Protein AF-0000000074821366 (afdb_homodimer)

Foldseek 3Di:
DPPQPDDFQDADPLLLVLLVVQLVVQVVCLVQFAAPDPVLVVLSNVLSVVLSVLLNVLLVVLVVQLVVCVPPPQLNVLSVLLNLLLSLLSCCLQQQFFASLQSSVLSVLVVQLSVLLVVCSVPQPSVDPVSSVQSSVLSVLSSQLSVLLSSLRRCLVQLQVVQVVCVVVVPAQLNLLVVLCVVVPHDDFLLPDDLLSLLLSLLQVCLVSRSSVSVDDPDDDDDPPRDGSVSNGDDPPHDNSSCSLSVLSSSLLSSVSSNPVPPDDDPQLLVLLVVQSVVSKDQQLVSLVSSCVVDVDDSLRSSLVSLVCQRRNQPQQHKRWGNCNNVSSCQCSSRSSPDRDDRPDTIIIHHHTDNSNVVSVVSSVD/DPPQPDDFQDADPLLLVLLVVQLVVQVVCLVQFAAPDPVLVVLSNVLSVVLSVLLNVLLVVLVVQLVVCVPPPLLNVLSVLLNLLLSLLSCCLQQQFFASLQSSVLSVLVVQLSVLLVVCSVPQPSVDPVSSVQSSVLSVLSSQLSVLLSSLRRCLVQLQVVQVVCVVVVPAQLNLLVVLCVVVPHDDFLLPDDLLSLLLSLLQVCLVSRSSVSVDDPDDDDDPPRDGSVSNGDDPPGDNSSCSLSVLSSSLLSSVSSNCVPPDDDPQLLVLLVVQSVVSKDQQLVSLVSQCVVDVDDSLRSSLVSLVCLRRNLPNAHKHFGNCNNVSSCQCSSRSSPDRDDRPPTIIIGHHTDNSNVVSVVSSVD

Solvent-accessible surface area (backbone atoms only — not comparable to full-atom values): 39328 Å² total; per-residue (Å²): 128,86,76,74,60,81,85,78,84,57,55,67,70,56,44,53,49,49,35,49,50,48,36,50,51,58,60,58,42,57,82,64,45,40,63,88,44,69,69,60,48,50,49,53,48,45,49,44,44,46,46,39,38,48,53,50,40,54,52,50,47,35,54,49,49,31,60,73,26,65,87,37,86,71,56,24,60,51,35,49,49,53,38,53,39,49,34,51,50,49,39,44,44,51,35,66,41,48,20,65,42,42,32,43,44,42,50,51,38,46,52,54,18,50,53,42,49,52,50,52,60,72,66,51,57,81,85,37,67,65,58,48,50,53,54,51,49,47,51,50,49,53,34,52,40,50,55,47,50,48,55,51,52,60,40,60,74,54,15,43,67,45,12,42,48,34,60,73,73,64,58,48,66,35,56,53,45,49,53,44,31,47,72,74,67,53,74,83,56,59,57,73,48,53,71,69,55,50,48,48,36,52,26,45,50,41,41,73,34,44,38,50,61,75,75,53,79,85,82,84,83,80,75,83,75,75,75,51,38,66,74,70,41,82,62,87,86,51,80,62,53,64,38,61,69,40,50,46,55,57,50,46,50,39,52,50,45,41,57,43,70,59,56,76,79,46,69,42,46,50,48,36,47,50,48,19,32,73,61,20,30,33,43,42,39,58,42,38,50,47,28,32,77,61,38,92,57,55,66,66,58,42,44,51,48,56,49,48,41,31,55,62,36,71,78,85,19,18,32,49,45,52,96,48,37,39,55,53,50,47,45,37,62,48,26,40,53,65,56,84,74,85,36,75,88,41,54,32,32,42,43,71,48,61,60,32,47,64,52,46,59,59,54,70,77,105,128,85,78,74,61,80,86,79,84,57,54,68,71,54,43,52,49,48,37,49,52,47,36,50,51,58,60,57,43,58,81,62,46,40,64,88,45,68,68,60,50,50,48,54,48,46,50,44,44,48,46,38,38,49,54,51,39,56,52,50,48,34,53,49,48,30,60,73,26,66,86,36,86,70,56,24,62,52,34,49,49,52,38,53,37,50,35,49,49,48,38,44,43,51,36,66,40,45,18,66,42,43,30,43,43,42,51,52,38,45,51,55,18,50,51,42,48,51,50,52,60,72,66,50,57,83,86,38,67,64,59,49,48,52,54,51,49,47,51,50,50,53,34,52,41,49,55,48,49,48,55,50,52,60,41,60,74,54,15,41,68,44,11,40,48,36,59,74,74,64,58,47,68,36,55,53,45,49,53,46,30,49,74,73,66,54,74,83,57,59,56,73,48,54,71,69,54,50,47,47,34,52,25,44,51,41,42,73,33,45,37,48,60,74,75,52,80,82,82,80,79,75,73,80,75,76,76,52,37,68,72,70,41,82,61,85,85,50,79,63,52,64,38,62,69,42,48,46,56,58,50,46,50,38,52,49,44,41,57,43,71,59,56,76,79,46,68,46,45,50,50,40,46,50,49,18,30,74,62,20,32,32,46,41,38,57,43,36,49,47,31,30,77,63,38,91,55,55,64,66,59,40,42,50,47,56,50,48,43,35,53,60,38,68,76,82,24,14,28,44,43,52,97,48,34,38,56,53,51,48,45,37,62,48,26,38,51,65,54,85,73,87,36,76,88,43,55,30,34,38,43,72,45,62,59,31,46,63,53,46,60,59,53,71,76,105

Sequence (732 aa):
MASSSVTVFLKDEKLRQLAQLIRNHEVNNLYHITFQNLGDQLEYLRMSNNNMTSVNTLLDNCNAIVIRYKDDGVRRPIAEQILAYTEHCLNNALQLIRNYTLRRSYLDKMTDHQLQLFQALEELDTSSGDAVLDFTESIQEHDRLVMSYMRLNLNSHASAEFSRYLRNVGIGFDELVRSYQSRLGYTGRFEDLEIEQKLEVYAAIIEASGRLSVLLPEQGKGDDTVLKASSITYREKKPNYGSAAMFLIDVGQIIWDVYSSDHPITTATREALVLAAETGGAALGKLVGVAIATQLTGQAATTLFVTAVGLIGGFVGGFILGAVAGFLFDRIFSSGGQAVLPTDGFIVYVATMPNGHDLAKQIAHIMASSSVTVFLKDEKLRQLAQLIRNHEVNNLYHITFQNLGDQLEYLRMSNNNMTSVNTLLDNCNAIVIRYKDDGVRRPIAEQILAYTEHCLNNALQLIRNYTLRRSYLDKMTDHQLQLFQALEELDTSSGDAVLDFTESIQEHDRLVMSYMRLNLNSHASAEFSRYLRNVGIGFDELVRSYQSRLGYTGRFEDLEIEQKLEVYAAIIEASGRLSVLLPEQGKGDDTVLKASSITYREKKPNYGSAAMFLIDVGQIIWDVYSSDHPITTATREALVLAAETGGAALGKLVGVAIATQLTGQAATTLFVTAVGLIGGFVGGFILGAVAGFLFDRIFSSGGQAVLPTDGFIVYVATMPNGHDLAKQIAHI

Nearest PDB structures (foldseek):
  4kly-assembly1_A  TM=1.875E-01  e=1.507E+00  gamma proteobacterium 'Hot 75m4'
  4kly-assembly1_A  TM=1.711E-01  e=1.613E+00  gamma proteobacterium 'Hot 75m4'

pLDDT: mean 84.49, std 14.31, range [27.77, 98.69]

Secondary structure (DSSP, 8-state):
----PPP----HHHHHHHHHHHHHHHHHGGGT---SSHHHHHHHHHHHHHHHHHHHHHHHHHHHHHHHTTT-TTHHHHHHHHHHHHHHHHHHHHHH---HHHHHHHHHHHHHHHHHHHHHHHT--TT-HHHHHHHHHHHHHHHHHHHHHHHHHH-GGGGHHHHHHHHHHT--HHHHHHHHHHHTT--S-GGGS-HHHHHHHHHHHHHHHTGGGGGS-SS---------GGGGS--TTS--TT-HHHHHHHHHHHHHHHHHTTSPPPHHHHHHHHHHHHTT-EEHHHHHHHHHTT-SS-HHHHHHHHHHHHHH-SSSS-EEE-TTHHHHHHHHHHHTT-SPPP-SS-EEEE-PPP-HHHHHHHHHT-/----PPP----HHHHHHHHHHHHHHHHHGGGT---SSHHHHHHHHHHHHHHHHHHHHHHHHHHHHHHHTTT-TTHHHHHHHHHHHHHHHHHHHHHT---HHHHHHHHHHHHHHHHHHHHHHHT--TT-HHHHHHHHHHHHHHHHHHHHHHHHHH-GGGGHHHHHHHHHHT--HHHHHHHHHHHTT--S-GGGS-HHHHHHHHHHHHHHHTGGGGGS-SS---------GGGGS--TTS--TT-HHHHHHHHHHHHHHHHHTTSPPPHHHHHHHHHHHHTT-EEHHHHHHHHHHH--S-HHHHHHHHHHHHHH-SSSS-EEETTTHHHHHHHHHHHTT-SPPP-SS-EEEE-PPP-HHHHHHHHHT-

Structure (mmCIF, N/CA/C/O backbone):
data_AF-0000000074821366-model_v1
#
loop_
_entity.id
_entity.type
_entity.pdbx_description
1 polymer 'Uncharacterized protein'
#
loop_
_atom_site.group_PDB
_atom_site.id
_atom_site.type_symbol
_atom_site.label_atom_id
_atom_site.label_alt_id
_atom_site.label_comp_id
_atom_site.label_asym_id
_atom_site.label_entity_id
_atom_site.label_seq_id
_atom_site.pdbx_PDB_i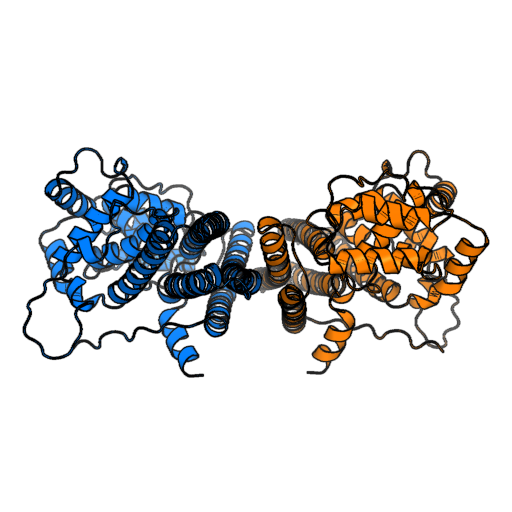ns_code
_atom_site.Cartn_x
_atom_site.Cartn_y
_atom_site.Cartn_z
_atom_site.occupancy
_atom_site.B_iso_or_equiv
_atom_site.auth_seq_id
_atom_site.auth_comp_id
_atom_site.auth_asym_id
_atom_site.auth_atom_id
_atom_site.pdbx_PDB_model_num
ATOM 1 N N . MET A 1 1 ? -4.586 25.359 36.344 1 27.77 1 MET A N 1
ATOM 2 C CA . MET A 1 1 ? -3.496 25.375 35.375 1 27.77 1 MET A CA 1
ATOM 3 C C . MET A 1 1 ? -3.721 24.328 34.281 1 27.77 1 MET A C 1
ATOM 5 O O . MET A 1 1 ? -3.852 23.141 34.562 1 27.77 1 MET A O 1
ATOM 9 N N . ALA A 1 2 ? -4.445 24.609 33.25 1 38.25 2 ALA A N 1
ATOM 10 C CA . ALA A 1 2 ? -4.938 23.672 32.25 1 38.25 2 ALA A CA 1
ATOM 11 C C . ALA A 1 2 ? -3.805 22.797 31.719 1 38.25 2 ALA A C 1
ATOM 13 O O . ALA A 1 2 ? -2.734 23.312 31.375 1 38.25 2 ALA A O 1
ATOM 14 N N . SER A 1 3 ? -3.547 21.594 32.062 1 42.84 3 SER A N 1
ATOM 15 C CA . SER A 1 3 ? -2.463 20.625 31.906 1 42.84 3 SER A CA 1
ATOM 16 C C . SER A 1 3 ? -2.033 20.516 30.438 1 42.84 3 SER A C 1
ATOM 18 O O . SER A 1 3 ? -2.865 20.312 29.562 1 42.84 3 SER A O 1
ATOM 20 N N . SER A 1 4 ? -1.012 21.375 30.047 1 51.53 4 SER A N 1
ATOM 21 C CA . SER A 1 4 ? -0.325 21.297 28.766 1 51.53 4 SER A CA 1
ATOM 22 C C . SER A 1 4 ? -0.205 19.859 28.281 1 51.53 4 SER A C 1
ATOM 24 O O . SER A 1 4 ? 0.16 18.969 29.062 1 51.53 4 SER A O 1
ATOM 26 N N . SER A 1 5 ? -0.949 19.531 27.219 1 62.81 5 SER A N 1
ATOM 27 C CA . SER A 1 5 ? -0.896 18.172 26.688 1 62.81 5 SER A CA 1
ATOM 28 C C . SER A 1 5 ? 0.535 17.766 26.359 1 62.81 5 SER A C 1
ATOM 30 O O . SER A 1 5 ? 1.296 18.547 25.781 1 62.81 5 SER A O 1
ATOM 32 N N . VAL A 1 6 ? 1.027 16.781 26.953 1 77.56 6 VAL A N 1
ATOM 33 C CA . VAL A 1 6 ? 2.359 16.203 26.797 1 77.56 6 VAL A CA 1
ATOM 34 C C . VAL A 1 6 ? 2.566 15.789 25.344 1 77.56 6 VAL A C 1
ATOM 36 O O . VAL A 1 6 ? 1.723 15.109 24.75 1 77.56 6 VAL A O 1
ATOM 39 N N . THR A 1 7 ? 3.572 16.469 24.734 1 86.12 7 THR A N 1
ATOM 40 C CA . THR A 1 7 ? 3.955 16.094 23.375 1 86.12 7 THR A CA 1
ATOM 41 C C . THR A 1 7 ? 4.734 14.781 23.391 1 86.12 7 THR A C 1
ATOM 43 O O . THR A 1 7 ? 5.68 14.617 24.156 1 86.12 7 THR A O 1
ATOM 46 N N . VAL A 1 8 ? 4.301 13.812 22.641 1 92.5 8 VAL A N 1
ATOM 47 C CA . VAL A 1 8 ? 4.98 12.531 22.5 1 92.5 8 VAL A CA 1
ATOM 48 C C . VAL A 1 8 ? 5.484 12.359 21.078 1 92.5 8 VAL A C 1
ATOM 50 O O . VAL A 1 8 ? 4.699 12.398 20.125 1 92.5 8 VAL A O 1
ATOM 53 N N . PHE A 1 9 ? 6.801 12.273 20.969 1 95.38 9 PHE A N 1
ATOM 54 C CA . PHE A 1 9 ? 7.391 12 19.672 1 95.38 9 PHE A CA 1
ATOM 55 C C . PHE A 1 9 ? 7.945 10.578 19.609 1 95.38 9 PHE A C 1
ATOM 57 O O . PHE A 1 9 ? 8.961 10.273 20.25 1 95.38 9 PHE A O 1
ATOM 64 N N . LEU A 1 10 ? 7.289 9.742 18.828 1 96.88 10 LEU A N 1
ATOM 65 C CA . LEU A 1 10 ? 7.742 8.375 18.625 1 96.88 10 LEU A CA 1
ATOM 66 C C . LEU A 1 10 ? 8.742 8.297 17.484 1 96.88 10 LEU A C 1
ATOM 68 O O . LEU A 1 10 ? 8.789 9.188 16.625 1 96.88 10 LEU A O 1
ATOM 72 N N . LYS A 1 11 ? 9.523 7.164 17.531 1 96.62 11 LYS A N 1
ATOM 73 C CA . LYS A 1 11 ? 10.523 6.973 16.484 1 96.62 11 LYS A CA 1
ATOM 74 C C . LYS A 1 11 ? 10.414 5.578 15.867 1 96.62 11 LYS A C 1
ATOM 76 O O . LYS A 1 11 ? 10.078 4.617 16.547 1 96.62 11 LYS A O 1
ATOM 81 N N . ASP A 1 12 ? 10.648 5.512 14.641 1 95.69 12 ASP A N 1
ATOM 82 C CA . ASP A 1 12 ? 10.812 4.32 13.812 1 95.69 12 ASP A CA 1
ATOM 83 C C . ASP A 1 12 ? 9.852 3.215 14.25 1 95.69 12 ASP A C 1
ATOM 85 O O . ASP A 1 12 ? 8.641 3.314 14.031 1 95.69 12 ASP A O 1
ATOM 89 N N . GLU A 1 13 ? 10.352 2.195 15.023 1 95.5 13 GLU A N 1
ATOM 90 C CA . GLU A 1 13 ? 9.555 1.012 15.336 1 95.5 13 GLU A CA 1
ATOM 91 C C . GLU A 1 13 ? 8.273 1.387 16.078 1 95.5 13 GLU A C 1
ATOM 93 O O . GLU A 1 13 ? 7.219 0.787 15.844 1 95.5 13 GLU A O 1
ATOM 98 N N . LYS A 1 14 ? 8.352 2.314 16.938 1 97.19 14 LYS A N 1
ATOM 99 C CA . LYS A 1 14 ? 7.168 2.725 17.703 1 97.19 14 LYS A CA 1
ATOM 100 C C . LYS A 1 14 ? 6.164 3.436 16.797 1 97.19 14 LYS A C 1
ATOM 102 O O . LYS A 1 14 ? 4.953 3.324 17 1 97.19 14 LYS A O 1
ATOM 107 N N . LEU A 1 15 ? 6.633 4.172 15.805 1 98.12 15 LEU A N 1
ATOM 108 C CA . LEU A 1 15 ? 5.738 4.781 14.828 1 98.12 15 LEU A CA 1
ATOM 109 C C . LEU A 1 15 ? 5.035 3.713 14 1 98.12 15 LEU A C 1
ATOM 111 O O . LEU A 1 15 ? 3.848 3.84 13.695 1 98.12 15 LEU A O 1
ATOM 115 N N . ARG A 1 16 ? 5.809 2.674 13.617 1 97.44 16 ARG A N 1
ATOM 116 C CA . ARG A 1 16 ? 5.227 1.562 12.867 1 97.44 16 ARG A CA 1
ATOM 117 C C . ARG A 1 16 ? 4.156 0.854 13.695 1 97.44 16 ARG A C 1
ATOM 119 O O . ARG A 1 16 ? 3.107 0.475 13.164 1 97.44 16 ARG A O 1
ATOM 126 N N . GLN A 1 17 ? 4.469 0.678 14.914 1 96.88 17 GLN A N 1
ATOM 127 C CA . GLN A 1 17 ? 3.496 0.068 15.82 1 96.88 17 GLN A CA 1
ATOM 128 C C . GLN A 1 17 ? 2.238 0.926 15.93 1 96.88 17 GLN A C 1
ATOM 130 O O . GLN A 1 17 ? 1.122 0.403 15.938 1 96.88 17 GLN A O 1
ATOM 135 N N . LEU A 1 18 ? 2.424 2.213 16.109 1 98 18 LEU A N 1
ATOM 136 C CA . LEU A 1 18 ? 1.278 3.113 16.188 1 98 18 LEU A CA 1
ATOM 137 C C . LEU A 1 18 ? 0.424 3.021 14.93 1 98 18 LEU A C 1
ATOM 139 O O . LEU A 1 18 ? -0.806 2.971 15.008 1 98 18 LEU A O 1
ATOM 143 N N . ALA A 1 19 ? 1.083 3.051 13.781 1 98.19 19 ALA A N 1
ATOM 144 C CA . ALA A 1 19 ? 0.361 2.928 12.523 1 98.19 19 ALA A CA 1
ATOM 145 C C . ALA A 1 19 ? -0.45 1.636 12.477 1 98.19 19 ALA A C 1
ATOM 147 O O . ALA A 1 19 ? -1.59 1.627 12.008 1 98.19 19 ALA A O 1
ATOM 148 N N . GLN A 1 20 ? 0.13 0.564 12.977 1 96.5 20 GLN A N 1
ATOM 149 C CA . GLN A 1 20 ? -0.553 -0.724 13.023 1 96.5 20 GLN A CA 1
ATOM 150 C C . GLN A 1 20 ? -1.764 -0.676 13.945 1 96.5 20 GLN A C 1
ATOM 152 O O . GLN A 1 20 ? -2.818 -1.229 13.633 1 96.5 20 GLN A O 1
ATOM 157 N N . LEU A 1 21 ? -1.615 -0.104 15.062 1 96.5 21 LEU A N 1
ATOM 158 C CA . LEU A 1 21 ? -2.715 -0 16.016 1 96.5 21 LEU A CA 1
ATOM 159 C C . LEU A 1 21 ? -3.861 0.819 15.438 1 96.5 21 LEU A C 1
ATOM 161 O O . LEU A 1 21 ? -5.031 0.449 15.578 1 96.5 21 LEU A O 1
ATOM 165 N N . ILE A 1 22 ? -3.549 1.9 14.844 1 95.38 22 ILE A N 1
ATOM 166 C CA . ILE A 1 22 ? -4.559 2.744 14.219 1 95.38 22 ILE A CA 1
ATOM 167 C C . ILE A 1 22 ? -5.285 1.958 13.125 1 95.38 22 ILE A C 1
ATOM 169 O O . ILE A 1 22 ? -6.516 1.953 13.07 1 95.38 22 ILE A O 1
ATOM 173 N N . ARG A 1 23 ? -4.516 1.282 12.297 1 96.06 23 ARG A N 1
ATOM 174 C CA . ARG A 1 23 ? -5.105 0.442 11.258 1 96.06 23 ARG A CA 1
ATOM 175 C C . ARG A 1 23 ? -6.035 -0.604 11.859 1 96.06 23 ARG A C 1
ATOM 177 O O . ARG A 1 23 ? -7.133 -0.836 11.344 1 96.06 23 ARG A O 1
ATOM 184 N N . ASN A 1 24 ? -5.598 -1.261 12.945 1 94.69 24 ASN A N 1
ATOM 185 C CA . ASN A 1 24 ? -6.422 -2.279 13.586 1 94.69 24 ASN A CA 1
ATOM 186 C C . ASN A 1 24 ? -7.746 -1.703 14.078 1 94.69 24 ASN A C 1
ATOM 188 O O . ASN A 1 24 ? -8.797 -2.328 13.914 1 94.69 24 ASN A O 1
ATOM 192 N N . HIS A 1 25 ? -7.691 -0.571 14.664 1 92 25 HIS A N 1
ATOM 193 C CA . HIS A 1 25 ? -8.914 0.098 15.102 1 92 25 HIS A CA 1
ATOM 194 C C . HIS A 1 25 ? -9.828 0.399 13.922 1 92 25 HIS A C 1
ATOM 196 O O . HIS A 1 25 ? -11.047 0.196 14.008 1 92 25 HIS A O 1
ATOM 202 N N . GLU A 1 26 ? -9.297 0.89 12.898 1 90.44 26 GLU A N 1
ATOM 203 C CA . GLU A 1 26 ? -10.078 1.243 11.719 1 90.44 26 GLU A CA 1
ATOM 204 C C . GLU A 1 26 ? -10.695 0.004 11.078 1 90.44 26 GLU A C 1
ATOM 206 O O . GLU A 1 26 ? -11.844 0.04 10.617 1 90.44 26 GLU A O 1
ATOM 211 N N . VAL A 1 27 ? -9.945 -1.07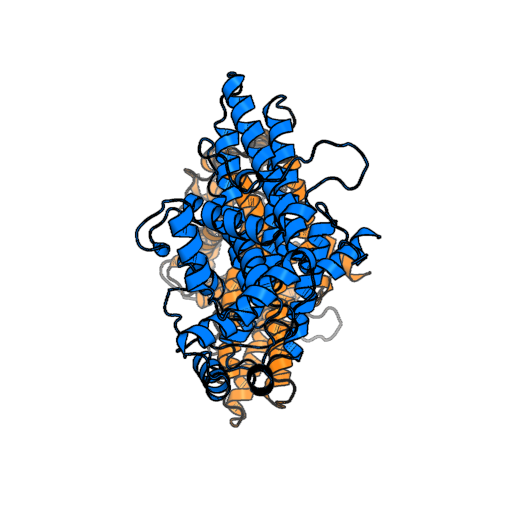1 11.016 1 91.81 27 VAL A N 1
ATOM 212 C CA . VAL A 1 27 ? -10.484 -2.312 10.469 1 91.81 27 VAL A CA 1
ATOM 213 C C . VAL A 1 27 ? -11.609 -2.824 11.359 1 91.81 27 VAL A C 1
ATOM 215 O O . VAL A 1 27 ? -12.641 -3.295 10.859 1 91.81 27 VAL A O 1
ATOM 218 N N . ASN A 1 28 ? -11.469 -2.68 12.664 1 89.94 28 ASN A N 1
ATOM 219 C CA . ASN A 1 28 ? -12.5 -3.111 13.602 1 89.94 28 ASN A CA 1
ATOM 220 C C . ASN A 1 28 ? -13.773 -2.289 13.453 1 89.94 28 ASN A C 1
ATOM 222 O O . ASN A 1 28 ? -14.859 -2.744 13.828 1 89.94 28 ASN A O 1
ATOM 226 N N . ASN A 1 29 ? -13.672 -1.088 12.969 1 85.88 29 ASN A N 1
ATOM 227 C CA . ASN A 1 29 ? -14.836 -0.235 12.758 1 85.88 29 ASN A CA 1
ATOM 228 C C . ASN A 1 29 ? -15.797 -0.843 11.734 1 85.88 29 ASN A C 1
ATOM 230 O O . ASN A 1 29 ? -16.938 -0.414 11.625 1 85.88 29 ASN A O 1
ATOM 234 N N . LEU A 1 30 ? -15.367 -1.809 10.992 1 84.19 30 LEU A N 1
ATOM 235 C CA . LEU A 1 30 ? -16.219 -2.48 10.016 1 84.19 30 LEU A CA 1
ATOM 236 C C . LEU A 1 30 ? -17.453 -3.074 10.688 1 84.19 30 LEU A C 1
ATOM 238 O O . LEU A 1 30 ? -18.5 -3.201 10.062 1 84.19 30 LEU A O 1
ATOM 242 N N . TYR A 1 31 ? -17.266 -3.338 11.969 1 83.5 31 TYR A N 1
ATOM 243 C CA . TYR A 1 31 ? -18.391 -3.928 12.703 1 83.5 31 TYR A CA 1
ATOM 244 C C . TYR A 1 31 ? -19.422 -2.873 13.047 1 83.5 31 TYR A C 1
ATOM 246 O O . TYR A 1 31 ? -20.547 -3.205 13.43 1 83.5 31 TYR A O 1
ATOM 254 N N . HIS A 1 32 ? -19.062 -1.622 12.844 1 78.88 32 HIS A N 1
ATOM 255 C CA . HIS A 1 32 ? -19.953 -0.555 13.312 1 78.88 32 HIS A CA 1
ATOM 256 C C . HIS A 1 32 ? -20.391 0.33 12.148 1 78.88 32 HIS A C 1
ATOM 258 O O . HIS A 1 32 ? -21.219 1.232 12.336 1 78.88 32 HIS A O 1
ATOM 264 N N . ILE A 1 33 ? -19.891 0.089 11.039 1 80.81 33 ILE A N 1
ATOM 265 C CA . ILE A 1 33 ? -20.25 0.89 9.875 1 80.81 33 ILE A CA 1
ATOM 266 C C . ILE A 1 33 ? -21.078 0.048 8.898 1 80.81 33 ILE A C 1
ATOM 268 O O . ILE A 1 33 ? -20.703 -1.084 8.586 1 80.81 33 ILE A O 1
ATOM 272 N N . THR A 1 34 ? -22.141 0.601 8.516 1 80.19 34 THR A N 1
ATOM 273 C CA . THR A 1 34 ? -22.938 -0.009 7.445 1 80.19 34 THR A CA 1
ATOM 274 C C . THR A 1 34 ? -22.703 0.717 6.125 1 80.19 34 THR A C 1
ATOM 276 O O . THR A 1 34 ? -23.156 1.846 5.941 1 80.19 34 THR A O 1
ATOM 279 N N . PHE A 1 35 ? -22.062 -0.008 5.203 1 82.94 35 PHE A N 1
ATOM 280 C CA . PHE A 1 35 ? -21.734 0.603 3.92 1 82.94 35 PHE A CA 1
ATOM 281 C C . PHE A 1 35 ? -22.875 0.402 2.924 1 82.94 35 PHE A C 1
ATOM 283 O O . PHE A 1 35 ? -23.5 -0.662 2.891 1 82.94 35 PHE A O 1
ATOM 290 N N . GLN A 1 36 ? -23.094 1.458 2.102 1 79.44 36 GLN A N 1
ATOM 291 C CA . GLN A 1 36 ? -24.156 1.404 1.107 1 79.44 36 GLN A CA 1
ATOM 292 C C . GLN A 1 36 ? -23.844 0.376 0.023 1 79.44 36 GLN A C 1
ATOM 294 O O . GLN A 1 36 ? -24.766 -0.244 -0.529 1 79.44 36 GLN A O 1
ATOM 299 N N . ASN A 1 37 ? -22.609 0.281 -0.3 1 83.62 37 ASN A N 1
ATOM 300 C CA . ASN A 1 37 ? -22.203 -0.673 -1.326 1 83.62 37 ASN A CA 1
ATOM 301 C C . ASN A 1 37 ? -20.859 -1.304 -1.005 1 83.62 37 ASN A C 1
ATOM 303 O O . ASN A 1 37 ? -20.109 -0.793 -0.166 1 83.62 37 ASN A O 1
ATOM 307 N N . LEU A 1 38 ? -20.578 -2.377 -1.75 1 86.19 38 LEU A N 1
ATOM 308 C CA . LEU A 1 38 ? -19.359 -3.16 -1.529 1 86.19 38 LEU A CA 1
ATOM 309 C C . LEU A 1 38 ? -18.125 -2.365 -1.916 1 86.19 38 LEU A C 1
ATOM 311 O O . LEU A 1 38 ? -17.094 -2.457 -1.251 1 86.19 38 LEU A O 1
ATOM 315 N N . GLY A 1 39 ? -18.234 -1.624 -2.979 1 84.5 39 GLY A N 1
ATOM 316 C CA . GLY A 1 39 ? -17.109 -0.817 -3.422 1 84.5 39 GLY A CA 1
ATOM 317 C C . GLY A 1 39 ? -16.594 0.136 -2.357 1 84.5 39 GLY A C 1
ATOM 318 O O . GLY A 1 39 ? -15.391 0.224 -2.121 1 84.5 39 GLY A O 1
ATOM 319 N N . ASP A 1 40 ? -17.484 0.781 -1.696 1 83.88 40 ASP A N 1
ATOM 320 C CA . ASP A 1 40 ? -17.125 1.708 -0.631 1 83.88 40 ASP A CA 1
ATOM 321 C C . ASP A 1 40 ? -16.453 0.973 0.526 1 83.88 40 ASP A C 1
ATOM 323 O O . ASP A 1 40 ? -15.484 1.473 1.109 1 83.88 40 ASP A O 1
ATOM 327 N N . GLN A 1 41 ? -16.984 -0.15 0.813 1 88.19 41 GLN A N 1
ATOM 328 C CA . GLN A 1 41 ? -16.453 -0.945 1.913 1 88.19 41 GLN A CA 1
ATOM 329 C C . GLN A 1 41 ? -15.016 -1.378 1.632 1 88.19 41 GLN A C 1
ATOM 331 O O . GLN A 1 41 ? -14.141 -1.257 2.494 1 88.19 41 GLN A O 1
ATOM 336 N N . LEU A 1 42 ? -14.781 -1.854 0.448 1 89.81 42 LEU A N 1
ATOM 337 C CA . LEU A 1 42 ? -13.453 -2.322 0.079 1 89.81 42 LEU A CA 1
ATOM 338 C C . LEU A 1 42 ? -12.477 -1.156 -0.033 1 89.81 42 LEU A C 1
ATOM 340 O O . LEU A 1 42 ? -11.297 -1.295 0.296 1 89.81 42 LEU A O 1
ATOM 344 N N . GLU A 1 43 ? -12.945 -0.034 -0.48 1 87.88 43 GLU A N 1
ATOM 345 C CA . GLU A 1 43 ? -12.102 1.152 -0.56 1 87.88 43 GLU A CA 1
ATOM 346 C C . GLU A 1 43 ? -11.672 1.618 0.829 1 87.88 43 GLU A C 1
ATOM 348 O O . GLU A 1 43 ? -10.531 2.047 1.02 1 87.88 43 GLU A O 1
ATOM 353 N N . TYR A 1 44 ? -12.609 1.568 1.729 1 88.38 44 TYR A N 1
ATOM 354 C CA . TYR A 1 44 ? -12.312 1.913 3.113 1 88.38 44 TYR A CA 1
ATOM 355 C C . TYR A 1 44 ? -11.156 1.076 3.646 1 88.38 44 TYR A C 1
ATOM 357 O O . TYR A 1 44 ? -10.203 1.613 4.227 1 88.38 44 TYR A O 1
ATOM 365 N N . LEU A 1 45 ? -11.117 -0.186 3.393 1 91.88 45 LEU A N 1
ATOM 366 C CA . LEU A 1 45 ? -10.094 -1.1 3.889 1 91.88 45 LEU A CA 1
ATOM 367 C C . LEU A 1 45 ? -8.773 -0.878 3.164 1 91.88 45 LEU A C 1
ATOM 369 O O . LEU A 1 45 ? -7.707 -0.87 3.791 1 91.88 45 LEU A O 1
ATOM 373 N N . ARG A 1 46 ? -8.883 -0.704 1.909 1 91.75 46 ARG A N 1
ATOM 374 C CA . ARG A 1 46 ? -7.684 -0.446 1.12 1 91.75 46 ARG A CA 1
ATOM 375 C C . ARG A 1 46 ? -6.965 0.805 1.611 1 91.75 46 ARG A C 1
ATOM 377 O O . ARG A 1 46 ? -5.738 0.808 1.753 1 91.75 46 ARG A O 1
ATOM 384 N N . MET A 1 47 ? -7.688 1.805 1.876 1 90.19 47 MET A N 1
ATOM 385 C CA . MET A 1 47 ? -7.082 3.062 2.307 1 90.19 47 MET A CA 1
ATOM 386 C C . MET A 1 47 ? -6.453 2.92 3.688 1 90.19 47 MET A C 1
ATOM 388 O O . MET A 1 47 ? -5.371 3.453 3.941 1 90.19 47 MET A O 1
ATOM 392 N N . SER A 1 48 ? -7.18 2.234 4.562 1 92.19 48 SER A N 1
ATOM 393 C CA . SER A 1 48 ? -6.625 1.993 5.891 1 92.19 48 SER A CA 1
ATOM 394 C C . SER A 1 48 ? -5.293 1.254 5.809 1 92.19 48 SER A C 1
ATOM 396 O O . SER A 1 48 ? -4.32 1.641 6.461 1 92.19 48 SER A O 1
ATOM 398 N N . ASN A 1 49 ? -5.215 0.295 4.988 1 95.5 49 ASN A N 1
ATOM 399 C CA . ASN A 1 49 ? -3.994 -0.485 4.812 1 95.5 49 ASN A CA 1
ATOM 400 C C . ASN A 1 49 ? -2.9 0.331 4.129 1 95.5 49 ASN A C 1
ATOM 402 O O . ASN A 1 49 ? -1.726 0.228 4.484 1 95.5 49 ASN A O 1
ATOM 406 N N . ASN A 1 50 ? -3.289 1.11 3.162 1 94.12 50 ASN A N 1
ATOM 407 C CA . ASN A 1 50 ? -2.33 1.951 2.455 1 94.12 50 ASN A CA 1
ATOM 408 C C . ASN A 1 50 ? -1.706 2.992 3.381 1 94.12 50 ASN A C 1
ATOM 410 O O . ASN A 1 50 ? -0.54 3.355 3.219 1 94.12 50 ASN A O 1
ATOM 414 N N . ASN A 1 51 ? -2.508 3.5 4.262 1 95.44 51 ASN A N 1
ATOM 415 C CA . ASN A 1 51 ? -1.951 4.441 5.227 1 95.44 51 ASN A CA 1
ATOM 416 C C . ASN A 1 51 ? -0.81 3.814 6.023 1 95.44 51 ASN A C 1
ATOM 418 O O . ASN A 1 51 ? 0.262 4.406 6.152 1 95.44 51 ASN A O 1
ATOM 422 N N . MET A 1 52 ? -1.047 2.658 6.555 1 97.5 52 MET A N 1
ATOM 423 C CA . MET A 1 52 ? -0.005 1.967 7.312 1 97.5 52 MET A CA 1
ATOM 424 C C . MET A 1 52 ? 1.212 1.692 6.434 1 97.5 52 MET A C 1
ATOM 426 O O . MET A 1 52 ? 2.35 1.894 6.863 1 97.5 52 MET A O 1
ATOM 430 N N . THR A 1 53 ? 0.988 1.303 5.211 1 96.94 53 THR A N 1
ATOM 431 C CA . THR A 1 53 ? 2.07 0.988 4.285 1 96.94 53 THR A CA 1
ATOM 432 C C . THR A 1 53 ? 2.904 2.23 3.986 1 96.94 53 THR A C 1
ATOM 434 O O . THR A 1 53 ? 4.129 2.145 3.855 1 96.94 53 THR A O 1
ATOM 437 N N . SER A 1 54 ? 2.225 3.326 3.807 1 97.31 54 SER A N 1
ATOM 438 C CA . SER A 1 54 ? 2.941 4.57 3.541 1 97.31 54 SER A CA 1
ATOM 439 C C . SER A 1 54 ? 3.893 4.914 4.684 1 97.31 54 SER A C 1
ATOM 441 O O . SER A 1 54 ? 5.008 5.383 4.445 1 97.31 54 SER A O 1
ATOM 443 N N . VAL A 1 55 ? 3.438 4.688 5.883 1 98.44 55 VAL A N 1
ATOM 444 C CA . VAL A 1 55 ? 4.285 4.953 7.039 1 98.44 55 VAL A CA 1
ATOM 445 C C . VAL A 1 55 ? 5.539 4.086 6.973 1 98.44 55 VAL A C 1
ATOM 447 O O . VAL A 1 55 ? 6.66 4.586 7.105 1 98.44 55 VAL A O 1
ATOM 450 N N . ASN A 1 56 ? 5.359 2.811 6.707 1 97.31 56 ASN A N 1
ATOM 451 C CA . ASN A 1 56 ? 6.492 1.897 6.594 1 97.31 56 ASN A CA 1
ATOM 452 C C . ASN A 1 56 ? 7.43 2.309 5.461 1 97.31 56 ASN A C 1
ATOM 454 O O . ASN A 1 56 ? 8.648 2.311 5.629 1 97.31 56 ASN A O 1
ATOM 458 N N . THR A 1 57 ? 6.844 2.676 4.375 1 97.19 57 THR A N 1
ATOM 459 C CA . THR A 1 57 ? 7.633 3.008 3.191 1 97.19 57 THR A CA 1
ATOM 460 C C . THR A 1 57 ? 8.453 4.273 3.426 1 97.19 57 THR A C 1
ATOM 462 O O . THR A 1 57 ? 9.633 4.332 3.076 1 97.19 57 THR A O 1
ATOM 465 N N . LEU A 1 58 ? 7.824 5.238 3.992 1 98.25 58 LEU A N 1
ATOM 466 C CA . LEU A 1 58 ? 8.516 6.492 4.266 1 98.25 58 LEU A CA 1
ATOM 467 C C . LEU A 1 58 ? 9.695 6.27 5.203 1 98.25 58 LEU A C 1
ATOM 469 O O . LEU A 1 58 ? 10.781 6.805 4.977 1 98.25 58 LEU A O 1
ATOM 473 N N . LEU A 1 59 ? 9.492 5.492 6.203 1 98.25 59 LEU A N 1
ATOM 474 C CA . LEU A 1 59 ? 10.555 5.199 7.156 1 98.25 59 LEU A CA 1
ATOM 475 C C . LEU A 1 59 ? 11.641 4.344 6.512 1 98.25 59 LEU A C 1
ATOM 477 O O . LEU A 1 59 ? 12.836 4.602 6.695 1 98.25 59 LEU A O 1
ATOM 481 N N . ASP A 1 60 ? 11.25 3.342 5.754 1 96.81 60 ASP A N 1
ATOM 482 C CA . ASP A 1 60 ? 12.219 2.48 5.082 1 96.81 60 ASP A CA 1
ATOM 483 C C . ASP A 1 60 ? 13.055 3.273 4.086 1 96.81 60 ASP A C 1
ATOM 485 O O . ASP A 1 60 ? 14.266 3.045 3.963 1 96.81 60 ASP A O 1
ATOM 489 N N . ASN A 1 61 ? 12.398 4.137 3.348 1 96.44 61 ASN A N 1
ATOM 490 C C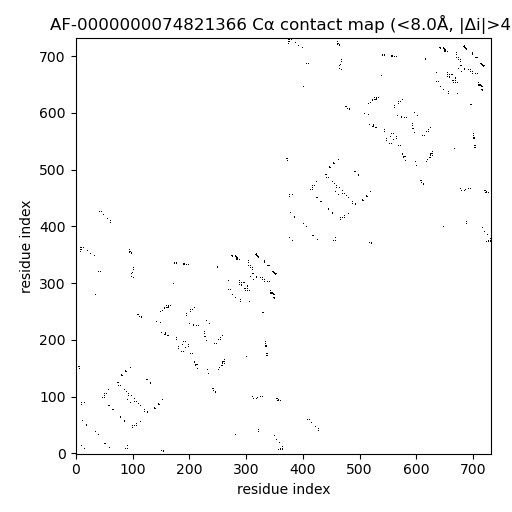A . ASN A 1 61 ? 13.125 4.992 2.42 1 96.44 61 ASN A CA 1
ATOM 491 C C . ASN A 1 61 ? 14.211 5.793 3.131 1 96.44 61 ASN A C 1
ATOM 493 O O . ASN A 1 61 ? 15.344 5.875 2.65 1 96.44 61 ASN A O 1
ATOM 497 N N . CYS A 1 62 ? 13.859 6.367 4.199 1 97.75 62 CYS A N 1
ATOM 498 C CA . CYS A 1 62 ? 14.812 7.184 4.938 1 97.75 62 CYS A CA 1
ATOM 499 C C . CYS A 1 62 ? 15.961 6.336 5.469 1 97.75 62 CYS A C 1
ATOM 501 O O . CYS A 1 62 ? 17.125 6.723 5.367 1 97.75 62 CYS A O 1
ATOM 503 N N . ASN A 1 63 ? 15.625 5.238 6.027 1 95.75 63 ASN A N 1
ATOM 504 C CA . ASN A 1 63 ? 16.672 4.344 6.504 1 95.75 63 ASN A CA 1
ATOM 505 C C . ASN A 1 63 ? 17.578 3.891 5.363 1 95.75 63 ASN A C 1
ATOM 507 O O . ASN A 1 63 ? 18.797 3.771 5.539 1 95.75 63 ASN A O 1
ATOM 511 N N . ALA A 1 64 ? 17.016 3.68 4.234 1 93.88 64 ALA A N 1
ATOM 512 C CA . ALA A 1 64 ? 17.766 3.26 3.057 1 93.88 64 ALA A CA 1
ATOM 513 C C . ALA A 1 64 ? 18.75 4.344 2.615 1 93.88 64 ALA A C 1
ATOM 515 O O . ALA A 1 64 ? 19.859 4.043 2.178 1 93.88 64 ALA A O 1
ATOM 516 N N . ILE A 1 65 ? 18.328 5.582 2.682 1 95.5 65 ILE A N 1
ATOM 517 C CA . ILE A 1 65 ? 19.188 6.695 2.291 1 95.5 65 ILE A CA 1
ATOM 518 C C . ILE A 1 65 ? 20.344 6.824 3.281 1 95.5 65 ILE A C 1
ATOM 520 O O . ILE A 1 65 ? 21.469 7.137 2.891 1 95.5 65 ILE A O 1
ATOM 524 N N . VAL A 1 66 ? 20.078 6.625 4.5 1 95.44 66 VAL A N 1
ATOM 525 C CA . VAL A 1 66 ? 21.125 6.672 5.512 1 95.44 66 VAL A CA 1
ATOM 526 C C . VAL A 1 66 ? 22.156 5.578 5.238 1 95.44 66 VAL A C 1
ATOM 528 O O . VAL A 1 66 ? 23.359 5.816 5.34 1 95.44 66 VAL A O 1
ATOM 531 N N . ILE A 1 67 ? 21.672 4.418 4.863 1 90.44 67 ILE A N 1
ATOM 532 C CA . ILE A 1 67 ? 22.547 3.299 4.543 1 90.44 67 ILE A CA 1
ATOM 533 C C . ILE A 1 67 ? 23.359 3.615 3.279 1 90.44 67 ILE A C 1
ATOM 535 O O . ILE A 1 67 ? 24.562 3.35 3.215 1 90.44 67 ILE A O 1
ATOM 539 N N . ARG A 1 68 ? 22.719 4.191 2.314 1 90.75 68 ARG A N 1
ATOM 540 C CA . ARG A 1 68 ? 23.344 4.527 1.044 1 90.75 68 ARG A CA 1
ATOM 541 C C . ARG A 1 68 ? 24.547 5.453 1.255 1 90.75 68 ARG A C 1
ATOM 543 O O . ARG A 1 68 ? 25.578 5.297 0.604 1 90.75 68 ARG A O 1
ATOM 550 N N . TYR A 1 69 ? 24.438 6.355 2.188 1 94.06 69 TYR A N 1
ATOM 551 C CA . TYR A 1 69 ? 25.469 7.367 2.373 1 94.06 69 TYR A CA 1
ATOM 552 C C . TYR A 1 69 ? 26.266 7.117 3.654 1 94.06 69 TYR A C 1
ATOM 554 O O . TYR A 1 69 ? 26.812 8.047 4.246 1 94.06 69 TYR A O 1
ATOM 562 N N . LYS A 1 70 ? 26.312 5.906 4.07 1 91.81 70 LYS A N 1
ATOM 563 C CA . LYS A 1 70 ? 26.922 5.559 5.352 1 91.81 70 LYS A CA 1
ATOM 564 C C . LYS A 1 70 ? 28.391 5.969 5.387 1 91.81 70 LYS A C 1
ATOM 566 O O . LYS A 1 70 ? 28.906 6.348 6.441 1 91.81 70 LYS A O 1
ATOM 571 N N . ASP A 1 71 ? 29.078 5.977 4.234 1 91.88 71 ASP A N 1
ATOM 572 C CA . ASP A 1 71 ? 30.5 6.273 4.168 1 91.88 71 ASP A CA 1
ATOM 573 C C . ASP A 1 71 ? 30.75 7.691 3.656 1 91.88 71 ASP A C 1
ATOM 575 O O . ASP A 1 71 ? 31.891 8.078 3.406 1 91.88 71 ASP A O 1
ATOM 579 N N . ASP A 1 72 ? 29.766 8.461 3.404 1 93.94 72 ASP A N 1
ATOM 580 C CA . ASP A 1 72 ? 29.859 9.852 2.973 1 93.94 72 ASP A CA 1
ATOM 581 C C . ASP A 1 72 ? 29.766 10.805 4.16 1 93.94 72 ASP A C 1
ATOM 583 O O . ASP A 1 72 ? 28.703 10.984 4.746 1 93.94 72 ASP A O 1
ATOM 587 N N . GLY A 1 73 ? 30.828 11.438 4.488 1 94.56 73 GLY A N 1
ATOM 588 C CA . GLY A 1 73 ? 30.922 12.273 5.672 1 94.56 73 GLY A CA 1
ATOM 589 C C . GLY A 1 73 ? 30.047 13.508 5.602 1 94.56 73 GLY A C 1
ATOM 590 O O . GLY A 1 73 ? 29.734 14.117 6.629 1 94.56 73 GLY A O 1
ATOM 591 N N . VAL A 1 74 ? 29.672 13.961 4.461 1 96.44 74 VAL A N 1
ATOM 592 C CA . VAL A 1 74 ? 28.875 15.164 4.312 1 96.44 74 VAL A CA 1
ATOM 593 C C . VAL A 1 74 ? 27.406 14.797 4.199 1 96.44 74 VAL A C 1
ATOM 595 O O . VAL A 1 74 ? 26.562 15.328 4.934 1 96.44 74 VAL A O 1
ATOM 598 N N . ARG A 1 75 ? 27.031 13.82 3.414 1 96.81 75 ARG A N 1
ATOM 599 C CA . ARG A 1 75 ? 25.625 13.516 3.125 1 96.81 75 ARG A CA 1
ATOM 600 C C . ARG A 1 75 ? 25.016 12.68 4.242 1 96.81 75 ARG A C 1
ATOM 602 O O . ARG A 1 75 ? 23.797 12.75 4.484 1 96.81 75 ARG A O 1
ATOM 609 N N . ARG A 1 76 ? 25.75 11.914 4.957 1 96.69 76 ARG A N 1
ATOM 610 C CA . ARG A 1 76 ? 25.203 11.031 5.984 1 96.69 76 ARG A CA 1
ATOM 611 C C . ARG A 1 76 ? 24.5 11.82 7.074 1 96.69 76 ARG A C 1
ATOM 613 O O . ARG A 1 76 ? 23.344 11.539 7.406 1 96.69 76 ARG A O 1
ATOM 620 N N . PRO A 1 77 ? 25.125 12.836 7.586 1 97.19 77 PRO A N 1
ATOM 621 C CA . PRO A 1 77 ? 24.438 13.602 8.617 1 97.19 77 PRO A CA 1
ATOM 622 C C . PRO A 1 77 ? 23.156 14.273 8.102 1 97.19 77 PRO A C 1
ATOM 624 O O . PRO A 1 77 ? 22.188 14.414 8.852 1 97.19 77 PRO A O 1
ATOM 627 N N . ILE A 1 78 ? 23.203 14.719 6.934 1 97.81 78 ILE A N 1
ATOM 628 C CA . ILE A 1 78 ? 22.016 15.336 6.352 1 97.81 78 ILE A CA 1
ATOM 629 C C . ILE A 1 78 ? 20.906 14.289 6.207 1 97.81 78 ILE A C 1
ATOM 631 O O . ILE A 1 78 ? 19.75 14.562 6.504 1 97.81 78 ILE A O 1
ATOM 635 N N . ALA A 1 79 ? 21.266 13.117 5.766 1 97.81 79 ALA A N 1
ATOM 636 C CA . ALA A 1 79 ? 20.312 12.016 5.648 1 97.81 79 ALA A CA 1
ATOM 637 C C . ALA A 1 79 ? 19.672 11.695 7 1 97.81 79 ALA A C 1
ATOM 639 O O . ALA A 1 79 ? 18.469 11.438 7.078 1 97.81 79 ALA A O 1
ATOM 640 N N . GLU A 1 80 ? 20.406 11.719 7.996 1 97.81 80 GLU A N 1
ATOM 641 C CA . GLU A 1 80 ? 19.906 11.469 9.336 1 97.81 80 GLU A CA 1
ATOM 642 C C . GLU A 1 80 ? 18.938 12.562 9.781 1 97.81 80 GLU A C 1
ATOM 644 O O . GLU A 1 80 ? 17.953 12.289 10.477 1 97.81 80 GLU A O 1
ATOM 649 N N . GLN A 1 81 ? 19.234 13.75 9.414 1 97.88 81 GLN A N 1
ATOM 650 C CA . GLN A 1 81 ? 18.328 14.852 9.727 1 97.88 81 GLN A CA 1
ATOM 651 C C . GLN A 1 81 ? 17 14.703 8.984 1 97.88 81 GLN A C 1
ATOM 653 O O . GLN A 1 81 ? 15.93 14.992 9.539 1 97.88 81 GLN A O 1
ATOM 658 N N . ILE A 1 82 ? 17.062 14.305 7.766 1 98.12 82 ILE A N 1
ATOM 659 C CA . ILE A 1 82 ? 15.852 14.07 6.992 1 98.12 82 ILE A CA 1
ATOM 660 C C . ILE A 1 82 ? 15.023 12.969 7.648 1 98.12 82 ILE A C 1
ATOM 662 O O . ILE A 1 82 ? 13.789 13.055 7.699 1 98.12 82 ILE A O 1
ATOM 666 N N . LEU A 1 83 ? 15.68 11.93 8.18 1 98.38 83 LEU A N 1
ATOM 667 C CA . LEU A 1 83 ? 14.984 10.867 8.898 1 98.38 83 LEU A CA 1
ATOM 668 C C . LEU A 1 83 ? 14.258 11.414 10.117 1 98.38 83 LEU A C 1
ATOM 670 O O . LEU A 1 83 ? 13.078 11.125 10.328 1 98.38 83 LEU A O 1
ATOM 674 N N . ALA A 1 84 ? 14.914 12.203 10.883 1 97.94 84 ALA A N 1
ATOM 675 C CA . ALA A 1 84 ? 14.305 12.781 12.07 1 97.94 84 ALA A CA 1
ATOM 676 C C . ALA A 1 84 ? 13.109 13.664 11.703 1 97.94 84 ALA A C 1
ATOM 678 O O . ALA A 1 84 ? 12.062 13.594 12.352 1 97.94 84 ALA A O 1
ATOM 679 N N . TYR A 1 85 ? 13.336 14.5 10.742 1 98 85 TYR A N 1
ATOM 680 C CA . TYR A 1 85 ? 12.266 15.359 10.242 1 98 85 TYR A CA 1
ATOM 681 C C . TYR A 1 85 ? 11.07 14.531 9.797 1 98 85 TYR A C 1
ATOM 683 O O . TYR A 1 85 ? 9.922 14.859 10.125 1 98 85 TYR A O 1
ATOM 691 N N . THR A 1 86 ? 11.297 13.422 9.062 1 98.56 86 THR A N 1
ATOM 692 C CA . THR A 1 86 ? 10.242 12.531 8.586 1 98.56 86 THR A CA 1
ATOM 693 C C . THR A 1 86 ? 9.5 11.906 9.766 1 98.56 86 THR A C 1
ATOM 695 O O . THR A 1 86 ? 8.273 11.789 9.734 1 98.56 86 THR A O 1
ATOM 698 N N . GLU A 1 87 ? 10.195 11.547 10.773 1 98.56 87 GLU A N 1
ATOM 699 C CA . GLU A 1 87 ? 9.57 10.984 11.969 1 98.56 87 GLU A CA 1
ATOM 700 C C . GLU A 1 87 ? 8.617 11.984 12.617 1 98.56 87 GLU A C 1
ATOM 702 O O . GLU A 1 87 ? 7.52 11.617 13.031 1 98.56 87 GLU A O 1
ATOM 707 N N . HIS A 1 88 ? 9.023 13.172 12.656 1 98.19 88 HIS A N 1
ATOM 708 C CA . HIS A 1 88 ? 8.164 14.195 13.242 1 98.19 88 HIS A CA 1
ATOM 709 C C . HIS A 1 88 ? 6.922 14.422 12.391 1 98.19 88 HIS A C 1
ATOM 711 O O . HIS A 1 88 ? 5.82 14.602 12.922 1 98.19 88 HIS A O 1
ATOM 717 N N . CYS A 1 89 ? 7.07 14.43 11.109 1 98.31 89 CYS A N 1
ATOM 718 C CA . CYS A 1 89 ? 5.918 14.539 10.219 1 98.31 89 CYS A CA 1
ATOM 719 C C . CYS A 1 89 ? 4.941 13.391 10.445 1 98.31 89 CYS A C 1
ATOM 721 O O . CYS A 1 89 ? 3.729 13.602 10.484 1 98.31 89 CYS A O 1
ATOM 723 N N . LEU A 1 90 ? 5.492 12.219 10.602 1 98.69 90 LEU A N 1
ATOM 724 C CA . LEU A 1 90 ? 4.656 11.031 10.789 1 98.69 90 LEU A CA 1
ATOM 725 C C . LEU A 1 90 ? 3.947 11.078 12.141 1 98.69 90 LEU A C 1
ATOM 727 O O . LEU A 1 90 ? 2.814 10.609 12.266 1 98.69 90 LEU A O 1
ATOM 731 N N . ASN A 1 91 ? 4.602 11.594 13.102 1 98.19 91 ASN A N 1
ATOM 732 C CA . ASN A 1 91 ? 3.91 11.82 14.367 1 98.19 91 ASN A CA 1
ATOM 733 C C . ASN A 1 91 ? 2.678 12.703 14.18 1 98.19 91 ASN A C 1
ATOM 735 O O . ASN A 1 91 ? 1.609 12.406 14.719 1 98.19 91 ASN A O 1
ATOM 739 N N . ASN A 1 92 ? 2.811 13.773 13.43 1 97 92 ASN A N 1
ATOM 740 C CA . ASN A 1 92 ? 1.663 14.633 13.164 1 97 92 ASN A CA 1
ATOM 741 C C . ASN A 1 92 ? 0.564 13.883 12.414 1 97 92 ASN A C 1
ATOM 743 O O . ASN A 1 92 ? -0.612 13.984 12.766 1 97 92 ASN A O 1
ATOM 747 N N . ALA A 1 93 ? 0.931 13.141 11.422 1 96.75 93 ALA A N 1
ATOM 748 C CA . ALA A 1 93 ? -0.031 12.398 10.609 1 96.75 93 ALA A CA 1
ATOM 749 C C . ALA A 1 93 ? -0.838 11.43 11.469 1 96.75 93 ALA A C 1
ATOM 751 O O . ALA A 1 93 ? -2.057 11.312 11.312 1 96.75 93 ALA A O 1
ATOM 752 N N . LEU A 1 94 ? -0.139 10.75 12.406 1 97.12 94 LEU A N 1
ATOM 753 C CA . LEU A 1 94 ? -0.753 9.641 13.125 1 97.12 94 LEU A CA 1
ATOM 754 C C . LEU A 1 94 ? -1.435 10.133 14.398 1 97.12 94 LEU A C 1
ATOM 756 O O . LEU A 1 94 ? -2.471 9.594 14.797 1 97.12 94 LEU A O 1
ATOM 760 N N . GLN A 1 95 ? -0.936 11.148 15.023 1 95.19 95 GLN A N 1
ATOM 761 C CA . GLN A 1 95 ? -1.443 11.539 16.328 1 95.19 95 GLN A CA 1
ATOM 762 C C . GLN A 1 95 ? -2.504 12.633 16.203 1 95.19 95 GLN A C 1
ATOM 764 O O . GLN A 1 95 ? -3.408 12.727 17.031 1 95.19 95 GLN A O 1
ATOM 769 N N . LEU A 1 96 ? -2.359 13.422 15.133 1 92 96 LEU A N 1
ATOM 770 C CA . LEU A 1 96 ? -3.211 14.602 15.078 1 92 96 LEU A CA 1
ATOM 771 C C . LEU A 1 96 ? -4.352 14.406 14.086 1 92 96 LEU A C 1
ATOM 773 O O . LEU A 1 96 ? -5.434 14.977 14.25 1 92 96 LEU A O 1
ATOM 777 N N . ILE A 1 97 ? -4.133 13.664 13.008 1 90.19 97 ILE A N 1
ATOM 778 C CA . ILE A 1 97 ? -5.133 13.516 11.961 1 90.19 97 ILE A CA 1
ATOM 779 C C . ILE A 1 97 ? -5.961 12.258 12.203 1 90.19 97 ILE A C 1
ATOM 781 O O . ILE A 1 97 ? -5.496 11.141 11.945 1 90.19 97 ILE A O 1
ATOM 785 N N . ARG A 1 98 ? -7.113 12.438 12.539 1 85.44 98 ARG A N 1
ATOM 786 C CA . ARG A 1 98 ? -7.961 11.312 12.93 1 85.44 98 ARG A CA 1
ATOM 787 C C . ARG A 1 98 ? -8.625 10.68 11.711 1 85.44 98 ARG A C 1
ATOM 789 O O . ARG A 1 98 ? -8.773 9.461 11.641 1 85.44 98 ARG A O 1
ATOM 796 N N . ASN A 1 99 ? -9.094 11.547 10.844 1 84.94 99 ASN A N 1
ATOM 797 C CA . ASN A 1 99 ? -9.766 11.055 9.648 1 84.94 99 ASN A CA 1
ATOM 798 C C . ASN A 1 99 ? -8.805 10.32 8.719 1 84.94 99 ASN A C 1
ATOM 800 O O . ASN A 1 99 ? -7.789 10.883 8.297 1 84.94 99 ASN A O 1
ATOM 804 N N . TYR A 1 100 ? -9.125 9.133 8.328 1 87.75 100 TYR A N 1
ATOM 805 C CA . TYR A 1 100 ? -8.195 8.281 7.59 1 87.75 100 TYR A CA 1
ATOM 806 C C . TYR A 1 100 ? -7.984 8.797 6.172 1 87.75 100 TYR A C 1
ATOM 808 O O . TYR A 1 100 ? -6.926 8.586 5.578 1 87.75 100 TYR A O 1
ATOM 816 N N . THR A 1 101 ? -9.008 9.445 5.617 1 87.62 101 THR A N 1
ATOM 817 C CA . THR A 1 101 ? -8.867 9.969 4.262 1 87.62 101 THR A CA 1
ATOM 818 C C . THR A 1 101 ? -7.965 11.203 4.246 1 87.62 101 THR A C 1
ATOM 820 O O . THR A 1 101 ? -7.188 11.391 3.311 1 87.62 101 THR A O 1
ATOM 823 N N . LEU A 1 102 ? -8.195 12.008 5.172 1 88.75 102 LEU A N 1
ATOM 824 C CA . LEU A 1 102 ? -7.316 13.164 5.289 1 88.75 102 LEU A CA 1
ATOM 825 C C . LEU A 1 102 ? -5.883 12.734 5.574 1 88.75 102 LEU A C 1
ATOM 827 O O . LEU A 1 102 ? -4.938 13.336 5.059 1 88.75 102 LEU A O 1
ATOM 831 N N . ARG A 1 103 ? -5.723 11.766 6.441 1 92.56 103 ARG A N 1
ATOM 832 C CA . ARG A 1 103 ? -4.398 11.219 6.707 1 92.56 103 ARG A CA 1
ATOM 833 C C . ARG A 1 103 ? -3.748 10.711 5.422 1 92.56 103 ARG A C 1
ATOM 835 O O . ARG A 1 103 ? -2.547 10.891 5.215 1 92.56 103 ARG A O 1
ATOM 842 N N . ARG A 1 104 ? -4.527 10.055 4.578 1 92.5 104 ARG A N 1
ATOM 843 C CA . ARG A 1 104 ? -4.031 9.609 3.281 1 92.5 104 ARG A CA 1
ATOM 844 C C . ARG A 1 104 ? -3.49 10.773 2.465 1 92.5 104 ARG A C 1
ATOM 846 O O . ARG A 1 104 ? -2.412 10.68 1.873 1 92.5 104 ARG A O 1
ATOM 853 N N . SER A 1 105 ? -4.223 11.812 2.449 1 90.25 105 SER A N 1
ATOM 854 C CA . SER A 1 105 ? -3.805 13 1.717 1 90.25 105 SER A CA 1
ATOM 855 C C . SER A 1 105 ? -2.494 13.555 2.268 1 90.25 105 SER A C 1
ATOM 857 O O . SER A 1 105 ? -1.607 13.938 1.504 1 90.25 105 SER A O 1
ATOM 859 N N . TYR A 1 106 ? -2.426 13.602 3.529 1 94.44 106 TYR A N 1
ATOM 860 C CA . TYR A 1 106 ? -1.214 14.086 4.18 1 94.44 106 TYR A CA 1
ATOM 861 C C . TYR A 1 106 ? -0.015 13.219 3.811 1 94.44 106 TYR A C 1
ATOM 863 O O . TYR A 1 106 ? 1.04 13.734 3.434 1 94.44 106 TYR A O 1
ATOM 871 N N . LEU A 1 107 ? -0.198 11.977 3.893 1 96.62 107 LEU A N 1
ATOM 872 C CA . LEU A 1 107 ? 0.883 11.031 3.629 1 96.62 107 LEU A CA 1
ATOM 873 C C . LEU A 1 107 ? 1.298 11.078 2.162 1 96.62 107 LEU A C 1
ATOM 875 O O . LEU A 1 107 ? 2.477 10.914 1.842 1 96.62 107 LEU A O 1
ATOM 879 N N . ASP A 1 108 ? 0.391 11.281 1.314 1 93.25 108 ASP A N 1
ATOM 880 C CA . ASP A 1 108 ? 0.72 11.43 -0.099 1 93.25 108 ASP A CA 1
ATOM 881 C C . ASP A 1 108 ? 1.601 12.664 -0.327 1 93.25 108 ASP A C 1
ATOM 883 O O . ASP A 1 108 ? 2.609 12.586 -1.032 1 93.25 108 ASP A O 1
ATOM 887 N N . LYS A 1 109 ? 1.195 13.688 0.227 1 93.12 109 LYS A N 1
ATOM 888 C CA . LYS A 1 109 ? 1.968 14.922 0.108 1 93.12 109 LYS A CA 1
ATOM 889 C C . LYS A 1 109 ? 3.348 14.773 0.74 1 93.12 109 LYS A C 1
ATOM 891 O O . LYS A 1 109 ? 4.336 15.305 0.227 1 93.12 109 LYS A O 1
ATOM 896 N N . MET A 1 110 ? 3.354 14.094 1.817 1 97 110 MET A N 1
ATOM 897 C CA . MET A 1 110 ? 4.625 13.82 2.484 1 97 110 MET A CA 1
ATOM 898 C C . MET A 1 110 ? 5.547 13.008 1.584 1 97 110 MET A C 1
ATOM 900 O O . MET A 1 110 ? 6.758 13.242 1.55 1 97 110 MET A O 1
ATOM 904 N N . THR A 1 111 ? 5 12.039 0.945 1 96.25 111 THR A N 1
ATOM 905 C CA . THR A 1 111 ? 5.781 11.203 0.041 1 96.25 111 THR A CA 1
ATOM 906 C C . THR A 1 111 ? 6.402 12.047 -1.07 1 96.25 111 THR A C 1
ATOM 908 O O . THR A 1 111 ? 7.59 11.898 -1.375 1 96.25 111 THR A O 1
ATOM 911 N N . ASP A 1 112 ? 5.66 12.914 -1.612 1 93.81 112 ASP A N 1
ATOM 912 C CA . ASP A 1 112 ? 6.16 13.805 -2.66 1 93.81 112 ASP A CA 1
ATOM 913 C C . ASP A 1 112 ? 7.285 14.695 -2.139 1 93.81 112 ASP A C 1
ATOM 915 O O . ASP A 1 112 ? 8.305 14.867 -2.803 1 93.81 112 ASP A O 1
ATOM 919 N N . HIS A 1 113 ? 7.062 15.219 -1.051 1 96.38 113 HIS A N 1
ATOM 920 C CA . HIS A 1 113 ? 8.055 16.078 -0.415 1 96.38 113 HIS A CA 1
ATOM 921 C C . HIS A 1 113 ? 9.344 15.32 -0.131 1 96.38 113 HIS A C 1
ATOM 923 O O . HIS A 1 113 ? 10.438 15.828 -0.398 1 96.38 113 HIS A O 1
ATOM 929 N N . GLN A 1 114 ? 9.234 14.148 0.395 1 97 114 GLN A N 1
ATOM 930 C CA . GLN A 1 114 ? 10.398 13.328 0.707 1 97 114 GLN A CA 1
ATOM 931 C C . GLN A 1 114 ? 11.234 13.055 -0.542 1 97 114 GLN A C 1
ATOM 933 O O . GLN A 1 114 ? 12.461 13.133 -0.501 1 97 114 GLN A O 1
ATOM 938 N N . LEU A 1 115 ? 10.555 12.789 -1.62 1 94.88 115 LEU A N 1
ATOM 939 C CA . LEU A 1 115 ? 11.258 12.5 -2.869 1 94.88 115 LEU A CA 1
ATOM 940 C C . LEU A 1 115 ? 12.023 13.727 -3.355 1 94.88 115 LEU A C 1
ATOM 942 O O . LEU A 1 115 ? 13.141 13.602 -3.863 1 94.88 115 LEU A O 1
ATOM 946 N N . GLN A 1 116 ? 11.453 14.859 -3.174 1 94.62 116 GLN A N 1
ATOM 947 C CA . GLN A 1 116 ? 12.141 16.078 -3.561 1 94.62 116 GLN A CA 1
ATOM 948 C C . GLN A 1 116 ? 13.367 16.328 -2.686 1 94.62 116 GLN A C 1
ATOM 950 O O . GLN A 1 116 ? 14.406 16.766 -3.176 1 94.62 116 GLN A O 1
ATOM 955 N N . LEU A 1 117 ? 13.25 16.031 -1.456 1 97.19 117 LEU A N 1
ATOM 956 C CA . LEU A 1 117 ? 14.391 16.172 -0.557 1 97.19 117 LEU A CA 1
ATOM 957 C C . LEU A 1 117 ? 15.516 15.219 -0.953 1 97.19 117 LEU A C 1
ATOM 959 O O . LEU A 1 117 ? 16.688 15.602 -0.957 1 97.19 117 LEU A O 1
ATOM 963 N N . PHE A 1 118 ? 15.125 14.031 -1.262 1 96.88 118 PHE A N 1
ATOM 964 C CA . PHE A 1 118 ? 16.109 13.031 -1.653 1 96.88 118 PHE A CA 1
ATOM 965 C C . PHE A 1 118 ? 16.828 13.445 -2.934 1 96.88 118 PHE A C 1
ATOM 967 O O . PHE A 1 118 ? 18.031 13.258 -3.064 1 96.88 118 PHE A O 1
ATOM 974 N N . GLN A 1 119 ? 16.062 13.961 -3.84 1 93.38 119 GLN A N 1
ATOM 975 C CA . GLN A 1 119 ? 16.656 14.445 -5.082 1 93.38 119 GLN A CA 1
ATOM 976 C C . GLN A 1 119 ? 17.641 15.586 -4.812 1 93.38 119 GLN A C 1
ATOM 978 O O . GLN A 1 119 ? 18.734 15.609 -5.375 1 93.38 119 GLN A O 1
ATOM 983 N N . ALA A 1 120 ? 17.297 16.5 -3.99 1 95.44 120 ALA A N 1
ATOM 984 C CA . ALA A 1 120 ? 18.172 17.609 -3.617 1 95.44 120 ALA A CA 1
ATOM 985 C C . ALA A 1 120 ? 19.438 17.109 -2.949 1 95.44 120 ALA A C 1
ATOM 987 O O . ALA A 1 120 ? 20.531 17.641 -3.186 1 95.44 120 ALA A O 1
ATOM 988 N N . LEU A 1 121 ? 19.297 16.094 -2.152 1 96.56 121 LEU A N 1
ATOM 989 C CA . LEU A 1 121 ? 20.453 15.508 -1.483 1 96.56 121 LEU A CA 1
ATOM 990 C C . LEU A 1 121 ? 21.391 14.859 -2.492 1 96.56 121 LEU A C 1
ATOM 992 O O . LEU A 1 121 ? 22.609 15 -2.387 1 96.56 121 LEU A O 1
ATOM 996 N N . GLU A 1 122 ? 20.797 14.164 -3.428 1 93.75 122 GLU A N 1
ATOM 997 C CA . GLU A 1 122 ? 21.578 13.477 -4.457 1 93.75 122 GLU A CA 1
ATOM 998 C C . GLU A 1 122 ? 22.344 14.477 -5.324 1 93.75 122 GLU A C 1
ATOM 1000 O O . GLU A 1 122 ? 23.469 14.211 -5.727 1 93.75 122 GLU A O 1
ATOM 1005 N N . GLU A 1 123 ? 21.797 15.602 -5.523 1 93.81 123 GLU A N 1
ATOM 1006 C CA . GLU A 1 123 ? 22.375 16.594 -6.434 1 93.81 123 GLU A CA 1
ATOM 1007 C C . GLU A 1 123 ? 23.203 17.625 -5.676 1 93.81 123 GLU A C 1
ATOM 1009 O O . GLU A 1 123 ? 23.75 18.547 -6.281 1 93.81 123 GLU A O 1
ATOM 1014 N N . LEU A 1 124 ? 23.297 17.469 -4.414 1 95.44 124 LEU A N 1
ATOM 1015 C CA . LEU A 1 124 ? 23.984 18.438 -3.568 1 95.44 124 LEU A CA 1
ATOM 1016 C C . LEU A 1 124 ? 25.469 18.5 -3.912 1 95.44 124 LEU A C 1
ATOM 1018 O O . LEU A 1 124 ? 26.141 17.469 -3.982 1 95.44 124 LEU A O 1
ATOM 1022 N N . ASP A 1 125 ? 25.969 19.734 -4.23 1 95.19 125 ASP A N 1
ATOM 1023 C CA . ASP A 1 125 ? 27.406 19.938 -4.398 1 95.19 125 ASP A CA 1
ATOM 1024 C C . ASP A 1 125 ? 28.125 19.922 -3.051 1 95.19 125 ASP A C 1
ATOM 1026 O O . ASP A 1 125 ? 28.25 20.953 -2.391 1 95.19 125 ASP A O 1
ATOM 1030 N N . THR A 1 126 ? 28.703 18.812 -2.697 1 94.69 126 THR A N 1
ATOM 1031 C CA . THR A 1 126 ? 29.297 18.609 -1.38 1 94.69 126 THR A CA 1
ATOM 1032 C C . THR A 1 126 ? 30.609 19.375 -1.245 1 94.69 126 THR A C 1
ATOM 1034 O O . THR A 1 126 ? 31.125 19.531 -0.141 1 94.69 126 THR A O 1
ATOM 1037 N N . SER A 1 127 ? 31.078 19.859 -2.309 1 95.06 127 SER A N 1
ATOM 1038 C CA . SER A 1 127 ? 32.312 20.641 -2.266 1 95.06 127 SER A CA 1
ATOM 1039 C C . SER A 1 127 ? 32.031 22.094 -1.919 1 95.06 127 SER A C 1
ATOM 1041 O O . SER A 1 127 ? 32.938 22.844 -1.551 1 95.06 127 SER A O 1
ATOM 1043 N N . SER A 1 128 ? 30.812 22.547 -2.014 1 95.31 128 SER A N 1
ATOM 1044 C CA . SER A 1 128 ? 30.391 23.891 -1.669 1 95.31 128 SER A CA 1
ATOM 1045 C C . SER A 1 128 ? 29.875 23.969 -0.238 1 95.31 128 SER A C 1
ATOM 1047 O O . SER A 1 128 ? 28.75 23.531 0.043 1 95.31 128 SER A O 1
ATOM 1049 N N . GLY A 1 129 ? 30.609 24.578 0.602 1 92.56 129 GLY A N 1
ATOM 1050 C CA . GLY A 1 129 ? 30.188 24.734 1.986 1 92.56 129 GLY A CA 1
ATOM 1051 C C . GLY A 1 129 ? 28.875 25.484 2.133 1 92.56 129 GLY A C 1
ATOM 1052 O O . GLY A 1 129 ? 28.047 25.109 2.963 1 92.56 129 GLY A O 1
ATOM 1053 N N . ASP A 1 130 ? 28.672 26.453 1.339 1 93.44 130 ASP A N 1
ATOM 1054 C CA . ASP A 1 130 ? 27.453 27.25 1.388 1 93.44 130 ASP A CA 1
ATOM 1055 C C . ASP A 1 130 ? 26.234 26.438 0.987 1 93.44 130 ASP A C 1
ATOM 1057 O O . ASP A 1 130 ? 25.172 26.547 1.61 1 93.44 130 ASP A O 1
ATOM 1061 N N . ALA A 1 131 ? 26.406 25.688 -0.033 1 93.69 131 ALA A N 1
ATOM 1062 C CA . ALA A 1 131 ? 25.297 24.859 -0.492 1 93.69 131 ALA A CA 1
ATOM 1063 C C . ALA A 1 131 ? 24.891 23.859 0.577 1 93.69 131 ALA A C 1
ATOM 1065 O O . ALA A 1 131 ? 23.703 23.641 0.813 1 93.69 131 ALA A O 1
ATOM 1066 N N . VAL A 1 132 ? 25.875 23.281 1.205 1 95.81 132 VAL A N 1
ATOM 1067 C CA . VAL A 1 132 ? 25.641 22.297 2.252 1 95.81 132 VAL A CA 1
ATOM 1068 C C . VAL A 1 132 ? 24.938 22.953 3.438 1 95.81 132 VAL A C 1
ATOM 1070 O O . VAL A 1 132 ? 23.953 22.422 3.961 1 95.81 132 VAL A O 1
ATOM 1073 N N . LEU A 1 133 ? 25.375 24.062 3.785 1 94.31 133 LEU A N 1
ATOM 1074 C CA . LEU A 1 133 ? 24.797 24.781 4.918 1 94.31 133 LEU A CA 1
ATOM 1075 C C . LEU A 1 133 ? 23.359 25.203 4.625 1 94.31 133 LEU A C 1
ATOM 1077 O O . LEU A 1 133 ? 22.484 25.062 5.48 1 94.31 133 LEU A O 1
ATOM 1081 N N . ASP A 1 134 ? 23.125 25.719 3.514 1 92.19 134 ASP A N 1
ATOM 1082 C CA . ASP A 1 134 ? 21.797 26.156 3.133 1 92.19 134 ASP A CA 1
ATOM 1083 C C . ASP A 1 134 ? 20.797 25 3.174 1 92.19 134 ASP A C 1
ATOM 1085 O O . ASP A 1 134 ? 19.688 25.156 3.678 1 92.19 134 ASP A O 1
ATOM 1089 N N . PHE A 1 135 ? 21.172 23.922 2.609 1 95.25 135 PHE A N 1
ATOM 1090 C CA . PHE A 1 135 ? 20.297 22.75 2.568 1 95.25 135 PHE A CA 1
ATOM 1091 C C . PHE A 1 135 ? 20.031 22.219 3.975 1 95.25 135 PHE A C 1
ATOM 1093 O O . PHE A 1 135 ? 18.891 21.922 4.328 1 95.25 135 PHE A O 1
ATOM 1100 N N . THR A 1 136 ? 21.016 22.141 4.773 1 95.12 136 THR A N 1
ATOM 1101 C CA . THR A 1 136 ? 20.891 21.672 6.148 1 95.12 136 THR A CA 1
ATOM 1102 C C . THR A 1 136 ? 19.969 22.578 6.953 1 95.12 136 THR A C 1
ATOM 1104 O O . THR A 1 136 ? 19.109 22.109 7.695 1 95.12 136 THR A O 1
ATOM 1107 N N . GLU A 1 137 ? 20.125 23.812 6.781 1 92.62 137 GLU A N 1
ATOM 1108 C CA . GLU A 1 137 ? 19.297 24.781 7.496 1 92.62 137 GLU A CA 1
ATOM 1109 C C . GLU A 1 137 ? 17.844 24.703 7.059 1 92.62 137 GLU A C 1
ATOM 1111 O O . GLU A 1 137 ? 16.938 24.891 7.871 1 92.62 137 GLU A O 1
ATOM 1116 N N . SER A 1 138 ? 17.672 24.516 5.84 1 92.88 138 SER A N 1
ATOM 1117 C CA . SER A 1 138 ? 16.312 24.375 5.336 1 92.88 138 SER A CA 1
ATOM 1118 C C . SER A 1 138 ? 15.594 23.203 5.992 1 92.88 138 SER A C 1
ATOM 1120 O O . SER A 1 138 ? 14.445 23.328 6.406 1 92.88 138 SER A O 1
ATOM 1122 N N . ILE A 1 139 ? 16.266 22.094 6.133 1 95.31 139 ILE A N 1
ATOM 1123 C CA . ILE A 1 139 ? 15.672 20.922 6.75 1 95.31 139 ILE A CA 1
ATOM 1124 C C . ILE A 1 139 ? 15.391 21.188 8.227 1 95.31 139 ILE A C 1
ATOM 1126 O O . ILE A 1 139 ? 14.344 20.812 8.75 1 95.31 139 ILE A O 1
ATOM 1130 N N . GLN A 1 140 ? 16.281 21.828 8.852 1 94 140 GLN A N 1
ATOM 1131 C CA . GLN A 1 140 ? 16.094 22.156 10.266 1 94 140 GLN A CA 1
ATOM 1132 C C . GLN A 1 140 ? 14.898 23.078 10.469 1 94 140 GLN A C 1
ATOM 1134 O O . GLN A 1 140 ? 14.156 22.922 11.445 1 94 140 GLN A O 1
ATOM 1139 N N . GLU A 1 141 ? 14.805 23.953 9.625 1 92.44 141 GLU A N 1
ATOM 1140 C CA . GLU A 1 141 ? 13.656 24.859 9.703 1 92.44 141 GLU A CA 1
ATOM 1141 C C . GLU A 1 141 ? 12.352 24.094 9.508 1 92.44 141 GLU A C 1
ATOM 1143 O O . GLU A 1 141 ? 11.383 24.328 10.242 1 92.44 141 GLU A O 1
ATOM 1148 N N . HIS A 1 142 ? 12.32 23.266 8.508 1 94.19 142 HIS A N 1
ATOM 1149 C CA . HIS A 1 142 ? 11.141 22.438 8.297 1 94.19 142 HIS A CA 1
ATOM 1150 C C . HIS A 1 142 ? 10.812 21.625 9.555 1 94.19 142 HIS A C 1
ATOM 1152 O O . HIS A 1 142 ? 9.641 21.531 9.945 1 94.19 142 HIS A O 1
ATOM 1158 N N . ASP A 1 143 ? 11.805 21.078 10.109 1 95.25 143 ASP A N 1
ATOM 1159 C CA . ASP A 1 143 ? 11.633 20.25 11.297 1 95.25 143 ASP A CA 1
ATOM 1160 C C . ASP A 1 143 ? 11.07 21.062 12.461 1 95.25 143 ASP A C 1
ATOM 1162 O O . ASP A 1 143 ? 10.148 20.609 13.148 1 95.25 143 ASP A O 1
ATOM 1166 N N . ARG A 1 144 ? 11.586 22.203 12.648 1 93.12 144 ARG A N 1
ATOM 1167 C CA . ARG A 1 144 ? 11.102 23.094 13.703 1 93.12 144 ARG A CA 1
ATOM 1168 C C . ARG A 1 144 ? 9.633 23.438 13.484 1 93.12 144 ARG A C 1
ATOM 1170 O O . ARG A 1 144 ? 8.852 23.484 14.438 1 93.12 144 ARG A O 1
ATOM 1177 N N . LEU A 1 145 ? 9.289 23.703 12.32 1 93.56 145 LEU A N 1
ATOM 1178 C CA . LEU A 1 145 ? 7.906 24.047 12 1 93.56 145 LEU A CA 1
ATOM 1179 C C . LEU A 1 145 ? 6.965 22.891 12.328 1 93.56 145 LEU A C 1
ATOM 1181 O O . LEU A 1 145 ? 5.938 23.094 12.984 1 93.56 145 LEU A O 1
ATOM 1185 N N . VAL A 1 146 ? 7.367 21.734 11.93 1 95.5 146 VAL A N 1
ATOM 1186 C CA . VAL A 1 146 ? 6.52 20.562 12.117 1 95.5 146 VAL A CA 1
ATOM 1187 C C . VAL A 1 146 ? 6.336 20.297 13.609 1 95.5 146 VAL A C 1
ATOM 1189 O O . VAL A 1 146 ? 5.23 20 14.062 1 95.5 146 VAL A O 1
ATOM 1192 N N . MET A 1 147 ? 7.336 20.438 14.359 1 94.88 147 MET A N 1
ATOM 1193 C CA . MET A 1 147 ? 7.246 20.234 15.797 1 94.88 147 MET A CA 1
ATOM 1194 C C . MET A 1 147 ? 6.367 21.312 16.438 1 94.88 147 MET A C 1
ATOM 1196 O O . MET A 1 147 ? 5.594 21.016 17.344 1 94.88 147 MET A O 1
ATOM 1200 N N . SER A 1 148 ? 6.527 22.5 15.945 1 93.62 148 SER A N 1
ATOM 1201 C CA . SER A 1 148 ? 5.688 23.578 16.438 1 93.62 148 SER A CA 1
ATOM 1202 C C . SER A 1 148 ? 4.215 23.312 16.156 1 93.62 148 SER A C 1
ATOM 1204 O O . SER A 1 148 ? 3.359 23.562 17.016 1 93.62 148 SER A O 1
ATOM 1206 N N . TYR A 1 149 ? 3.922 22.828 15 1 93.94 149 TYR A N 1
ATOM 1207 C CA . TYR A 1 149 ? 2.541 22.531 14.641 1 93.94 149 TYR A CA 1
ATOM 1208 C C . TYR A 1 149 ? 1.945 21.484 15.586 1 93.94 149 TYR A C 1
ATOM 1210 O O . TYR A 1 149 ? 0.767 21.562 15.938 1 93.94 149 TYR A O 1
ATOM 1218 N N . MET A 1 150 ? 2.73 20.516 15.969 1 94.31 150 MET A N 1
ATOM 1219 C CA . MET A 1 150 ? 2.277 19.516 16.938 1 94.31 150 MET A CA 1
ATOM 1220 C C . MET A 1 150 ? 1.876 20.156 18.25 1 94.31 150 MET A C 1
ATOM 1222 O O . MET A 1 150 ? 0.778 19.922 18.75 1 94.31 150 MET A O 1
ATOM 1226 N N . ARG A 1 151 ? 2.67 21.016 18.719 1 92.75 151 ARG A N 1
ATOM 1227 C CA . ARG A 1 151 ? 2.418 21.672 20 1 92.75 151 ARG A CA 1
ATOM 1228 C C . ARG A 1 151 ? 1.195 22.578 19.906 1 92.75 151 ARG A C 1
ATOM 1230 O O . ARG A 1 151 ? 0.371 22.609 20.828 1 92.75 151 ARG A O 1
ATOM 1237 N N . LEU A 1 152 ? 1.129 23.266 18.859 1 93.31 152 LEU A N 1
ATOM 1238 C CA . LEU A 1 152 ? 0.008 24.188 18.656 1 93.31 152 LEU A CA 1
ATOM 1239 C C . LEU A 1 152 ? -1.308 23.422 18.562 1 93.31 152 LEU A C 1
ATOM 1241 O O . LEU A 1 152 ? -2.326 23.859 19.109 1 93.31 152 LEU A O 1
ATOM 1245 N N . ASN A 1 153 ? -1.257 22.312 17.922 1 92.5 153 ASN A N 1
ATOM 1246 C CA . ASN A 1 153 ? -2.463 21.516 17.734 1 92.5 153 ASN A CA 1
ATOM 1247 C C . ASN A 1 153 ? -2.936 20.891 19.047 1 92.5 153 ASN A C 1
ATOM 1249 O O . ASN A 1 153 ? -4.141 20.812 19.297 1 92.5 153 ASN A O 1
ATOM 1253 N N . LEU A 1 154 ? -2.082 20.531 19.906 1 90.56 154 LEU A N 1
ATOM 1254 C CA . LEU A 1 154 ? -2.416 19.797 21.125 1 90.56 154 LEU A CA 1
ATOM 1255 C C . LEU A 1 154 ? -2.887 20.734 22.219 1 90.56 154 LEU A C 1
ATOM 1257 O O . LEU A 1 154 ? -3.424 20.297 23.234 1 90.56 154 LEU A O 1
ATOM 1261 N N . ASN A 1 155 ? -2.73 22.016 22.016 1 88.5 155 ASN A N 1
ATOM 1262 C CA . ASN A 1 155 ? -3.055 22.953 23.078 1 88.5 155 ASN A CA 1
ATOM 1263 C C . ASN A 1 155 ? -4.18 23.906 22.656 1 88.5 155 ASN A C 1
ATOM 1265 O O . ASN A 1 155 ? -4.012 25.125 22.672 1 88.5 155 ASN A O 1
ATOM 1269 N N . SER A 1 156 ? -5.289 23.328 22.453 1 86.94 156 SER A N 1
ATOM 1270 C CA . SER A 1 156 ? -6.473 24.031 21.969 1 86.94 156 SER A CA 1
ATOM 1271 C C . SER A 1 156 ? -6.961 25.062 23 1 86.94 156 SER A C 1
ATOM 1273 O O . SER A 1 156 ? -7.578 26.062 22.641 1 86.94 156 SER A O 1
ATOM 1275 N N . HIS A 1 157 ? -6.75 24.828 24.234 1 86.19 157 HIS A N 1
ATOM 1276 C CA . HIS A 1 157 ? -7.27 25.672 25.312 1 86.19 157 HIS A CA 1
ATOM 1277 C C . HIS A 1 157 ? -6.672 27.062 25.234 1 86.19 157 HIS A C 1
ATOM 1279 O O . HIS A 1 157 ? -7.301 28.031 25.672 1 86.19 157 HIS A O 1
ATOM 1285 N N . ALA A 1 158 ? -5.559 27.188 24.625 1 88 158 ALA A N 1
ATOM 1286 C CA . ALA A 1 158 ? -4.828 28.453 24.609 1 88 158 ALA A CA 1
ATOM 1287 C C . ALA A 1 158 ? -5.547 29.5 23.766 1 88 158 ALA A C 1
ATOM 1289 O O . ALA A 1 158 ? -5.293 30.703 23.922 1 88 158 ALA A O 1
ATOM 1290 N N . SER A 1 159 ? -6.453 29.125 22.922 1 91.12 159 SER A N 1
ATOM 1291 C CA . SER A 1 159 ? -7.148 30.078 22.062 1 91.12 159 SER A CA 1
ATOM 1292 C C . SER A 1 159 ? -8.648 30.078 22.328 1 91.12 159 SER A C 1
ATOM 1294 O O . SER A 1 159 ? -9.438 30.562 21.516 1 91.12 159 SER A O 1
ATOM 1296 N N . ALA A 1 160 ? -9.07 29.516 23.422 1 89.69 160 ALA A N 1
ATOM 1297 C CA . ALA A 1 160 ? -10.484 29.359 23.719 1 89.69 160 ALA A CA 1
ATOM 1298 C C . ALA A 1 160 ? -11.195 30.703 23.812 1 89.69 160 ALA A C 1
ATOM 1300 O O . ALA A 1 160 ? -12.32 30.844 23.328 1 89.69 160 ALA A O 1
ATOM 1301 N N . GLU A 1 161 ? -10.555 31.672 24.406 1 91.56 161 GLU A N 1
ATOM 1302 C CA . GLU A 1 161 ? -11.156 33 24.562 1 91.56 161 GLU A CA 1
ATOM 1303 C C . GLU A 1 161 ? -11.352 33.688 23.203 1 91.56 161 GLU A C 1
ATOM 1305 O O . GLU A 1 161 ? -12.344 34.375 23 1 91.56 161 GLU A O 1
ATOM 1310 N N . PHE A 1 162 ? -10.438 33.5 22.375 1 92.88 162 PHE A N 1
ATOM 1311 C CA . PHE A 1 162 ? -10.531 34.062 21.031 1 92.88 162 PHE A CA 1
ATOM 1312 C C . PHE A 1 162 ? -11.703 33.469 20.281 1 92.88 162 PHE A C 1
ATOM 1314 O O . PHE A 1 162 ? -12.469 34.156 19.625 1 92.88 162 PHE A O 1
ATOM 1321 N N . SER A 1 163 ? -11.875 32.156 20.328 1 90.94 163 SER A N 1
ATOM 1322 C CA . SER A 1 163 ? -12.984 31.469 19.688 1 90.94 163 SER A CA 1
ATOM 1323 C C . SER A 1 163 ? -14.328 31.969 20.219 1 90.94 163 SER A C 1
ATOM 1325 O O . SER A 1 163 ? -15.273 32.156 19.453 1 90.94 163 SER A O 1
ATOM 1327 N N . ARG A 1 164 ? -14.406 32.156 21.5 1 90.81 164 ARG A N 1
ATOM 1328 C CA . ARG A 1 164 ? -15.617 32.656 22.125 1 90.81 164 ARG A CA 1
ATOM 1329 C C . ARG A 1 164 ? -15.953 34.062 21.641 1 90.81 164 ARG A C 1
ATOM 1331 O O . ARG A 1 164 ? -17.109 34.375 21.359 1 90.81 164 ARG A O 1
ATOM 1338 N N . TYR A 1 165 ? -14.969 34.781 21.578 1 92.94 165 TYR A N 1
ATOM 1339 C CA . TYR A 1 165 ? -15.141 36.156 21.078 1 92.94 165 TYR A CA 1
ATOM 1340 C C . TYR A 1 165 ? -15.727 36.156 19.672 1 92.94 165 TYR A C 1
ATOM 1342 O O . TYR A 1 165 ? -16.688 36.875 19.391 1 92.94 165 TYR A O 1
ATOM 1350 N N . LEU A 1 166 ? -15.148 35.344 18.734 1 90.88 166 LEU A N 1
ATOM 1351 C CA . LEU A 1 166 ? -15.625 35.25 17.359 1 90.88 166 LEU A CA 1
ATOM 1352 C C . LEU A 1 166 ? -17.094 34.844 17.297 1 90.88 166 LEU A C 1
ATOM 1354 O O . LEU A 1 166 ? -17.859 35.375 16.516 1 90.88 166 LEU A O 1
ATOM 1358 N N . ARG A 1 167 ? -17.391 33.906 18.094 1 85.69 167 ARG A N 1
ATOM 1359 C CA . ARG A 1 167 ? -18.766 33.406 18.156 1 85.69 167 ARG A CA 1
ATOM 1360 C C . ARG A 1 167 ? -19.703 34.531 18.625 1 85.69 167 ARG A C 1
ATOM 1362 O O . ARG A 1 167 ? -20.75 34.75 18.031 1 85.69 167 ARG A O 1
ATOM 1369 N N . ASN A 1 168 ? -19.312 35.219 19.656 1 89.5 168 ASN A N 1
ATOM 1370 C CA . ASN A 1 168 ? -20.156 36.219 20.266 1 89.5 168 ASN A CA 1
ATOM 1371 C C . ASN A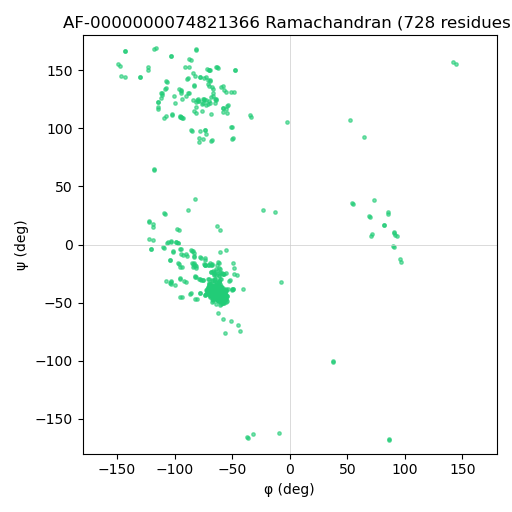 1 168 ? -20.391 37.406 19.312 1 89.5 168 ASN A C 1
ATOM 1373 O O . ASN A 1 168 ? -21.469 37.969 19.281 1 89.5 168 ASN A O 1
ATOM 1377 N N . VAL A 1 169 ? -19.391 37.75 18.609 1 91.62 169 VAL A N 1
ATOM 1378 C CA . VAL A 1 169 ? -19.484 38.875 17.703 1 91.62 169 VAL A CA 1
ATOM 1379 C C . VAL A 1 169 ? -20.109 38.438 16.375 1 91.62 169 VAL A C 1
ATOM 1381 O O . VAL A 1 169 ? -20.547 39.281 15.586 1 91.62 169 VAL A O 1
ATOM 1384 N N . GLY A 1 170 ? -20.109 37.156 16.094 1 85.31 170 GLY A N 1
ATOM 1385 C CA . GLY A 1 170 ? -20.734 36.625 14.898 1 85.31 170 GLY A CA 1
ATOM 1386 C C . GLY A 1 170 ? -19.844 36.656 13.672 1 85.31 170 GLY A C 1
ATOM 1387 O O . GLY A 1 170 ? -20.328 36.875 12.555 1 85.31 170 GLY A O 1
ATOM 1388 N N . ILE A 1 171 ? -18.578 36.625 13.867 1 89.06 171 ILE A N 1
ATOM 1389 C CA . ILE A 1 171 ? -17.656 36.594 12.75 1 89.06 171 ILE A CA 1
ATOM 1390 C C . ILE A 1 171 ? -17.531 35.188 12.195 1 89.06 171 ILE A C 1
ATOM 1392 O O . ILE A 1 171 ? -17.172 34.25 12.922 1 89.06 171 ILE A O 1
ATOM 1396 N N . GLY A 1 172 ? -17.797 35.031 10.883 1 87.56 172 GLY A N 1
ATOM 1397 C CA . GLY A 1 172 ? -17.656 33.75 10.227 1 87.56 172 GLY A CA 1
ATOM 1398 C C . GLY A 1 172 ? -16.234 33.438 9.828 1 87.56 172 GLY A C 1
ATOM 1399 O O . GLY A 1 172 ? -15.359 34.312 9.883 1 87.56 172 GLY A O 1
ATOM 1400 N N . PHE A 1 173 ? -16.047 32.219 9.461 1 89.69 173 PHE A N 1
ATOM 1401 C CA . PHE A 1 173 ? -14.703 31.766 9.109 1 89.69 173 PHE A CA 1
ATOM 1402 C C . PHE A 1 173 ? -14.18 32.531 7.906 1 89.69 173 PHE A C 1
ATOM 1404 O O . PHE A 1 173 ? -13.023 32.969 7.895 1 89.69 173 PHE A O 1
ATOM 1411 N N . ASP A 1 174 ? -14.969 32.688 6.895 1 91.06 174 ASP A N 1
ATOM 1412 C CA . ASP A 1 174 ? -14.562 33.375 5.68 1 91.06 174 ASP A CA 1
ATOM 1413 C C . ASP A 1 174 ? -14.227 34.844 5.973 1 91.06 174 ASP A C 1
ATOM 1415 O O . ASP A 1 174 ? -13.242 35.375 5.445 1 91.06 174 ASP A O 1
ATOM 1419 N N . GLU A 1 175 ? -14.992 35.438 6.805 1 92 175 GLU A N 1
ATOM 1420 C CA . GLU A 1 175 ? -14.75 36.812 7.18 1 92 175 GLU A CA 1
ATOM 1421 C C . GLU A 1 175 ? -13.461 36.969 7.98 1 92 175 GLU A C 1
ATOM 1423 O O . GLU A 1 175 ? -12.719 37.938 7.816 1 92 175 GLU A O 1
ATOM 1428 N N . LEU A 1 176 ? -13.281 36.031 8.875 1 94.31 176 LEU A N 1
ATOM 1429 C CA . LEU A 1 176 ? -12.047 36 9.656 1 94.31 176 LEU A CA 1
ATOM 1430 C C . LEU A 1 176 ? -10.828 35.969 8.75 1 94.31 176 LEU A C 1
ATOM 1432 O O . LEU A 1 176 ? -9.914 36.781 8.898 1 94.31 176 LEU A O 1
ATOM 1436 N N . VAL A 1 177 ? -10.781 35.094 7.773 1 95.94 177 VAL A N 1
ATOM 1437 C CA . VAL A 1 177 ? -9.656 34.906 6.863 1 95.94 177 VAL A CA 1
ATOM 1438 C C . VAL A 1 177 ? -9.477 36.156 5.996 1 95.94 177 VAL A C 1
ATOM 1440 O O . VAL A 1 177 ? -8.359 36.656 5.832 1 95.94 177 VAL A O 1
ATOM 1443 N N . ARG A 1 178 ? -10.547 36.688 5.539 1 95.06 178 ARG A N 1
ATOM 1444 C CA . ARG A 1 178 ? -10.492 37.875 4.688 1 95.06 178 ARG A CA 1
ATOM 1445 C C . ARG A 1 178 ? -9.93 39.062 5.445 1 95.06 178 ARG A C 1
ATOM 1447 O O . ARG A 1 178 ? -9.164 39.844 4.887 1 95.06 178 ARG A O 1
ATOM 1454 N N . SER A 1 179 ? -10.391 39.219 6.621 1 96.31 179 SER A N 1
ATOM 1455 C CA . SER A 1 179 ? -9.938 40.344 7.434 1 96.31 179 SER A CA 1
ATOM 1456 C C . SER A 1 179 ? -8.422 40.312 7.617 1 96.31 179 SER A C 1
ATOM 1458 O O . SER A 1 179 ? -7.754 41.344 7.473 1 96.31 179 SER A O 1
ATOM 1460 N N . TYR A 1 180 ? -7.895 39.188 7.902 1 96.75 180 TYR A N 1
ATOM 1461 C CA . TYR A 1 180 ? -6.457 39.094 8.141 1 96.75 180 TYR A CA 1
ATOM 1462 C C . TYR A 1 180 ? -5.684 39.125 6.832 1 96.75 180 TYR A C 1
ATOM 1464 O O . TYR A 1 180 ? -4.543 39.594 6.785 1 96.75 180 TYR A O 1
ATOM 1472 N N . GLN A 1 181 ? -6.266 38.625 5.766 1 97.06 181 GLN A N 1
ATOM 1473 C CA . GLN A 1 181 ? -5.684 38.781 4.438 1 97.06 181 GLN A CA 1
ATOM 1474 C C . GLN A 1 181 ? -5.461 40.25 4.102 1 97.06 181 GLN A C 1
ATOM 1476 O O . GLN A 1 181 ? -4.379 40.625 3.654 1 97.06 181 GLN A O 1
ATOM 1481 N N . SER A 1 182 ? -6.469 41 4.41 1 96.44 182 SER A N 1
ATOM 1482 C CA . SER A 1 182 ? -6.418 42.438 4.133 1 96.44 182 SER A CA 1
ATOM 1483 C C . SER A 1 182 ? -5.398 43.125 5.023 1 96.44 182 SER A C 1
ATOM 1485 O O . SER A 1 182 ? -4.711 44.031 4.582 1 96.44 182 SER A O 1
ATOM 1487 N N . ARG A 1 183 ? -5.336 42.781 6.184 1 96 183 ARG A N 1
ATOM 1488 C CA . ARG A 1 183 ? -4.406 43.375 7.129 1 96 183 ARG A CA 1
ATOM 1489 C C . ARG A 1 183 ? -2.961 43.156 6.684 1 96 183 ARG A C 1
ATOM 1491 O O . ARG A 1 183 ? -2.1 44 6.945 1 96 183 ARG A O 1
ATOM 1498 N N . LEU A 1 184 ? -2.693 42.031 6.059 1 95.31 184 LEU A N 1
ATOM 1499 C CA . LEU A 1 184 ? -1.342 41.719 5.602 1 95.31 184 LEU A CA 1
ATOM 1500 C C . LEU A 1 184 ? -1.065 42.344 4.246 1 95.31 184 LEU A C 1
ATOM 1502 O O . LEU A 1 184 ? 0.047 42.25 3.723 1 95.31 184 LEU A O 1
ATOM 1506 N N . GLY A 1 185 ? -2.025 42.938 3.648 1 95.44 185 GLY A N 1
ATOM 1507 C CA . GLY A 1 185 ? -1.854 43.656 2.406 1 95.44 185 GLY A CA 1
ATOM 1508 C C . GLY A 1 185 ? -2.094 42.812 1.172 1 95.44 185 GLY A C 1
ATOM 1509 O O . GLY A 1 185 ? -1.809 43.25 0.052 1 95.44 185 GLY A O 1
ATOM 1510 N N . TYR A 1 186 ? -2.57 41.625 1.379 1 95.69 186 TYR A N 1
ATOM 1511 C CA . TYR A 1 186 ? -2.873 40.781 0.221 1 95.69 186 TYR A CA 1
ATOM 1512 C C . TYR A 1 186 ? -4.246 41.125 -0.349 1 95.69 186 TYR A C 1
ATOM 1514 O O . TYR A 1 186 ? -5.195 41.344 0.402 1 95.69 186 TYR A O 1
ATOM 1522 N N . THR A 1 187 ? -4.301 41.188 -1.635 1 93.69 187 THR A N 1
ATOM 1523 C CA . THR A 1 187 ? -5.551 41.562 -2.293 1 93.69 187 THR A CA 1
ATOM 1524 C C . THR A 1 187 ? -6.055 40.438 -3.172 1 93.69 187 THR A C 1
ATOM 1526 O O . THR A 1 187 ? -5.352 39.438 -3.383 1 93.69 187 THR A O 1
ATOM 1529 N N . GLY A 1 188 ? -7.344 40.594 -3.627 1 93.06 188 GLY A N 1
ATOM 1530 C CA . GLY A 1 188 ? -7.938 39.562 -4.465 1 93.06 188 GLY A CA 1
ATOM 1531 C C . GLY A 1 188 ? -8.586 38.438 -3.674 1 93.06 188 GLY A C 1
ATOM 1532 O O . GLY A 1 188 ? -8.891 38.594 -2.492 1 93.06 188 GLY A O 1
ATOM 1533 N N . ARG A 1 189 ? -8.875 37.406 -4.438 1 93.81 189 ARG A N 1
ATOM 1534 C CA . ARG A 1 189 ? -9.477 36.25 -3.779 1 93.81 189 ARG A CA 1
ATOM 1535 C C . ARG A 1 189 ? -8.414 35.438 -3.041 1 93.81 189 ARG A C 1
ATOM 1537 O O . ARG A 1 189 ? -7.305 35.25 -3.543 1 93.81 189 ARG A O 1
ATOM 1544 N N . PHE A 1 190 ? -8.773 34.875 -1.891 1 95.69 190 PHE A N 1
ATOM 1545 C CA . PHE A 1 190 ? -7.863 34.062 -1.099 1 95.69 190 PHE A CA 1
ATOM 1546 C C . PHE A 1 190 ? -7.391 32.844 -1.893 1 95.69 190 PHE A C 1
ATOM 1548 O O . PHE A 1 190 ? -6.234 32.438 -1.781 1 95.69 190 PHE A O 1
ATOM 1555 N N . GLU A 1 191 ? -8.266 32.281 -2.658 1 93.56 191 GLU A N 1
ATOM 1556 C CA . GLU A 1 191 ? -7.98 31.094 -3.449 1 93.56 191 GLU A CA 1
ATOM 1557 C C . GLU A 1 191 ? -6.871 31.344 -4.461 1 93.56 191 GLU A C 1
ATOM 1559 O O . GLU A 1 191 ? -6.168 30.422 -4.871 1 93.56 191 GLU A O 1
ATOM 1564 N N . ASP A 1 192 ? -6.668 32.562 -4.746 1 94 192 ASP A N 1
ATOM 1565 C CA . ASP A 1 192 ? -5.707 32.906 -5.793 1 94 192 ASP A CA 1
ATOM 1566 C C . ASP A 1 192 ? -4.328 33.188 -5.199 1 94 192 ASP A C 1
ATOM 1568 O O . ASP A 1 192 ? -3.346 33.312 -5.934 1 94 192 ASP A O 1
ATOM 1572 N N . LEU A 1 193 ? -4.242 33.25 -3.934 1 94.56 193 LEU A N 1
ATOM 1573 C CA . LEU A 1 193 ? -2.959 33.469 -3.281 1 94.56 193 LEU A CA 1
ATOM 1574 C C . LEU A 1 193 ? -2.059 32.25 -3.402 1 94.56 193 LEU A C 1
ATOM 1576 O O . LEU A 1 193 ? -2.549 31.125 -3.514 1 94.56 193 LEU A O 1
ATOM 1580 N N . GLU A 1 194 ? -0.764 32.531 -3.43 1 90.81 194 GLU A N 1
ATOM 1581 C CA . GLU A 1 194 ? 0.182 31.438 -3.318 1 90.81 194 GLU A CA 1
ATOM 1582 C C . GLU A 1 194 ? 0.063 30.734 -1.965 1 90.81 194 GLU A C 1
ATOM 1584 O O . GLU A 1 194 ? -0.361 31.344 -0.982 1 90.81 194 GLU A O 1
ATOM 1589 N N . ILE A 1 195 ? 0.405 29.484 -1.935 1 90.75 195 ILE A N 1
ATOM 1590 C CA . ILE A 1 195 ? 0.226 28.703 -0.725 1 90.75 195 ILE A CA 1
ATOM 1591 C C . ILE A 1 195 ? 1.022 29.312 0.422 1 90.75 195 ILE A C 1
ATOM 1593 O O . ILE A 1 195 ? 0.587 29.281 1.575 1 90.75 195 ILE A O 1
ATOM 1597 N N . GLU A 1 196 ? 2.201 29.875 0.176 1 89.25 196 GLU A N 1
ATOM 1598 C CA . GLU A 1 196 ? 3.018 30.516 1.208 1 89.25 196 GLU A CA 1
ATOM 1599 C C . GLU A 1 196 ? 2.322 31.734 1.789 1 89.25 196 GLU A C 1
ATOM 1601 O O . GLU A 1 196 ? 2.414 32 2.99 1 89.25 196 GLU A O 1
ATOM 1606 N N . GLN A 1 197 ? 1.652 32.438 0.932 1 91.81 197 GLN A N 1
ATOM 1607 C CA . GLN A 1 197 ? 0.883 33.594 1.386 1 91.81 197 GLN A CA 1
ATOM 1608 C C . GLN A 1 197 ? -0.304 33.156 2.242 1 91.81 197 GLN A C 1
ATOM 1610 O O . GLN A 1 197 ? -0.634 33.812 3.232 1 91.81 197 GLN A O 1
ATOM 1615 N N . LYS A 1 198 ? -0.934 32.125 1.846 1 94.5 198 LYS A N 1
ATOM 1616 C CA . LYS A 1 198 ? -2.033 31.578 2.641 1 94.5 198 LYS A CA 1
ATOM 1617 C C . LYS A 1 198 ? -1.562 31.188 4.035 1 94.5 198 LYS A C 1
ATOM 1619 O O . LYS A 1 198 ? -2.234 31.484 5.027 1 94.5 198 LYS A O 1
ATOM 1624 N N . LEU A 1 199 ? -0.424 30.594 4.062 1 93.62 199 LEU A N 1
ATOM 1625 C CA . LEU A 1 199 ? 0.141 30.172 5.336 1 93.62 199 LEU A CA 1
ATOM 1626 C C . LEU A 1 199 ? 0.467 31.375 6.215 1 93.62 199 LEU A C 1
ATOM 1628 O O . LEU A 1 199 ? 0.322 31.312 7.438 1 93.62 199 LEU A O 1
ATOM 1632 N N . GLU A 1 200 ? 0.886 32.406 5.633 1 93.5 200 GLU A N 1
ATOM 1633 C CA . GLU A 1 200 ? 1.161 33.656 6.379 1 93.5 200 GLU A CA 1
ATOM 1634 C C . GLU A 1 200 ? -0.113 34.219 7.004 1 93.5 200 GLU A C 1
ATOM 1636 O O . GLU A 1 200 ? -0.101 34.656 8.148 1 93.5 200 GLU A O 1
ATOM 1641 N N . VAL A 1 201 ? -1.136 34.188 6.246 1 95.94 201 VAL A N 1
ATOM 1642 C CA . VAL A 1 201 ? -2.418 34.688 6.746 1 95.94 201 VAL A CA 1
ATOM 1643 C C . VAL A 1 201 ? -2.867 33.844 7.93 1 95.94 201 VAL A C 1
ATOM 1645 O O . VAL A 1 201 ? -3.246 34.375 8.977 1 95.94 201 VAL A O 1
ATOM 1648 N N . TYR A 1 202 ? -2.805 32.562 7.754 1 96.19 202 TYR A N 1
ATOM 1649 C CA . TYR A 1 202 ? -3.211 31.672 8.82 1 96.19 202 TYR A CA 1
ATOM 1650 C C . TYR A 1 202 ? -2.312 31.828 10.047 1 96.19 202 TYR A C 1
ATOM 1652 O O . TYR A 1 202 ? -2.783 31.766 11.18 1 96.19 202 TYR A O 1
ATOM 1660 N N . ALA A 1 203 ? -1.076 32.031 9.805 1 95 203 ALA A N 1
ATOM 1661 C CA . ALA A 1 203 ? -0.159 32.25 10.914 1 95 203 ALA A CA 1
ATOM 1662 C C . ALA A 1 203 ? -0.535 33.531 11.688 1 95 203 ALA A C 1
ATOM 1664 O O . ALA A 1 203 ? -0.43 33.562 12.914 1 95 203 ALA A O 1
ATOM 1665 N N . ALA A 1 204 ? -0.941 34.531 11 1 95.5 204 ALA A N 1
ATOM 1666 C CA . ALA A 1 204 ? -1.368 35.781 11.641 1 95.5 204 ALA A CA 1
ATOM 1667 C C . ALA A 1 204 ? -2.592 35.562 12.523 1 95.5 204 ALA A C 1
ATOM 1669 O O . ALA A 1 204 ? -2.709 36.125 13.602 1 95.5 204 ALA A O 1
ATOM 1670 N N . ILE A 1 205 ? -3.484 34.75 12.07 1 96.5 205 ILE A N 1
ATOM 1671 C CA . ILE A 1 205 ? -4.668 34.406 12.859 1 96.5 205 ILE A CA 1
ATOM 1672 C C . ILE A 1 205 ? -4.254 33.656 14.117 1 96.5 205 ILE A C 1
ATOM 1674 O O . ILE A 1 205 ? -4.754 33.938 15.203 1 96.5 205 ILE A O 1
ATOM 1678 N N . ILE A 1 206 ? -3.363 32.75 13.977 1 95.62 206 ILE A N 1
ATOM 1679 C CA . ILE A 1 206 ? -2.879 31.984 15.117 1 95.62 206 ILE A CA 1
ATOM 1680 C C . ILE A 1 206 ? -2.24 32.906 16.141 1 95.62 206 ILE A C 1
ATOM 1682 O O . ILE A 1 206 ? -2.479 32.781 17.344 1 95.62 206 ILE A O 1
ATOM 1686 N N . GLU A 1 207 ? -1.493 33.812 15.68 1 94.38 207 GLU A N 1
ATOM 1687 C CA . GLU A 1 207 ? -0.864 34.781 16.562 1 94.38 207 GLU A CA 1
ATOM 1688 C C . GLU A 1 207 ? -1.91 35.625 17.297 1 94.38 207 GLU A C 1
ATOM 1690 O O . GLU A 1 207 ? -1.833 35.812 18.516 1 94.38 207 GLU A O 1
ATOM 1695 N N . ALA A 1 208 ? -2.869 36.125 16.594 1 94.75 208 ALA A N 1
ATOM 1696 C CA . ALA A 1 208 ? -3.928 36.938 17.188 1 94.75 208 ALA A CA 1
ATOM 1697 C C . ALA A 1 208 ? -4.73 36.156 18.219 1 94.75 208 ALA A C 1
ATOM 1699 O O . ALA A 1 208 ? -5.258 36.719 19.172 1 94.75 208 ALA A O 1
ATOM 1700 N N . SER A 1 209 ? -4.859 34.906 18.047 1 95.44 209 SER A N 1
ATOM 1701 C CA . SER A 1 209 ? -5.676 34.062 18.922 1 95.44 209 SER A CA 1
ATOM 1702 C C . SER A 1 209 ? -4.996 33.844 20.266 1 95.44 209 SER A C 1
ATOM 1704 O O . SER A 1 209 ? -5.629 33.375 21.219 1 95.44 209 SER A O 1
ATOM 1706 N N . GLY A 1 210 ? -3.682 34.094 20.359 1 92 210 GLY A N 1
ATOM 1707 C CA . GLY A 1 210 ? -2.926 33.844 21.562 1 92 210 GLY A CA 1
ATOM 1708 C C . GLY A 1 210 ? -2.342 32.438 21.609 1 92 210 GLY A C 1
ATOM 1709 O O . GLY A 1 210 ? -1.597 32.094 22.531 1 92 210 GLY A O 1
ATOM 1710 N N . ARG A 1 211 ? -2.6 31.672 20.625 1 92.69 211 ARG A N 1
ATOM 1711 C CA . ARG A 1 211 ? -2.197 30.266 20.562 1 92.69 211 ARG A CA 1
ATOM 1712 C C . ARG A 1 211 ? -0.678 30.141 20.547 1 92.69 211 ARG A C 1
ATOM 1714 O O . ARG A 1 211 ? -0.129 29.141 21.016 1 92.69 211 ARG A O 1
ATOM 1721 N N . LEU A 1 212 ? 0.086 31.078 20.094 1 92.31 212 LEU A N 1
ATOM 1722 C CA . LEU A 1 212 ? 1.538 31.016 19.969 1 92.31 212 LEU A CA 1
ATOM 1723 C C . LEU A 1 212 ? 2.207 30.984 21.328 1 92.31 212 LEU A C 1
ATOM 1725 O O . LEU A 1 212 ? 3.383 30.625 21.438 1 92.31 212 LEU A O 1
ATOM 1729 N N . SER A 1 213 ? 1.526 31.344 22.312 1 87.56 213 SER A N 1
ATOM 1730 C CA . SER A 1 213 ? 2.084 31.391 23.656 1 87.56 213 SER A CA 1
ATOM 1731 C C . SER A 1 213 ? 2.564 30.016 24.109 1 87.56 213 SER A C 1
ATOM 1733 O O . SER A 1 213 ? 3.439 29.922 24.969 1 87.56 213 SER A O 1
ATOM 1735 N N . VAL A 1 214 ? 2.004 29.031 23.516 1 88.38 214 VAL A N 1
ATOM 1736 C CA . VAL A 1 214 ? 2.33 27.656 23.922 1 88.38 214 VAL A CA 1
ATOM 1737 C C . VAL A 1 214 ? 3.773 27.344 23.531 1 88.38 214 VAL A C 1
ATOM 1739 O O . VAL A 1 214 ? 4.371 26.406 24.078 1 88.38 214 VAL A O 1
ATOM 1742 N N . LEU A 1 215 ? 4.336 27.969 22.625 1 88.12 215 LEU A N 1
ATOM 1743 C CA . LEU A 1 215 ? 5.68 27.703 22.125 1 88.12 215 LEU A CA 1
ATOM 1744 C C . LEU A 1 215 ? 6.727 28.422 22.953 1 88.12 215 LEU A C 1
ATOM 1746 O O . LEU A 1 215 ? 7.93 28.219 22.766 1 88.12 215 LEU A O 1
ATOM 1750 N N . LEU A 1 216 ? 6.32 29.203 23.875 1 77.69 216 LEU A N 1
ATOM 1751 C CA . LEU A 1 216 ? 7.25 29.922 24.734 1 77.69 216 LEU A CA 1
ATOM 1752 C C . LEU A 1 216 ? 7.801 29.016 25.812 1 77.69 216 LEU A C 1
ATOM 1754 O O . LEU A 1 216 ? 7.078 28.172 26.344 1 77.69 216 LEU A O 1
ATOM 1758 N N . PRO A 1 217 ? 9.18 28.781 26.031 1 62 217 PRO A N 1
ATOM 1759 C CA . PRO A 1 217 ? 9.734 27.969 27.125 1 62 217 PRO A CA 1
ATOM 1760 C C . PRO A 1 217 ? 9.141 28.328 28.484 1 62 217 PRO A C 1
ATOM 1762 O O . PRO A 1 217 ? 8.75 29.469 28.719 1 62 217 PRO A O 1
ATOM 1765 N N . GLU A 1 218 ? 8.609 27.266 29.422 1 51.03 218 GLU A N 1
ATOM 1766 C CA . GLU A 1 218 ? 8.078 27.531 30.75 1 51.03 218 GLU A CA 1
ATOM 1767 C C . GLU A 1 218 ? 8.969 28.5 31.531 1 51.03 218 GLU A C 1
ATOM 1769 O O . GLU A 1 218 ? 8.547 29.062 32.531 1 51.03 218 GLU A O 1
ATOM 1774 N N . GLN A 1 219 ? 10.336 27.984 31.969 1 43.56 219 GLN A N 1
ATOM 1775 C CA . GLN A 1 219 ? 11.086 28.672 33 1 43.56 219 GLN A CA 1
ATOM 1776 C C . GLN A 1 219 ? 10.938 30.188 32.906 1 43.56 219 GLN A C 1
ATOM 1778 O O . GLN A 1 219 ? 10.469 30.688 31.875 1 43.56 219 GLN A O 1
ATOM 1783 N N . GLY A 1 220 ? 12.023 31.047 33.781 1 36.16 220 GLY A N 1
ATOM 1784 C CA . GLY A 1 220 ? 12.281 32.344 34.406 1 36.16 220 GLY A CA 1
ATOM 1785 C C . GLY A 1 220 ? 12.203 33.5 33.438 1 36.16 220 GLY A C 1
ATOM 1786 O O . GLY A 1 220 ? 12.172 34.656 33.844 1 36.16 220 GLY A O 1
ATOM 1787 N N . LYS A 1 221 ? 13.43 33.562 32.562 1 40.41 221 LYS A N 1
ATOM 1788 C CA . LYS A 1 221 ? 14.008 34.875 32.344 1 40.41 221 LYS A CA 1
ATOM 1789 C C . LYS A 1 221 ? 13.016 35.812 31.625 1 40.41 221 LYS A C 1
ATOM 1791 O O . LYS A 1 221 ? 12.102 35.344 30.938 1 40.41 221 LYS A O 1
ATOM 1796 N N . GLY A 1 222 ? 13 37.031 31.734 1 37.16 222 GLY A N 1
ATOM 1797 C CA . GLY A 1 222 ? 12.586 38.406 31.547 1 37.16 222 GLY A CA 1
ATOM 1798 C C . GLY A 1 222 ? 12.203 38.719 30.125 1 37.16 222 GLY A C 1
ATOM 1799 O O . GLY A 1 222 ? 11.836 39.875 29.812 1 37.16 222 GLY A O 1
ATOM 1800 N N . ASP A 1 223 ? 12.93 38.156 29.109 1 40.19 223 ASP A N 1
ATOM 1801 C CA . ASP A 1 223 ? 12.75 38.844 27.844 1 40.19 223 ASP A CA 1
ATOM 1802 C C . ASP A 1 223 ? 11.398 38.5 27.219 1 40.19 223 ASP A C 1
ATOM 1804 O O . ASP A 1 223 ? 11.055 37.344 27.062 1 40.19 223 ASP A O 1
ATOM 1808 N N . ASP A 1 224 ? 10.227 39.188 27.406 1 46.91 224 ASP A N 1
ATOM 1809 C CA . ASP A 1 224 ? 8.938 39.438 26.75 1 46.91 224 ASP A CA 1
ATOM 1810 C C . ASP A 1 224 ? 8.977 38.969 25.297 1 46.91 224 ASP A C 1
ATOM 1812 O O . ASP A 1 224 ? 8.789 39.781 24.375 1 46.91 224 ASP A O 1
ATOM 1816 N N . THR A 1 225 ? 9.766 38 24.938 1 53.97 225 THR A N 1
ATOM 1817 C CA . THR A 1 225 ? 9.867 37.781 23.5 1 53.97 225 THR A CA 1
ATOM 1818 C C . THR A 1 225 ? 8.555 37.25 22.953 1 53.97 225 THR A C 1
ATOM 1820 O O . THR A 1 225 ? 8.094 36.156 23.375 1 53.97 225 THR A O 1
ATOM 1823 N N . VAL A 1 226 ? 7.605 38.062 22.531 1 61.62 226 VAL A N 1
ATOM 1824 C CA . VAL A 1 226 ? 6.383 37.781 21.781 1 61.62 226 VAL A CA 1
ATOM 1825 C C . VAL A 1 226 ? 6.727 37.031 20.484 1 61.62 226 VAL A C 1
ATOM 1827 O O . VAL A 1 226 ? 7.566 37.469 19.703 1 61.62 226 VAL A O 1
ATOM 1830 N N . LEU A 1 227 ? 6.195 35.656 20.531 1 77.81 227 LEU A N 1
ATOM 1831 C CA . LEU A 1 227 ? 6.355 34.938 19.25 1 77.81 227 LEU A CA 1
ATOM 1832 C C . LEU A 1 227 ? 5.473 35.562 18.172 1 77.81 227 LEU A C 1
ATOM 1834 O O . LEU A 1 227 ? 4.336 35.969 18.453 1 77.81 227 LEU A O 1
ATOM 1838 N N . LYS A 1 228 ? 6.148 35.688 17.047 1 85.5 228 LYS A N 1
ATOM 1839 C CA . LYS A 1 228 ? 5.449 36.281 15.906 1 85.5 228 LYS A CA 1
ATOM 1840 C C . LYS A 1 228 ? 5.023 35.219 14.906 1 85.5 228 LYS A C 1
ATOM 1842 O O . LYS A 1 228 ? 5.516 34.062 14.953 1 85.5 228 LYS A O 1
ATOM 1847 N N . ALA A 1 229 ? 4.09 35.625 14.078 1 88.62 229 ALA A N 1
ATOM 1848 C CA . ALA A 1 229 ? 3.588 34.75 13.023 1 88.62 229 ALA A CA 1
ATOM 1849 C C . ALA A 1 229 ? 4.734 34.188 12.195 1 88.62 229 ALA A C 1
ATOM 1851 O O . ALA A 1 229 ? 4.676 33.031 11.766 1 88.62 229 ALA A O 1
ATOM 1852 N N . SER A 1 230 ? 5.727 34.938 12.117 1 83.69 230 SER A N 1
ATOM 1853 C CA . SER A 1 230 ? 6.859 34.531 11.281 1 83.69 230 SER A CA 1
ATOM 1854 C C . SER A 1 230 ? 7.586 33.344 11.875 1 83.69 230 SER A C 1
ATOM 1856 O O . SER A 1 230 ? 8.32 32.656 11.172 1 83.69 230 SER A O 1
ATOM 1858 N N . SER A 1 231 ? 7.348 33.094 13.086 1 83.31 231 SER A N 1
ATOM 1859 C CA . SER A 1 231 ? 8.031 31.984 13.75 1 83.31 231 SER A CA 1
ATOM 1860 C C . SER A 1 231 ? 7.48 30.641 13.289 1 83.31 231 SER A C 1
ATOM 1862 O O . SER A 1 231 ? 8.117 29.609 13.484 1 83.31 231 SER A O 1
ATOM 1864 N N . ILE A 1 232 ? 6.301 30.672 12.695 1 87.75 232 ILE A N 1
ATOM 1865 C CA . ILE A 1 232 ? 5.695 29.406 12.297 1 87.75 232 ILE A CA 1
ATOM 1866 C C . ILE A 1 232 ? 5.414 29.422 10.797 1 87.75 232 ILE A C 1
ATOM 1868 O O . ILE A 1 232 ? 4.5 28.734 10.328 1 87.75 232 ILE A O 1
ATOM 1872 N N . THR A 1 233 ? 6.109 30.297 10.117 1 83.81 233 THR A N 1
ATOM 1873 C CA . THR A 1 233 ? 6.027 30.328 8.664 1 83.81 233 THR A CA 1
ATOM 1874 C C . THR A 1 233 ? 7.41 30.156 8.039 1 83.81 233 THR A C 1
ATOM 1876 O O . THR A 1 233 ? 8.422 30.453 8.672 1 83.81 233 THR A O 1
ATOM 1879 N N . TYR A 1 234 ? 7.32 29.594 6.777 1 75.56 234 TYR A N 1
ATOM 1880 C CA . TYR A 1 234 ? 8.57 29.391 6.055 1 75.56 234 TYR A CA 1
ATOM 1881 C C . TYR A 1 234 ? 9.164 30.734 5.609 1 75.56 234 TYR A C 1
ATOM 1883 O O . TYR A 1 234 ? 8.438 31.625 5.176 1 75.56 234 TYR A O 1
ATOM 1891 N N . ARG A 1 235 ? 10.469 30.688 5.746 1 69.75 235 ARG A N 1
ATOM 1892 C CA . ARG A 1 235 ? 11.141 31.906 5.27 1 69.75 235 ARG A CA 1
ATOM 1893 C C . ARG A 1 235 ? 11.156 31.953 3.746 1 69.75 235 ARG A C 1
ATOM 1895 O O . ARG A 1 235 ? 11.414 30.938 3.09 1 69.75 235 ARG A O 1
ATOM 1902 N N . GLU A 1 236 ? 10.672 32.938 3.199 1 63.41 236 GLU A N 1
ATOM 1903 C CA . GLU A 1 236 ? 10.43 33.156 1.776 1 63.41 236 GLU A CA 1
ATOM 1904 C C . GLU A 1 236 ? 11.641 32.75 0.942 1 63.41 236 GLU A C 1
ATOM 1906 O O . GLU A 1 236 ? 11.492 32.219 -0.161 1 63.41 236 GLU A O 1
ATOM 1911 N N . LYS A 1 237 ? 12.734 32.75 1.369 1 65.69 237 LYS A N 1
ATOM 1912 C CA . LYS A 1 237 ? 13.922 32.594 0.539 1 65.69 237 LYS A CA 1
ATOM 1913 C C . LYS A 1 237 ? 14.375 31.125 0.515 1 65.69 237 LYS A C 1
ATOM 1915 O O . LYS A 1 237 ? 15.164 30.719 -0.341 1 65.69 237 LYS A O 1
ATOM 1920 N N . LYS A 1 238 ? 13.75 30.391 1.213 1 72.5 238 LYS A N 1
ATOM 1921 C CA . LYS A 1 238 ? 14.234 29.016 1.231 1 72.5 238 LYS A CA 1
ATOM 1922 C C . LYS A 1 238 ? 13.297 28.094 0.474 1 72.5 238 LYS A C 1
ATOM 1924 O O . LYS A 1 238 ? 12.07 28.234 0.548 1 72.5 238 LYS A O 1
ATOM 1929 N N . PRO A 1 239 ? 13.938 27.266 -0.344 1 78.81 239 PRO A N 1
ATOM 1930 C CA . PRO A 1 239 ? 13.086 26.297 -1.035 1 78.81 239 PRO A CA 1
ATOM 1931 C C . PRO A 1 239 ? 12.281 25.422 -0.073 1 78.81 239 PRO A C 1
ATOM 1933 O O . PRO A 1 239 ? 12.805 25 0.964 1 78.81 239 PRO A O 1
ATOM 1936 N N . ASN A 1 240 ? 11.023 25.281 -0.346 1 81.81 240 ASN A N 1
ATOM 1937 C CA . ASN A 1 240 ? 10.211 24.469 0.554 1 81.81 240 ASN A CA 1
ATOM 1938 C C . ASN A 1 240 ? 10.219 23 0.141 1 81.81 240 ASN A C 1
ATOM 1940 O O . ASN A 1 240 ? 9.766 22.125 0.896 1 81.81 240 ASN A O 1
ATOM 1944 N N . TYR A 1 241 ? 10.766 22.688 -1.051 1 88.31 241 TYR A N 1
ATOM 1945 C CA . TYR A 1 241 ? 10.883 21.312 -1.537 1 88.31 241 TYR A CA 1
ATOM 1946 C C . TYR A 1 241 ? 9.531 20.609 -1.532 1 88.31 241 TYR A C 1
ATOM 1948 O O . TYR A 1 241 ? 9.422 19.453 -1.131 1 88.31 241 TYR A O 1
ATOM 1956 N N . GLY A 1 242 ? 8.414 21.391 -1.824 1 86.12 242 GLY A N 1
ATOM 1957 C CA . GLY A 1 242 ? 7.086 20.812 -1.98 1 86.12 242 GLY A CA 1
ATOM 1958 C C . GLY A 1 242 ? 6.383 20.562 -0.658 1 86.12 242 GLY A C 1
ATOM 1959 O O . GLY A 1 242 ? 5.387 19.844 -0.604 1 86.12 242 GLY A O 1
ATOM 1960 N N . SER A 1 243 ? 6.84 21.172 0.418 1 91.31 243 SER A N 1
ATOM 1961 C CA . SER A 1 243 ? 6.277 20.906 1.736 1 91.31 243 SER A CA 1
ATOM 1962 C C . SER A 1 243 ? 5.023 21.734 1.988 1 91.31 243 SER A C 1
ATOM 1964 O O . SER A 1 243 ? 4.254 21.438 2.904 1 91.31 243 SER A O 1
ATOM 1966 N N . ALA A 1 244 ? 4.797 22.688 1.271 1 89.31 244 ALA A N 1
ATOM 1967 C CA . ALA A 1 244 ? 3.777 23.688 1.576 1 89.31 244 ALA A CA 1
ATOM 1968 C C . ALA A 1 244 ? 2.393 23.062 1.651 1 89.31 244 ALA A C 1
ATOM 1970 O O . ALA A 1 244 ? 1.587 23.406 2.516 1 89.31 244 ALA A O 1
ATOM 1971 N N . ALA A 1 245 ? 2.16 22.172 0.76 1 88.69 245 ALA A N 1
ATOM 1972 C CA . ALA A 1 245 ? 0.849 21.531 0.733 1 88.69 245 ALA A CA 1
ATOM 1973 C C . ALA A 1 245 ? 0.615 20.703 1.997 1 88.69 245 ALA A C 1
ATOM 1975 O O . ALA A 1 245 ? -0.503 20.656 2.516 1 88.69 245 ALA A O 1
ATOM 1976 N N . MET A 1 246 ? 1.577 20.047 2.438 1 93.69 246 MET A N 1
ATOM 1977 C CA . MET A 1 246 ? 1.498 19.266 3.672 1 93.69 246 MET A CA 1
ATOM 1978 C C . MET A 1 246 ? 1.303 20.172 4.879 1 93.69 246 MET A C 1
ATOM 1980 O O . MET A 1 246 ? 0.472 19.906 5.746 1 93.69 246 MET A O 1
ATOM 1984 N N . PHE A 1 247 ? 1.992 21.297 4.906 1 94.19 247 PHE A N 1
ATOM 1985 C CA . PHE A 1 247 ? 1.902 22.234 6.016 1 94.19 247 PHE A CA 1
ATOM 1986 C C . PHE A 1 247 ? 0.517 22.875 6.078 1 94.19 247 PHE A C 1
ATOM 1988 O O . PHE A 1 247 ? 0.02 23.188 7.16 1 94.19 247 PHE A O 1
ATOM 1995 N N . LEU A 1 248 ? -0.067 23 4.941 1 92.5 248 LEU A N 1
ATOM 1996 C CA . LEU A 1 248 ? -1.41 23.578 4.922 1 92.5 248 LEU A CA 1
ATOM 1997 C C . LEU A 1 248 ? -2.389 22.688 5.684 1 92.5 248 LEU A C 1
ATOM 1999 O O . LEU A 1 248 ? -3.312 23.188 6.328 1 92.5 248 LEU A O 1
ATOM 2003 N N . ILE A 1 249 ? -2.223 21.406 5.648 1 92.5 249 ILE A N 1
ATOM 2004 C CA . ILE A 1 249 ? -3.09 20.5 6.395 1 92.5 249 ILE A CA 1
ATOM 2005 C C . ILE A 1 249 ? -2.85 20.672 7.895 1 92.5 249 ILE A C 1
ATOM 2007 O O . ILE A 1 249 ? -3.799 20.75 8.672 1 92.5 249 ILE A O 1
ATOM 2011 N N . ASP A 1 250 ? -1.622 20.766 8.289 1 93.75 250 ASP A N 1
ATOM 2012 C CA . ASP A 1 250 ? -1.292 20.984 9.695 1 93.75 250 ASP A CA 1
ATOM 2013 C C . ASP A 1 250 ? -1.913 22.281 10.219 1 93.75 250 ASP A C 1
ATOM 2015 O O . ASP A 1 250 ? -2.604 22.266 11.242 1 93.75 250 ASP A O 1
ATOM 2019 N N . VAL A 1 251 ? -1.667 23.25 9.484 1 93.75 251 VAL A N 1
ATOM 2020 C CA . VAL A 1 251 ? -2.102 24.578 9.906 1 93.75 251 VAL A CA 1
ATOM 2021 C C . VAL A 1 251 ? -3.621 24.688 9.812 1 93.75 251 VAL A C 1
ATOM 2023 O O . VAL A 1 251 ? -4.262 25.312 10.656 1 93.75 251 VAL A O 1
ATOM 2026 N N . GLY A 1 252 ? -4.133 24.078 8.742 1 91.31 252 GLY A N 1
ATOM 2027 C CA . GLY A 1 252 ? -5.578 24.078 8.594 1 91.31 252 GLY A CA 1
ATOM 2028 C C . GLY A 1 252 ? -6.297 23.484 9.789 1 91.31 252 GLY A C 1
ATOM 2029 O O . GLY A 1 252 ? -7.332 24 10.219 1 91.31 252 GLY A O 1
ATOM 2030 N N . GLN A 1 253 ? -5.801 22.469 10.359 1 91 253 GLN A N 1
ATOM 2031 C CA . GLN A 1 253 ? -6.391 21.875 11.555 1 91 253 GLN A CA 1
ATOM 2032 C C . GLN A 1 253 ? -6.344 22.844 12.734 1 91 253 GLN A C 1
ATOM 2034 O O . GLN A 1 253 ? -7.312 22.953 13.492 1 91 253 GLN A O 1
ATOM 2039 N N . ILE A 1 254 ? -5.273 23.484 12.891 1 92.38 254 ILE A N 1
ATOM 2040 C CA . ILE A 1 254 ? -5.086 24.406 14.008 1 92.38 254 ILE A CA 1
ATOM 2041 C C . ILE A 1 254 ? -6.062 25.578 13.875 1 92.38 254 ILE A C 1
ATOM 2043 O O . ILE A 1 254 ? -6.738 25.938 14.844 1 92.38 254 ILE A O 1
ATOM 2047 N N . ILE A 1 255 ? -6.156 26.078 12.68 1 92.19 255 ILE A N 1
ATOM 2048 C CA . ILE A 1 255 ? -6.988 27.266 12.461 1 92.19 255 ILE A CA 1
ATOM 2049 C C . ILE A 1 255 ? -8.453 26.906 12.672 1 92.19 255 ILE A C 1
ATOM 2051 O O . ILE A 1 255 ? -9.227 27.719 13.195 1 92.19 255 ILE A O 1
ATOM 2055 N N . TRP A 1 256 ? -8.789 25.797 12.188 1 88.88 256 TRP A N 1
ATOM 2056 C CA . TRP A 1 256 ? -10.172 25.391 12.406 1 88.88 256 TRP A CA 1
ATOM 2057 C C . TRP A 1 256 ? -10.469 25.281 13.898 1 88.88 256 TRP A C 1
ATOM 2059 O O . TRP A 1 256 ? -11.547 25.672 14.359 1 88.88 256 TRP A O 1
ATOM 2069 N N . ASP A 1 257 ? -9.602 24.688 14.586 1 87.75 257 ASP A N 1
ATOM 2070 C CA . ASP A 1 257 ? -9.758 24.562 16.031 1 87.75 257 ASP A CA 1
ATOM 2071 C C . ASP A 1 257 ? -9.844 25.938 16.688 1 87.75 257 ASP A C 1
ATOM 2073 O O . ASP A 1 257 ? -10.656 26.156 17.594 1 87.75 257 ASP A O 1
ATOM 2077 N N . VAL A 1 258 ? -9 26.812 16.297 1 91.25 258 VAL A N 1
ATOM 2078 C CA . VAL A 1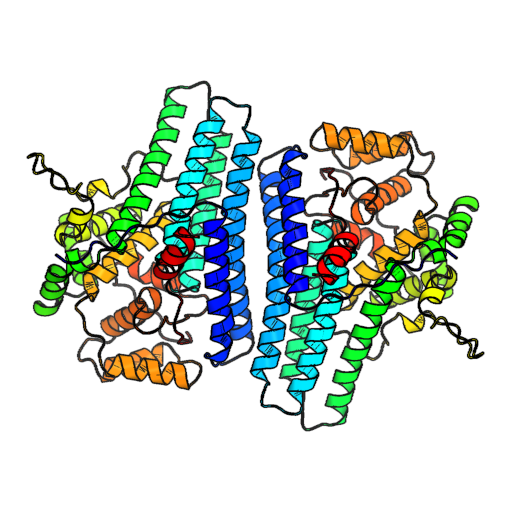 258 ? -9 28.172 16.812 1 91.25 258 VAL A CA 1
ATOM 2079 C C . VAL A 1 258 ? -10.367 28.812 16.594 1 91.25 258 VAL A C 1
ATOM 2081 O O . VAL A 1 258 ? -10.891 29.5 17.469 1 91.25 258 VAL A O 1
ATOM 2084 N N . TYR A 1 259 ? -10.938 28.562 15.5 1 89.62 259 TYR A N 1
ATOM 2085 C CA . TYR A 1 259 ? -12.211 29.156 15.125 1 89.62 259 TYR A CA 1
ATOM 2086 C C . TYR A 1 259 ? -13.367 28.453 15.836 1 89.62 259 TYR A C 1
ATOM 2088 O O . TYR A 1 259 ? -14.281 29.109 16.344 1 89.62 259 TYR A O 1
ATOM 2096 N N . SER A 1 260 ? -13.383 27.141 15.961 1 83.94 260 SER A N 1
ATOM 2097 C CA . SER A 1 260 ? -14.609 26.406 16.234 1 83.94 260 SER A CA 1
ATOM 2098 C C . SER A 1 260 ? -14.617 25.828 17.641 1 83.94 260 SER A C 1
ATOM 2100 O O . SER A 1 260 ? -15.617 25.266 18.078 1 83.94 260 SER A O 1
ATOM 2102 N N . SER A 1 261 ? -13.609 25.984 18.406 1 81.31 261 SER A N 1
ATOM 2103 C CA . SER A 1 261 ? -13.492 25.281 19.688 1 81.31 261 SER A CA 1
ATOM 2104 C C . SER A 1 261 ? -14.633 25.656 20.625 1 81.31 261 SER A C 1
ATOM 2106 O O . SER A 1 261 ? -15.047 24.859 21.469 1 81.31 261 SER A O 1
ATOM 2108 N N . ASP A 1 262 ? -15.172 26.781 20.469 1 77.69 262 ASP A N 1
ATOM 2109 C CA . ASP A 1 262 ? -16.266 27.188 21.359 1 77.69 262 ASP A CA 1
ATOM 2110 C C . ASP A 1 262 ? -17.609 27.141 20.641 1 77.69 262 ASP A C 1
ATOM 2112 O O . ASP A 1 262 ? -18.609 27.594 21.188 1 77.69 262 ASP A O 1
ATOM 2116 N N . HIS A 1 263 ? -17.625 26.75 19.453 1 72 263 HIS A N 1
ATOM 2117 C CA . HIS A 1 263 ? -18.891 26.609 18.734 1 72 263 HIS A CA 1
ATOM 2118 C C . HIS A 1 263 ? -19.594 25.297 19.062 1 72 263 HIS A C 1
ATOM 2120 O O . HIS A 1 263 ? -18.984 24.234 18.938 1 72 263 HIS A O 1
ATOM 2126 N N . PRO A 1 264 ? -20.688 25.391 19.688 1 65.62 264 PRO A N 1
ATOM 2127 C CA . PRO A 1 264 ? -21.375 24.156 20.047 1 65.62 264 PRO A CA 1
ATOM 2128 C C . PRO A 1 264 ? -21.891 23.375 18.844 1 65.62 264 PRO A C 1
ATOM 2130 O O . PRO A 1 264 ? -22.25 23.984 17.828 1 65.62 264 PRO A O 1
ATOM 2133 N N . ILE A 1 265 ? -21.609 22.125 18.922 1 65.69 265 ILE A N 1
ATOM 2134 C CA . ILE A 1 265 ? -22.328 21.297 17.953 1 65.69 265 ILE A CA 1
ATOM 2135 C C . ILE A 1 265 ? -23.797 21.234 18.328 1 65.69 265 ILE A C 1
ATOM 2137 O O . ILE A 1 265 ? -24.141 20.844 19.453 1 65.69 265 ILE A O 1
ATOM 2141 N N . THR A 1 266 ? -24.516 21.625 17.406 1 64.81 266 THR A N 1
ATOM 2142 C CA . THR A 1 266 ? -25.938 21.703 17.703 1 64.81 266 THR A CA 1
ATOM 2143 C C . THR A 1 266 ? -26.547 20.312 17.812 1 64.81 266 THR A C 1
ATOM 2145 O O . THR A 1 266 ? -25.969 19.328 17.328 1 64.81 266 THR A O 1
ATOM 2148 N N . THR A 1 267 ? -27.562 20.219 18.609 1 63.12 267 THR A N 1
ATOM 2149 C CA . THR A 1 267 ? -28.312 18.969 18.734 1 63.12 267 THR A CA 1
ATOM 2150 C C . THR A 1 267 ? -28.688 18.422 17.359 1 63.12 267 THR A C 1
ATOM 2152 O O . THR A 1 267 ? -28.609 17.219 17.125 1 63.12 267 THR A O 1
ATOM 2155 N N . ALA A 1 268 ? -29.031 19.344 16.469 1 62.91 268 ALA A N 1
ATOM 2156 C CA . ALA A 1 268 ? -29.453 18.938 15.133 1 62.91 268 ALA A CA 1
ATOM 2157 C C . ALA A 1 268 ? -28.297 18.266 14.375 1 62.91 268 ALA A C 1
ATOM 2159 O O . ALA A 1 268 ? -28.484 17.266 13.695 1 62.91 268 ALA A O 1
ATOM 2160 N N . THR A 1 269 ? -27.172 18.891 14.508 1 68 269 THR A N 1
ATOM 2161 C CA . THR A 1 269 ? -26 18.312 13.875 1 68 269 THR A CA 1
ATOM 2162 C C . THR A 1 269 ? -25.703 16.938 14.461 1 68 269 THR A C 1
ATOM 2164 O O . THR A 1 269 ? -25.406 15.992 13.719 1 68 269 THR A O 1
ATOM 2167 N N . ARG A 1 270 ? -25.875 16.875 15.703 1 68.75 270 ARG A N 1
ATOM 2168 C CA . ARG A 1 270 ? -25.641 15.602 16.375 1 68.75 270 ARG A CA 1
ATOM 2169 C C . ARG A 1 270 ? -26.625 14.547 15.906 1 68.75 270 ARG A C 1
ATOM 2171 O O . ARG A 1 270 ? -26.25 13.398 15.664 1 68.75 270 ARG A O 1
ATOM 2178 N N . GLU A 1 271 ? -27.844 14.977 15.859 1 66.69 271 GLU A N 1
ATOM 2179 C CA . GLU A 1 271 ? -28.891 14.055 15.438 1 66.69 271 GLU A CA 1
ATOM 2180 C C . GLU A 1 271 ? -28.672 13.609 13.992 1 66.69 271 GLU A C 1
ATOM 2182 O O . GLU A 1 271 ? -28.891 12.438 13.656 1 66.69 271 GLU A O 1
ATOM 2187 N N . ALA A 1 272 ? -28.266 14.539 13.148 1 68.81 272 ALA A N 1
ATOM 2188 C CA . ALA A 1 272 ? -27.984 14.195 11.758 1 68.81 272 ALA A CA 1
ATOM 2189 C C . ALA A 1 272 ? -26.859 13.18 11.656 1 68.81 272 ALA A C 1
ATOM 2191 O O . ALA A 1 272 ? -26.906 12.273 10.82 1 68.81 272 ALA A O 1
ATOM 2192 N N . LEU A 1 273 ? -25.984 13.328 12.484 1 71.19 273 LEU A N 1
ATOM 2193 C CA . LEU A 1 273 ? -24.828 12.422 12.5 1 71.19 273 LEU A CA 1
ATOM 2194 C C . LEU A 1 273 ? -25.234 11.047 13.008 1 71.19 273 LEU A C 1
ATOM 2196 O O . LEU A 1 273 ? -24.781 10.023 12.492 1 71.19 273 LEU A O 1
ATOM 2200 N N . VAL A 1 274 ? -26.078 11.055 13.977 1 70.12 274 VAL A N 1
ATOM 2201 C CA . VAL A 1 274 ? -26.609 9.805 14.508 1 70.12 274 VAL A CA 1
ATOM 2202 C C . VAL A 1 274 ? -27.406 9.078 13.43 1 70.12 274 VAL A C 1
ATOM 2204 O O . VAL A 1 274 ? -27.266 7.867 13.25 1 70.12 274 VAL A O 1
ATOM 2207 N N . LEU A 1 275 ? -28.156 9.828 12.75 1 69.69 275 LEU A N 1
ATOM 2208 C CA . LEU A 1 275 ? -28.938 9.25 11.664 1 69.69 275 LEU A CA 1
ATOM 2209 C C . LEU A 1 275 ? -28.031 8.656 10.594 1 69.69 275 LEU A C 1
ATOM 2211 O O . LEU A 1 275 ? -28.312 7.578 10.062 1 69.69 275 LEU A O 1
ATOM 2215 N N . ALA A 1 276 ? -27.031 9.352 10.242 1 72 276 ALA A N 1
ATOM 2216 C CA . ALA A 1 276 ? -26.094 8.852 9.25 1 72 276 ALA A CA 1
ATOM 2217 C C . ALA A 1 276 ? -25.453 7.543 9.711 1 72 276 ALA A C 1
ATOM 2219 O O . ALA A 1 276 ? -25.266 6.621 8.922 1 72 276 ALA A O 1
ATOM 2220 N N . ALA A 1 277 ? -25.141 7.457 10.93 1 70.06 277 ALA A N 1
ATOM 2221 C CA . ALA A 1 277 ? -24.516 6.273 11.508 1 70.06 277 ALA A CA 1
ATOM 2222 C C . ALA A 1 277 ? -25.469 5.078 11.484 1 70.06 277 ALA A C 1
ATOM 2224 O O . ALA A 1 277 ? -25.062 3.951 11.211 1 70.06 277 ALA A O 1
ATOM 2225 N N . GLU A 1 278 ? -26.688 5.418 11.742 1 69.12 278 GLU A N 1
ATOM 2226 C CA . GLU A 1 278 ? -27.688 4.355 11.844 1 69.12 278 GLU A CA 1
ATOM 2227 C C . GLU A 1 278 ? -28.062 3.816 10.461 1 69.12 278 GLU A C 1
ATOM 2229 O O . GLU A 1 278 ? -28.375 2.633 10.32 1 69.12 278 GLU A O 1
ATOM 2234 N N . THR A 1 279 ? -28 4.68 9.461 1 71 279 THR A N 1
ATOM 2235 C CA . THR A 1 279 ? -28.406 4.273 8.125 1 71 279 THR A CA 1
ATOM 2236 C C . THR A 1 279 ? -27.203 3.84 7.289 1 71 279 THR A C 1
ATOM 2238 O O . THR A 1 279 ? -27.328 3.643 6.078 1 71 279 THR A O 1
ATOM 2241 N N . GLY A 1 280 ? -26.078 3.648 7.898 1 69.38 280 GLY A N 1
ATOM 2242 C CA . GLY A 1 280 ? -24.906 3.166 7.176 1 69.38 280 GLY A CA 1
ATOM 2243 C C . GLY A 1 280 ? -24.312 4.203 6.246 1 69.38 280 GLY A C 1
ATOM 2244 O O . GLY A 1 280 ? -23.641 3.859 5.273 1 69.38 280 GLY A O 1
ATOM 2245 N N . GLY A 1 281 ? -24.812 5.348 6.398 1 73.88 281 GLY A N 1
ATOM 2246 C CA . GLY A 1 281 ? -24.312 6.449 5.594 1 73.88 281 GLY A CA 1
ATOM 2247 C C . GLY A 1 281 ? -25.406 7.406 5.152 1 73.88 281 GLY A C 1
ATOM 2248 O O . GLY A 1 281 ? -26.594 7.113 5.297 1 73.88 281 GLY A O 1
ATOM 2249 N N . ALA A 1 282 ? -25.016 8.664 4.832 1 74.19 282 ALA A N 1
ATOM 2250 C CA . ALA A 1 282 ? -25.938 9.68 4.348 1 74.19 282 ALA A CA 1
ATOM 2251 C C . ALA A 1 282 ? -25.266 10.609 3.342 1 74.19 282 ALA A C 1
ATOM 2253 O O . ALA A 1 282 ? -24.047 10.805 3.398 1 74.19 282 ALA A O 1
ATOM 2254 N N . ALA A 1 283 ? -26.109 11.008 2.383 1 71.62 283 ALA A N 1
ATOM 2255 C CA . ALA A 1 283 ? -25.594 12.047 1.491 1 71.62 283 ALA A CA 1
ATOM 2256 C C . ALA A 1 283 ? -25.234 13.305 2.271 1 71.62 283 ALA A C 1
ATOM 2258 O O . ALA A 1 283 ? -25.953 13.711 3.184 1 71.62 283 ALA A O 1
ATOM 2259 N N . LEU A 1 284 ? -24.078 13.82 1.926 1 73.94 284 LEU A N 1
ATOM 2260 C CA . LEU A 1 284 ? -23.625 15.016 2.625 1 73.94 284 LEU A CA 1
ATOM 2261 C C . LEU A 1 284 ? -24.688 16.109 2.568 1 73.94 284 LEU A C 1
ATOM 2263 O O . LEU A 1 284 ? -24.938 16.797 3.564 1 73.94 284 LEU A O 1
ATOM 2267 N N . GLY A 1 285 ? -25.328 16.156 1.384 1 70.81 285 GLY A N 1
ATOM 2268 C CA . GLY A 1 285 ? -26.391 17.141 1.23 1 70.81 285 GLY A CA 1
ATOM 2269 C C . GLY A 1 285 ? -27.531 16.938 2.199 1 70.81 285 GLY A C 1
ATOM 2270 O O . GLY A 1 285 ? -28.078 17.906 2.738 1 70.81 285 GLY A O 1
ATOM 2271 N N . LYS A 1 286 ? -27.812 15.781 2.455 1 72.06 286 LYS A N 1
ATOM 2272 C CA . LYS A 1 286 ? -28.891 15.477 3.4 1 72.06 286 LYS A CA 1
ATOM 2273 C C . LYS A 1 286 ? -28.484 15.836 4.824 1 72.06 286 LYS A C 1
ATOM 2275 O O . LYS A 1 286 ? -29.297 16.359 5.594 1 72.06 286 LYS A O 1
ATOM 2280 N N . LEU A 1 287 ? -27.281 15.609 5.082 1 72.94 287 LEU A N 1
ATOM 2281 C CA . LEU A 1 287 ? -26.797 15.953 6.414 1 72.94 287 LEU A CA 1
ATOM 2282 C C . LEU A 1 287 ? -26.797 17.453 6.625 1 72.94 287 LEU A C 1
ATOM 2284 O O . LEU A 1 287 ? -27.188 17.938 7.688 1 72.94 287 LEU A O 1
ATOM 2288 N N . VAL A 1 288 ? -26.406 18.109 5.598 1 72.5 288 VAL A N 1
ATOM 2289 C CA . VAL A 1 288 ? -26.391 19.562 5.641 1 72.5 288 VAL A CA 1
ATOM 2290 C C . VAL A 1 288 ? -27.812 20.094 5.77 1 72.5 288 VAL A C 1
ATOM 2292 O O . VAL A 1 288 ? -28.078 21.016 6.543 1 72.5 288 VAL A O 1
ATOM 2295 N N . GLY A 1 289 ? -28.641 19.5 5.004 1 70.88 289 GLY A N 1
ATOM 2296 C CA . GLY A 1 289 ? -30.031 19.891 5.062 1 70.88 289 GLY A CA 1
ATOM 2297 C C . GLY A 1 289 ? -30.641 19.734 6.445 1 70.88 289 GLY A C 1
ATOM 2298 O O . GLY A 1 289 ? -31.328 20.641 6.926 1 70.88 289 GLY A O 1
ATOM 2299 N N . VAL A 1 290 ? -30.312 18.781 7.023 1 67.94 290 VAL A N 1
ATOM 2300 C CA . VAL A 1 290 ? -30.828 18.531 8.367 1 67.94 290 VAL A CA 1
ATOM 2301 C C . VAL A 1 290 ? -30.203 19.516 9.352 1 67.94 290 VAL A C 1
ATOM 2303 O O . VAL A 1 290 ? -30.891 20.031 10.242 1 67.94 290 VAL A O 1
ATOM 2306 N N . ALA A 1 291 ? -28.953 19.797 9.141 1 69.19 291 ALA A N 1
ATOM 2307 C CA . ALA A 1 291 ? -28.25 20.719 10.023 1 69.19 291 ALA A CA 1
ATOM 2308 C C . ALA A 1 291 ? -28.797 22.141 9.875 1 69.19 291 ALA A C 1
ATOM 2310 O O . ALA A 1 291 ? -28.922 22.859 10.859 1 69.19 291 ALA A O 1
ATOM 2311 N N . ILE A 1 292 ? -29.078 22.547 8.672 1 63.16 292 ILE A N 1
ATOM 2312 C CA . ILE A 1 292 ? -29.594 23.891 8.391 1 63.16 292 ILE A CA 1
ATOM 2313 C C . ILE A 1 292 ? -30.969 24.062 9.055 1 63.16 292 ILE A C 1
ATOM 2315 O O . ILE A 1 292 ? -31.25 25.109 9.625 1 63.16 292 ILE A O 1
ATOM 2319 N N . ALA A 1 293 ? -31.672 23.047 8.695 1 58.59 293 ALA A N 1
ATOM 2320 C CA . ALA A 1 293 ? -33.031 23.156 9.203 1 58.59 293 ALA A CA 1
ATOM 2321 C C . ALA A 1 293 ? -33.062 23.484 10.688 1 58.59 293 ALA A C 1
ATOM 2323 O O . ALA A 1 293 ? -34.031 23.984 11.211 1 58.59 293 ALA A O 1
ATOM 2324 N N . THR A 1 294 ? -31.969 23.281 11.188 1 50.06 294 THR A N 1
ATOM 2325 C CA . THR A 1 294 ? -31.969 23.531 12.617 1 50.06 294 THR A CA 1
ATOM 2326 C C . THR A 1 294 ? -31.219 24.812 12.945 1 50.06 294 THR A C 1
ATOM 2328 O O . THR A 1 294 ? -31.328 25.344 14.055 1 50.06 294 THR A O 1
ATOM 2331 N N . GLN A 1 295 ? -30.234 25.078 12.125 1 54.44 295 GLN A N 1
ATOM 2332 C CA . GLN A 1 295 ? -29.406 26.234 12.445 1 54.44 295 GLN A CA 1
ATOM 2333 C C . GLN A 1 295 ? -29.797 27.453 11.594 1 54.44 295 GLN A C 1
ATOM 2335 O O . GLN A 1 295 ? -30.312 27.297 10.492 1 54.44 295 GLN A O 1
ATOM 2340 N N . LEU A 1 296 ? -30.031 28.531 12.242 1 45.19 296 LEU A N 1
ATOM 2341 C CA . LEU A 1 296 ? -30.344 29.812 11.609 1 45.19 296 LEU A CA 1
ATOM 2342 C C . LEU A 1 296 ? -29.188 30.266 10.711 1 45.19 296 LEU A C 1
ATOM 2344 O O . LEU A 1 296 ? -29.297 31.281 10.023 1 45.19 296 LEU A O 1
ATOM 2348 N N . THR A 1 297 ? -28.062 29.531 10.75 1 58.12 297 THR A N 1
ATOM 2349 C CA . THR A 1 297 ? -27 30.125 9.93 1 58.12 297 THR A CA 1
ATOM 2350 C C . THR A 1 297 ? -27.172 29.734 8.461 1 58.12 297 THR A C 1
ATOM 2352 O O . THR A 1 297 ? -27.922 28.797 8.148 1 58.12 297 THR A O 1
ATOM 2355 N N . GLY A 1 298 ? -26.859 30.578 7.531 1 63.56 298 GLY A N 1
ATOM 2356 C CA . GLY A 1 298 ? -26.984 30.359 6.098 1 63.56 298 GLY A CA 1
ATOM 2357 C C . GLY A 1 298 ? -26.422 29.031 5.633 1 63.56 298 GLY A C 1
ATOM 2358 O O . GLY A 1 298 ? -25.641 28.406 6.34 1 63.56 298 GLY A O 1
ATOM 2359 N N . GLN A 1 299 ? -26.938 28.5 4.629 1 67.19 299 GLN A N 1
ATOM 2360 C CA . GLN A 1 299 ? -26.656 27.203 4.031 1 67.19 299 GLN A CA 1
ATOM 2361 C C . GLN A 1 299 ? -25.156 27.016 3.809 1 67.19 299 GLN A C 1
ATOM 2363 O O . GLN A 1 299 ? -24.609 25.969 4.129 1 67.19 299 GLN A O 1
ATOM 2368 N N . ALA A 1 300 ? -24.562 28.031 3.43 1 69.12 300 ALA A N 1
ATOM 2369 C CA . ALA A 1 300 ? -23.141 27.938 3.088 1 69.12 300 ALA A CA 1
ATOM 2370 C C . ALA A 1 300 ? -22.281 27.75 4.34 1 69.12 300 ALA A C 1
ATOM 2372 O O . ALA A 1 300 ? -21.375 26.906 4.359 1 69.12 300 ALA A O 1
ATOM 2373 N N . ALA A 1 301 ? -22.656 28.422 5.27 1 72.44 301 ALA A N 1
ATOM 2374 C CA . ALA A 1 301 ? -21.922 28.359 6.527 1 72.44 301 ALA A CA 1
ATOM 2375 C C . ALA A 1 301 ? -22.125 27.016 7.215 1 72.44 301 ALA A C 1
ATOM 2377 O O . ALA A 1 301 ? -21.188 26.438 7.777 1 72.44 301 ALA A O 1
ATOM 2378 N N . THR A 1 302 ? -23.219 26.578 7.074 1 73 302 THR A N 1
ATOM 2379 C CA . THR A 1 302 ? -23.531 25.281 7.691 1 73 302 THR A CA 1
ATOM 2380 C C . THR A 1 302 ? -22.812 24.156 6.973 1 73 302 THR A C 1
ATOM 2382 O O . THR A 1 302 ? -22.281 23.25 7.617 1 73 302 THR A O 1
ATOM 2385 N N . THR A 1 303 ? -22.828 24.266 5.742 1 73.19 303 THR A N 1
ATOM 2386 C CA . THR A 1 303 ? -22.141 23.234 4.953 1 73.19 303 THR A CA 1
ATOM 2387 C C . THR A 1 303 ? -20.641 23.219 5.285 1 73.19 303 THR A C 1
ATOM 2389 O O . THR A 1 303 ? -20.062 22.141 5.473 1 73.19 303 THR A O 1
ATOM 2392 N N . LEU A 1 304 ? -20.125 24.328 5.328 1 75 304 LEU A N 1
ATOM 2393 C CA . LEU A 1 304 ? -18.719 24.453 5.676 1 75 304 LEU A CA 1
ATOM 2394 C C . LEU A 1 304 ? -18.453 23.859 7.055 1 75 304 LEU A C 1
ATOM 2396 O O . LEU A 1 304 ? -17.516 23.078 7.23 1 75 304 LEU A O 1
ATOM 2400 N N . PHE A 1 305 ? -19.266 24.172 7.883 1 75.31 305 PHE A N 1
ATOM 2401 C CA . PHE A 1 305 ? -19.078 23.75 9.266 1 75.31 305 PHE A CA 1
ATOM 2402 C C . PHE A 1 305 ? -19.188 22.234 9.398 1 75.31 305 PHE A C 1
ATOM 2404 O O . PHE A 1 305 ? -18.312 21.594 9.977 1 75.31 305 PHE A O 1
ATOM 2411 N N . VAL A 1 306 ? -20.172 21.703 8.859 1 74.12 306 VAL A N 1
ATOM 2412 C CA . VAL A 1 306 ? -20.422 20.266 8.961 1 74.12 306 VAL A CA 1
ATOM 2413 C C . VAL A 1 306 ? -19.281 19.5 8.297 1 74.12 306 VAL A C 1
ATOM 2415 O O . VAL A 1 306 ? -18.797 18.5 8.836 1 74.12 306 VAL A O 1
ATOM 2418 N N . THR A 1 307 ? -18.859 19.984 7.258 1 74.88 307 THR A N 1
ATOM 2419 C CA . THR A 1 307 ? -17.797 19.328 6.516 1 74.88 307 THR A CA 1
ATOM 2420 C C . THR A 1 307 ? -16.469 19.406 7.277 1 74.88 307 THR A C 1
ATOM 2422 O O . THR A 1 307 ? -15.781 18.391 7.43 1 74.88 307 THR A O 1
ATOM 2425 N N . ALA A 1 308 ? -16.203 20.469 7.758 1 75.5 308 ALA A N 1
ATOM 2426 C CA . ALA A 1 308 ? -14.93 20.672 8.461 1 75.5 308 ALA A CA 1
ATOM 2427 C C . ALA A 1 308 ? -14.891 19.859 9.75 1 75.5 308 ALA A C 1
ATOM 2429 O O . ALA A 1 308 ? -13.852 19.281 10.094 1 75.5 308 ALA A O 1
ATOM 2430 N N . VAL A 1 309 ? -15.961 19.797 10.398 1 71.81 309 VAL A N 1
ATOM 2431 C CA . VAL A 1 309 ? -16.031 19.016 11.633 1 71.81 309 VAL A CA 1
ATOM 2432 C C . VAL A 1 309 ? -15.812 17.531 11.32 1 71.81 309 VAL A C 1
ATOM 2434 O O . VAL A 1 309 ? -15.164 16.828 12.086 1 71.81 309 VAL A O 1
ATOM 2437 N N . GLY A 1 310 ? -16.344 17.172 10.258 1 73.88 310 GLY A N 1
ATOM 2438 C CA . GLY A 1 310 ? -16.172 15.789 9.852 1 73.88 310 GLY A CA 1
ATOM 2439 C C . GLY A 1 310 ? -14.734 15.461 9.477 1 73.88 310 GLY A C 1
ATOM 2440 O O . GLY A 1 310 ? -14.281 14.336 9.68 1 73.88 310 GLY A O 1
ATOM 2441 N N . LEU A 1 311 ? -14.07 16.406 8.977 1 72.19 311 LEU A N 1
ATOM 2442 C CA . LEU A 1 311 ? -12.695 16.203 8.516 1 72.19 311 LEU A CA 1
ATOM 2443 C C . LEU A 1 311 ? -11.719 16.281 9.688 1 72.19 311 LEU A C 1
ATOM 2445 O O . LEU A 1 311 ? -10.773 15.492 9.75 1 72.19 311 LEU A O 1
ATOM 2449 N N . ILE A 1 312 ? -11.828 17.203 10.492 1 70.25 312 ILE A N 1
ATOM 2450 C CA . ILE A 1 312 ? -10.836 17.531 11.508 1 70.25 312 ILE A CA 1
ATOM 2451 C C . ILE A 1 312 ? -11.297 17.031 12.875 1 70.25 312 ILE A C 1
ATOM 2453 O O . ILE A 1 312 ? -10.484 16.656 13.719 1 70.25 312 ILE A O 1
ATOM 2457 N N . GLY A 1 313 ? -12.633 17 13.133 1 61.44 313 GLY A N 1
ATOM 2458 C CA . GLY A 1 313 ? -13.133 16.906 14.5 1 61.44 313 GLY A CA 1
ATOM 2459 C C . GLY A 1 313 ? -13.18 15.484 15.023 1 61.44 313 GLY A C 1
ATOM 2460 O O . GLY A 1 313 ? -13.258 14.531 14.25 1 61.44 313 GLY A O 1
ATOM 2461 N N . GLY A 1 314 ? -12.555 15.102 16.156 1 53.66 314 GLY A N 1
ATOM 2462 C CA . GLY A 1 314 ? -12.633 13.945 17.047 1 53.66 314 GLY A CA 1
ATOM 2463 C C . GLY A 1 314 ? -13.984 13.797 17.719 1 53.66 314 GLY A C 1
ATOM 2464 O O . GLY A 1 314 ? -14.234 12.805 18.406 1 53.66 314 GLY A O 1
ATOM 2465 N N . PHE A 1 315 ? -14.664 14.828 17.688 1 45.97 315 PHE A N 1
ATOM 2466 C CA . PHE A 1 315 ? -15.766 14.82 18.641 1 45.97 315 PHE A CA 1
ATOM 2467 C C . PHE A 1 315 ? -16.75 13.703 18.328 1 45.97 315 PHE A C 1
ATOM 2469 O O . PHE A 1 315 ? -17.266 13.039 19.234 1 45.97 315 PHE A O 1
ATOM 2476 N N . VAL A 1 316 ? -17.266 13.805 17.109 1 48.47 316 VAL A N 1
ATOM 2477 C CA . VAL A 1 316 ? -18.406 12.922 16.938 1 48.47 316 VAL A CA 1
ATOM 2478 C C . VAL A 1 316 ? -17.953 11.555 16.453 1 48.47 316 VAL A C 1
ATOM 2480 O O . VAL A 1 316 ? -18.766 10.633 16.328 1 48.47 316 VAL A O 1
ATOM 2483 N N . GLY A 1 317 ? -16.875 11.195 16.781 1 47.91 317 GLY A N 1
ATOM 2484 C CA . GLY A 1 317 ? -16.484 9.844 16.406 1 47.91 317 GLY A CA 1
ATOM 2485 C C . GLY A 1 317 ? -16.188 9.695 14.93 1 47.91 317 GLY A C 1
ATOM 2486 O O . GLY A 1 317 ? -16.656 8.742 14.297 1 47.91 317 GLY A O 1
ATOM 2487 N N . GLY A 1 318 ? -15.547 10.695 14.305 1 53.81 318 GLY A N 1
ATOM 2488 C CA . GLY A 1 318 ? -14.836 10.805 13.047 1 53.81 318 GLY A CA 1
ATOM 2489 C C . GLY A 1 318 ? -15.641 10.305 11.859 1 53.81 318 GLY A C 1
ATOM 2490 O O . GLY A 1 318 ? -16.422 9.359 11.984 1 53.81 318 GLY A O 1
ATOM 2491 N N . PHE A 1 319 ? -16.172 11.203 10.945 1 60.47 319 PHE A N 1
ATOM 2492 C CA . PHE A 1 319 ? -16.797 10.93 9.656 1 60.47 319 PHE A CA 1
ATOM 2493 C C . PHE A 1 319 ? -15.773 10.414 8.664 1 60.47 319 PHE A C 1
ATOM 2495 O O . PHE A 1 319 ? -14.633 10.867 8.641 1 60.47 319 PHE A O 1
ATOM 2502 N N . ILE A 1 320 ? -15.938 9.18 8.328 1 58.78 320 ILE A N 1
ATOM 2503 C CA . ILE A 1 320 ? -15.164 8.664 7.203 1 58.78 320 ILE A CA 1
ATOM 2504 C C . ILE A 1 320 ? -15.797 9.117 5.891 1 58.78 320 ILE A C 1
ATOM 2506 O O . ILE A 1 320 ? -16.953 8.789 5.605 1 58.78 320 ILE A O 1
ATOM 2510 N N . LEU A 1 321 ? -15.266 10.398 5.336 1 62.28 321 LEU A N 1
ATOM 2511 C CA . LEU A 1 321 ? -15.719 10.727 3.988 1 62.28 321 LEU A CA 1
ATOM 2512 C C . LEU A 1 321 ? -14.922 9.953 2.943 1 62.28 321 LEU A C 1
ATOM 2514 O O . LEU A 1 321 ? -13.766 9.586 3.182 1 62.28 321 LEU A O 1
ATOM 2518 N N . GLY A 1 322 ? -15.594 9.227 2.133 1 60.56 322 GLY A N 1
ATOM 2519 C CA . GLY A 1 322 ? -14.93 8.523 1.046 1 60.56 322 GLY A CA 1
ATOM 2520 C C . GLY A 1 322 ? -13.719 9.258 0.511 1 60.56 322 GLY A C 1
ATOM 2521 O O . GLY A 1 322 ? -13.156 10.125 1.19 1 60.56 322 GLY A O 1
ATOM 2522 N N . ALA A 1 323 ? -13.219 8.977 -0.606 1 58.25 323 ALA A N 1
ATOM 2523 C CA . ALA A 1 323 ? -11.977 9.352 -1.279 1 58.25 323 ALA A CA 1
ATOM 2524 C C . ALA A 1 323 ? -11.883 10.859 -1.482 1 58.25 323 ALA A C 1
ATOM 2526 O O . ALA A 1 323 ? -10.852 11.375 -1.911 1 58.25 323 ALA A O 1
ATOM 2527 N N . VAL A 1 324 ? -12.805 11.641 -0.788 1 67.5 324 VAL A N 1
ATOM 2528 C CA . VAL A 1 324 ? -12.82 13.031 -1.237 1 67.5 324 VAL A CA 1
ATOM 2529 C C . VAL A 1 324 ? -12.438 13.953 -0.08 1 67.5 324 VAL A C 1
ATOM 2531 O O . VAL A 1 324 ? -12.445 15.18 -0.227 1 67.5 324 VAL A O 1
ATOM 2534 N N . ALA A 1 325 ? -12.102 13.453 1.047 1 75 325 ALA A N 1
ATOM 2535 C CA . ALA A 1 325 ? -11.828 14.289 2.211 1 75 325 ALA A CA 1
ATOM 2536 C C . ALA A 1 325 ? -10.664 15.242 1.95 1 75 325 ALA A C 1
ATOM 2538 O O . ALA A 1 325 ? -10.719 16.422 2.307 1 75 325 ALA A O 1
ATOM 2539 N N . GLY A 1 326 ? -9.672 14.703 1.322 1 75.25 326 GLY A N 1
ATOM 2540 C CA . GLY A 1 326 ? -8.539 15.555 0.994 1 75.25 326 GLY A CA 1
ATOM 2541 C C . GLY A 1 326 ? -8.914 16.719 0.094 1 75.25 326 GLY A C 1
ATOM 2542 O O . GLY A 1 326 ? -8.469 17.844 0.311 1 75.25 326 GLY A O 1
ATOM 2543 N N . PHE A 1 327 ? -9.742 16.359 -0.77 1 78.31 327 PHE A N 1
ATOM 2544 C CA . PHE A 1 327 ? -10.203 17.375 -1.702 1 78.31 327 PHE A CA 1
ATOM 2545 C C . PHE A 1 327 ? -11.023 18.438 -0.978 1 78.31 327 PHE A C 1
ATOM 2547 O O . PHE A 1 327 ? -10.828 19.641 -1.202 1 78.31 327 PHE A O 1
ATOM 2554 N N . LEU A 1 328 ? -11.914 18.062 -0.171 1 82.94 328 LEU A N 1
ATOM 2555 C CA . LEU A 1 328 ? -12.758 19 0.559 1 82.94 328 LEU A CA 1
ATOM 2556 C C . LEU A 1 328 ? -11.93 19.859 1.512 1 82.94 328 LEU A C 1
ATOM 2558 O O . LEU A 1 328 ? -12.172 21.062 1.641 1 82.94 328 LEU A O 1
ATOM 2562 N N . PHE A 1 329 ? -11.008 19.188 2.135 1 86.56 329 PHE A N 1
ATOM 2563 C CA . PHE A 1 329 ? -10.125 19.938 3.02 1 86.56 329 PHE A CA 1
ATOM 2564 C C . PHE A 1 329 ? -9.383 21.016 2.254 1 86.56 329 PHE A C 1
ATOM 2566 O O . PHE A 1 329 ? -9.359 22.172 2.68 1 86.56 329 PHE A O 1
ATOM 2573 N N . ASP A 1 330 ? -8.844 20.656 1.175 1 86.62 330 ASP A N 1
ATOM 2574 C CA . ASP A 1 330 ? -8.102 21.609 0.349 1 86.62 330 ASP A CA 1
ATOM 2575 C C . ASP A 1 330 ? -9 22.75 -0.127 1 86.62 330 ASP A C 1
ATOM 2577 O O . ASP A 1 330 ? -8.594 23.906 -0.13 1 86.62 330 ASP A O 1
ATOM 2581 N N . ARG A 1 331 ? -10.109 22.359 -0.508 1 85.38 331 ARG A N 1
ATOM 2582 C CA . ARG A 1 331 ? -11.047 23.375 -0.993 1 85.38 331 ARG A CA 1
ATOM 2583 C C . ARG A 1 331 ? -11.391 24.359 0.107 1 85.38 331 ARG A C 1
ATOM 2585 O O . ARG A 1 331 ? -11.453 25.578 -0.14 1 85.38 331 ARG A O 1
ATOM 2592 N N . ILE A 1 332 ? -11.617 23.922 1.247 1 88 332 ILE A N 1
ATOM 2593 C CA . ILE A 1 332 ? -12 24.781 2.369 1 88 332 ILE A CA 1
ATOM 2594 C C . ILE A 1 332 ? -10.836 25.703 2.729 1 88 332 ILE A C 1
ATOM 2596 O O . ILE A 1 332 ? -11 26.922 2.766 1 88 332 ILE A O 1
ATOM 2600 N N . PHE A 1 333 ? -9.711 25.203 2.816 1 90.81 333 PHE A N 1
ATOM 2601 C CA . PHE A 1 333 ? -8.633 25.969 3.428 1 90.81 333 PHE A CA 1
ATOM 2602 C C . PHE A 1 333 ? -7.812 26.688 2.367 1 90.81 333 PHE A C 1
ATOM 2604 O O . PHE A 1 333 ? -7.125 27.672 2.668 1 90.81 333 PHE A O 1
ATOM 2611 N N . SER A 1 334 ? -7.91 26.25 1.188 1 92.25 334 SER A N 1
ATOM 2612 C CA . SER A 1 334 ? -7.258 27.016 0.126 1 92.25 334 SER A CA 1
ATOM 2613 C C . SER A 1 334 ? -8.117 28.203 -0.317 1 92.25 334 SER A C 1
ATOM 2615 O O . SER A 1 334 ? -7.621 29.125 -0.949 1 92.25 334 SER A O 1
ATOM 2617 N N . SER A 1 335 ? -9.367 28.125 -0.025 1 92.75 335 SER A N 1
ATOM 2618 C CA . SER A 1 335 ? -10.242 29.234 -0.382 1 92.75 335 SER A CA 1
ATOM 2619 C C . SER A 1 335 ? -10.539 30.125 0.826 1 92.75 335 SER A C 1
ATOM 2621 O O . SER A 1 335 ? -11.227 31.141 0.706 1 92.75 335 SER A O 1
ATOM 2623 N N . GLY A 1 336 ? -10.094 29.703 1.944 1 92.69 336 GLY A N 1
ATOM 2624 C CA . GLY A 1 336 ? -10.383 30.453 3.164 1 92.69 336 GLY A CA 1
ATOM 2625 C C . GLY A 1 336 ? -11.844 30.375 3.572 1 92.69 336 GLY A C 1
ATOM 2626 O O . GLY A 1 336 ? -12.383 31.344 4.133 1 92.69 336 GLY A O 1
ATOM 2627 N N . GLY A 1 337 ? -12.477 29.344 3.115 1 88.88 337 GLY A N 1
ATOM 2628 C CA . GLY A 1 337 ? -13.867 29.125 3.492 1 88.88 337 GLY A CA 1
ATOM 2629 C C . GLY A 1 337 ? -14.844 29.766 2.523 1 88.88 337 GLY A C 1
ATOM 2630 O O . GLY A 1 337 ? -16.062 29.719 2.742 1 88.88 337 GLY A O 1
ATOM 2631 N N . GLN A 1 338 ? -14.391 30.203 1.456 1 86.56 338 GLN A N 1
ATOM 2632 C CA . GLN A 1 338 ? -15.258 30.938 0.541 1 86.56 338 GLN A CA 1
ATOM 2633 C C . GLN A 1 338 ? -15.805 30.016 -0.551 1 86.56 338 GLN A C 1
ATOM 2635 O O . GLN A 1 338 ? -16.781 30.359 -1.221 1 86.56 338 GLN A O 1
ATOM 2640 N N . ALA A 1 339 ? -15.211 28.922 -0.714 1 84.19 339 ALA A N 1
ATOM 2641 C CA . ALA A 1 339 ? -15.617 28.031 -1.804 1 84.19 339 ALA A CA 1
ATOM 2642 C C . ALA A 1 339 ? -16.953 27.359 -1.494 1 84.19 339 ALA A C 1
ATOM 2644 O O . ALA A 1 339 ? -17.219 26.984 -0.346 1 84.19 339 ALA A O 1
ATOM 2645 N N . VAL A 1 340 ? -17.703 27.203 -2.561 1 80.56 340 VAL A N 1
ATOM 2646 C CA . VAL A 1 340 ? -18.906 26.406 -2.449 1 80.56 340 VAL A CA 1
ATOM 2647 C C . VAL A 1 340 ? -18.562 24.922 -2.42 1 80.56 340 VAL A C 1
ATOM 2649 O O . VAL A 1 340 ? -17.859 24.438 -3.314 1 80.56 340 VAL A O 1
ATOM 2652 N N . LEU A 1 341 ? -18.969 24.297 -1.34 1 82.69 341 LEU A N 1
ATOM 2653 C CA . LEU A 1 341 ? -18.672 22.875 -1.208 1 82.69 341 LEU A CA 1
ATOM 2654 C C . LEU A 1 341 ? -19.75 22.031 -1.864 1 82.69 341 LEU A C 1
ATOM 2656 O O . LEU A 1 341 ? -20.938 22.312 -1.716 1 82.69 341 LEU A O 1
ATOM 2660 N N . PRO A 1 342 ? -19.219 21.125 -2.672 1 76 342 PRO A N 1
ATOM 2661 C CA . PRO A 1 342 ? -20.203 20.234 -3.291 1 76 342 PRO A CA 1
ATOM 2662 C C . PRO A 1 342 ? -20.922 19.344 -2.277 1 76 342 PRO A C 1
ATOM 2664 O O . PRO A 1 342 ? -20.266 18.703 -1.449 1 76 342 PRO A O 1
ATOM 2667 N N . THR A 1 343 ? -22.266 19.359 -2.232 1 75 343 THR A N 1
ATOM 2668 C CA . THR A 1 343 ? -23.031 18.594 -1.261 1 75 343 THR A CA 1
ATOM 2669 C C . THR A 1 343 ? -23.656 17.359 -1.916 1 75 343 THR A C 1
ATOM 2671 O O . THR A 1 343 ? -24.078 16.438 -1.227 1 75 343 THR A O 1
ATOM 2674 N N . ASP A 1 344 ? -23.625 17.391 -3.18 1 70 344 ASP A N 1
ATOM 2675 C CA . ASP A 1 344 ? -24.328 16.312 -3.859 1 70 344 ASP A CA 1
ATOM 2676 C C . ASP A 1 344 ? -23.391 15.164 -4.219 1 70 344 ASP A C 1
ATOM 2678 O O . ASP A 1 344 ? -22.266 15.398 -4.684 1 70 344 ASP A O 1
ATOM 2682 N N . GLY A 1 345 ? -23.859 14.039 -3.885 1 68.81 345 GLY A N 1
ATOM 2683 C CA . GLY A 1 345 ? -23.203 12.852 -4.406 1 68.81 345 GLY A CA 1
ATOM 2684 C C . GLY A 1 345 ? -22.188 12.266 -3.445 1 68.81 345 GLY A C 1
ATOM 2685 O O . GLY A 1 345 ? -21.734 11.133 -3.633 1 68.81 345 GLY A O 1
ATOM 2686 N N . PHE A 1 346 ? -21.844 13.047 -2.385 1 74.62 346 PHE A N 1
ATOM 2687 C CA . PHE A 1 346 ? -20.859 12.5 -1.458 1 74.62 346 PHE A CA 1
ATOM 2688 C C . PHE A 1 346 ? -21.531 11.789 -0.299 1 74.62 346 PHE A C 1
ATOM 2690 O O . PHE A 1 346 ? -22.422 12.352 0.356 1 74.62 346 PHE A O 1
ATOM 2697 N N . ILE A 1 347 ? -21.141 10.578 -0.153 1 76.62 347 ILE A N 1
ATOM 2698 C CA . ILE A 1 347 ? -21.703 9.773 0.929 1 76.62 347 ILE A CA 1
ATOM 2699 C C . ILE A 1 347 ? -20.781 9.844 2.152 1 76.62 347 ILE A C 1
ATOM 2701 O O . ILE A 1 347 ? -19.562 9.742 2.029 1 76.62 347 ILE A O 1
ATOM 2705 N N . VAL A 1 348 ? -21.484 10.078 3.256 1 78.12 348 VAL A N 1
ATOM 2706 C CA . VAL A 1 348 ? -20.75 10.195 4.516 1 78.12 348 VAL A CA 1
ATOM 2707 C C . VAL A 1 348 ? -21.062 8.992 5.402 1 78.12 348 VAL A C 1
ATOM 2709 O O . VAL A 1 348 ? -22.219 8.586 5.539 1 78.12 348 VAL A O 1
ATOM 2712 N N . TYR A 1 349 ? -19.953 8.375 5.863 1 79.69 349 TYR A N 1
ATOM 2713 C CA . TYR A 1 349 ? -20.047 7.324 6.867 1 79.69 349 TYR A CA 1
ATOM 2714 C C . TYR A 1 349 ? -19.547 7.809 8.219 1 79.69 349 TYR A C 1
ATOM 2716 O O . TYR A 1 349 ? -18.594 8.586 8.289 1 79.69 349 TYR A O 1
ATOM 2724 N N . VAL A 1 350 ? -20.25 7.398 9.305 1 76.5 350 VAL A N 1
ATOM 2725 C CA . VAL A 1 350 ? -19.891 7.91 10.625 1 76.5 350 VAL A CA 1
ATOM 2726 C C . VAL A 1 350 ? -19.375 6.766 11.5 1 76.5 350 VAL A C 1
ATOM 2728 O O . VAL A 1 350 ? -20.047 5.73 11.617 1 76.5 350 VAL A O 1
ATOM 2731 N N . ALA A 1 351 ? -18.188 6.867 12 1 78.38 351 ALA A N 1
ATOM 2732 C CA . ALA A 1 351 ? -17.609 5.957 12.984 1 78.38 351 ALA A CA 1
ATOM 2733 C C . ALA A 1 351 ? -16.625 6.688 13.891 1 78.38 351 ALA A C 1
ATOM 2735 O O . ALA A 1 351 ? -16.125 7.754 13.539 1 78.38 351 ALA A O 1
ATOM 2736 N N . THR A 1 352 ? -16.453 6.125 15.078 1 77.44 352 THR A N 1
ATOM 2737 C CA . THR A 1 352 ? -15.469 6.711 15.984 1 77.44 352 THR A CA 1
ATOM 2738 C C . THR A 1 352 ? -14.055 6.422 15.5 1 77.44 352 THR A C 1
ATOM 2740 O O . THR A 1 352 ? -13.648 5.262 15.398 1 77.44 352 THR A O 1
ATOM 2743 N N . MET A 1 353 ? -13.352 7.418 15.25 1 81.44 353 MET A N 1
ATOM 2744 C CA . MET A 1 353 ? -11.977 7.246 14.789 1 81.44 353 MET A CA 1
ATOM 2745 C C . MET A 1 353 ? -11.016 7.133 15.969 1 81.44 353 MET A C 1
ATOM 2747 O O . MET A 1 353 ? -11.273 7.691 17.031 1 81.44 353 MET A O 1
ATOM 2751 N N . PRO A 1 354 ? -9.922 6.445 15.75 1 86 354 PRO A N 1
ATOM 2752 C CA . PRO A 1 354 ? -8.953 6.293 16.844 1 86 354 PRO A CA 1
ATOM 2753 C C . PRO A 1 354 ? -8.25 7.602 17.188 1 86 354 PRO A C 1
ATOM 2755 O O . PRO A 1 354 ? -7.969 8.414 16.312 1 86 354 PRO A O 1
ATOM 2758 N N . ASN A 1 355 ? -8.062 7.75 18.5 1 88 355 ASN A N 1
ATOM 2759 C CA . ASN A 1 355 ? -7.242 8.852 18.969 1 88 355 ASN A CA 1
ATOM 2760 C C . ASN A 1 355 ? -5.762 8.492 18.984 1 88 355 ASN A C 1
ATOM 2762 O O . ASN A 1 355 ? -5.27 7.871 19.922 1 88 355 ASN A O 1
ATOM 2766 N N . GLY A 1 356 ? -5.117 8.914 17.969 1 92.69 356 GLY A N 1
ATOM 2767 C CA . GLY A 1 356 ? -3.727 8.539 17.781 1 92.69 356 GLY A CA 1
ATOM 2768 C C . GLY A 1 356 ? -2.824 9.023 18.891 1 92.69 356 GLY A C 1
ATOM 2769 O O . GLY A 1 356 ? -1.851 8.359 19.25 1 92.69 356 GLY A O 1
ATOM 2770 N N . HIS A 1 357 ? -3.145 10.172 19.469 1 92.88 357 HIS A N 1
ATOM 2771 C CA . HIS A 1 357 ? -2.303 10.727 20.516 1 92.88 357 HIS A CA 1
ATOM 2772 C C . HIS A 1 357 ? -2.396 9.891 21.797 1 92.88 357 HIS A C 1
ATOM 2774 O O . HIS A 1 357 ? -1.383 9.641 22.453 1 92.88 357 HIS A O 1
ATOM 2780 N N . ASP A 1 358 ? -3.547 9.484 22.156 1 91.44 358 ASP A N 1
ATOM 2781 C CA . ASP A 1 358 ? -3.719 8.625 23.328 1 91.44 358 ASP A CA 1
ATOM 2782 C C . ASP A 1 358 ? -3 7.293 23.141 1 91.44 358 ASP A C 1
ATOM 2784 O O . ASP A 1 358 ? -2.381 6.781 24.078 1 91.44 358 ASP A O 1
ATOM 2788 N N . LEU A 1 359 ? -3.133 6.773 21.984 1 94.31 359 LEU A N 1
ATOM 2789 C CA . LEU A 1 359 ? -2.447 5.523 21.688 1 94.31 359 LEU A CA 1
ATOM 2790 C C . LEU A 1 359 ? -0.934 5.703 21.766 1 94.31 359 LEU A C 1
ATOM 2792 O O . LEU A 1 359 ? -0.223 4.82 22.25 1 94.31 359 LEU A O 1
ATOM 2796 N N . ALA A 1 360 ? -0.464 6.809 21.234 1 96.38 360 ALA A N 1
ATOM 2797 C CA . ALA A 1 360 ? 0.969 7.09 21.266 1 96.38 360 ALA A CA 1
ATOM 2798 C C . ALA A 1 360 ? 1.489 7.152 22.703 1 96.38 360 ALA A C 1
ATOM 2800 O O . ALA A 1 360 ? 2.576 6.648 22.984 1 96.38 360 ALA A O 1
ATOM 2801 N N . LYS A 1 361 ? 0.738 7.723 23.562 1 94.06 361 LYS A N 1
ATOM 2802 C CA . LYS A 1 361 ? 1.128 7.812 24.969 1 94.06 361 LYS A CA 1
ATOM 2803 C C . LYS A 1 361 ? 1.271 6.426 25.594 1 94.06 361 LYS A C 1
ATOM 2805 O O . LYS A 1 361 ? 2.176 6.188 26.391 1 94.06 361 LYS A O 1
ATOM 2810 N N . GLN A 1 362 ? 0.461 5.551 25.188 1 92.5 362 GLN A N 1
ATOM 2811 C CA . GLN A 1 362 ? 0.491 4.191 25.719 1 92.5 362 GLN A CA 1
ATOM 2812 C C . GLN A 1 362 ? 1.731 3.443 25.25 1 92.5 362 GLN A C 1
ATOM 2814 O O . GLN A 1 362 ? 2.361 2.719 26.016 1 92.5 362 GLN A O 1
ATOM 2819 N N . ILE A 1 363 ? 2.039 3.637 24.016 1 93 363 ILE A N 1
ATOM 2820 C CA . ILE A 1 363 ? 3.125 2.877 23.406 1 93 363 ILE A CA 1
ATOM 2821 C C . ILE A 1 363 ? 4.469 3.479 23.812 1 93 363 ILE A C 1
ATOM 2823 O O . ILE A 1 363 ? 5.484 2.781 23.844 1 93 363 ILE A O 1
ATOM 2827 N N . ALA A 1 364 ? 4.508 4.754 24.062 1 89.06 364 ALA A N 1
ATOM 2828 C CA . ALA A 1 364 ? 5.754 5.414 24.438 1 89.06 364 ALA A CA 1
ATOM 2829 C C . ALA A 1 364 ? 6.336 4.789 25.703 1 89.06 364 ALA A C 1
ATOM 2831 O O . ALA A 1 364 ? 7.551 4.809 25.906 1 89.06 364 ALA A O 1
ATOM 2832 N N . HIS A 1 365 ? 5.57 4.145 26.578 1 80 365 HIS A N 1
ATOM 2833 C CA . HIS A 1 365 ? 5.988 3.627 27.875 1 80 365 HIS A CA 1
ATOM 2834 C C . HIS A 1 365 ? 6.289 2.135 27.812 1 80 365 HIS A C 1
ATOM 2836 O O . HIS A 1 365 ? 6.637 1.514 28.812 1 80 365 HIS A O 1
ATOM 2842 N N . ILE A 1 366 ? 6.207 1.548 26.734 1 72.88 366 ILE A N 1
ATOM 2843 C CA . ILE A 1 366 ? 6.559 0.139 26.609 1 72.88 366 ILE A CA 1
ATOM 2844 C C . ILE A 1 366 ? 7.938 0.013 25.953 1 72.88 366 ILE A C 1
ATOM 2846 O O . ILE A 1 366 ? 8.266 0.756 25.031 1 72.88 366 ILE A O 1
ATOM 2850 N N . MET B 1 1 ? 13.5 -43.219 1.083 1 28.7 1 MET B N 1
ATOM 2851 C CA . MET B 1 1 ? 12.164 -42.688 0.866 1 28.7 1 MET B CA 1
ATOM 2852 C C . MET B 1 1 ? 12.188 -41.156 0.934 1 28.7 1 MET B C 1
ATOM 2854 O O . MET B 1 1 ? 12.594 -40.594 1.944 1 28.7 1 MET B O 1
ATOM 2858 N N . ALA B 1 2 ? 12.477 -40.469 -0.1 1 39.28 2 ALA B N 1
ATOM 2859 C CA . ALA B 1 2 ? 12.758 -39.062 -0.135 1 39.28 2 ALA B CA 1
ATOM 2860 C C . ALA B 1 2 ? 11.672 -38.25 0.585 1 39.28 2 ALA B C 1
ATOM 2862 O O . ALA B 1 2 ? 10.484 -38.469 0.362 1 39.28 2 ALA B O 1
ATOM 2863 N N . SER B 1 3 ? 11.734 -37.75 1.762 1 43.47 3 SER B N 1
ATOM 2864 C CA . SER B 1 3 ? 10.836 -37.156 2.746 1 43.47 3 SER B CA 1
ATOM 2865 C C . SER B 1 3 ? 9.961 -36.062 2.117 1 43.47 3 SER B C 1
ATOM 2867 O O . SER B 1 3 ? 10.477 -35.125 1.486 1 43.47 3 SER B O 1
ATOM 2869 N N . SER B 1 4 ? 8.734 -36.469 1.619 1 51.91 4 SER B N 1
ATOM 2870 C CA . SER B 1 4 ? 7.684 -35.562 1.144 1 51.91 4 SER B CA 1
ATOM 2871 C C . SER B 1 4 ? 7.652 -34.281 1.955 1 51.91 4 SER B C 1
ATOM 2873 O O . SER B 1 4 ? 7.711 -34.312 3.186 1 51.91 4 SER B O 1
ATOM 2875 N N . SER B 1 5 ? 8.031 -33.156 1.293 1 63.09 5 SER B N 1
ATOM 2876 C CA . SER B 1 5 ? 8.023 -31.875 1.987 1 63.09 5 SER B CA 1
ATOM 2877 C C . SER B 1 5 ? 6.668 -31.594 2.615 1 63.09 5 SER B C 1
ATOM 2879 O O . SER B 1 5 ? 5.629 -31.828 1.992 1 63.09 5 SER B O 1
ATOM 2881 N N . VAL B 1 6 ? 6.617 -31.438 3.865 1 77.56 6 VAL B N 1
ATOM 2882 C CA . VAL B 1 6 ? 5.434 -31.141 4.672 1 77.56 6 VAL B CA 1
ATOM 2883 C C . VAL B 1 6 ? 4.781 -29.844 4.184 1 77.56 6 VAL B C 1
ATOM 2885 O O . VAL B 1 6 ? 5.453 -28.828 4.016 1 77.56 6 VAL B O 1
ATOM 2888 N N . THR B 1 7 ? 3.512 -30.047 3.717 1 86.5 7 THR B N 1
ATOM 2889 C CA . THR B 1 7 ? 2.732 -28.875 3.332 1 86.5 7 THR B CA 1
ATOM 2890 C C . THR B 1 7 ? 2.234 -28.125 4.566 1 86.5 7 THR B C 1
ATOM 2892 O O . THR B 1 7 ? 1.677 -28.734 5.48 1 86.5 7 THR B O 1
ATOM 2895 N N . VAL B 1 8 ? 2.518 -26.859 4.68 1 92.56 8 VAL B N 1
ATOM 2896 C CA . VAL B 1 8 ? 2.049 -26.016 5.77 1 92.56 8 VAL B CA 1
ATOM 2897 C C . VAL B 1 8 ? 1.097 -24.953 5.223 1 92.56 8 VAL B C 1
ATOM 2899 O O . VAL B 1 8 ? 1.467 -24.172 4.344 1 92.56 8 VAL B O 1
ATOM 2902 N N . PHE B 1 9 ? -0.144 -25.016 5.715 1 95.5 9 PHE B N 1
ATOM 2903 C CA . PHE B 1 9 ? -1.112 -24 5.348 1 95.5 9 PHE B CA 1
ATOM 2904 C C . PHE B 1 9 ? -1.41 -23.078 6.535 1 95.5 9 PHE B C 1
ATOM 2906 O O . PHE B 1 9 ? -2.076 -23.5 7.484 1 95.5 9 PHE B O 1
ATOM 2913 N N . LEU B 1 10 ? -0.929 -21.844 6.445 1 96.88 10 LEU B N 1
ATOM 2914 C CA . LEU B 1 10 ? -1.19 -20.844 7.477 1 96.88 10 LEU B CA 1
ATOM 2915 C C . LEU B 1 10 ? -2.514 -20.125 7.223 1 96.88 10 LEU B C 1
ATOM 2917 O O . LEU B 1 10 ? -3.018 -20.125 6.098 1 96.88 10 LEU B O 1
ATOM 2921 N N . LYS B 1 11 ? -3.027 -19.531 8.352 1 96.62 11 LYS B N 1
ATOM 2922 C CA . LYS B 1 11 ? -4.297 -18.828 8.234 1 96.62 11 LYS B CA 1
ATOM 2923 C C . LYS B 1 11 ? -4.191 -17.422 8.836 1 96.62 11 LYS B C 1
ATOM 2925 O O . LYS B 1 11 ? -3.463 -17.203 9.805 1 96.62 11 LYS B O 1
ATOM 2930 N N . ASP B 1 12 ? -4.855 -16.531 8.234 1 95.62 12 ASP B N 1
ATOM 2931 C CA . ASP B 1 12 ? -5.113 -15.156 8.664 1 95.62 12 ASP B CA 1
ATOM 2932 C C . ASP B 1 12 ? -3.893 -14.562 9.367 1 95.62 12 ASP B C 1
ATOM 2934 O O . ASP B 1 12 ? -2.881 -14.273 8.727 1 95.62 12 ASP B O 1
ATOM 2938 N N . GLU B 1 13 ? -3.891 -14.531 10.75 1 95.38 13 GLU B N 1
ATOM 2939 C CA . GLU B 1 13 ? -2.854 -13.828 11.5 1 95.38 13 GLU B CA 1
ATOM 2940 C C . GLU B 1 13 ? -1.471 -14.398 11.195 1 95.38 13 GLU B C 1
ATOM 2942 O O . GLU B 1 13 ? -0.493 -13.648 11.109 1 95.38 13 GLU B O 1
ATOM 2947 N N . LYS B 1 14 ? -1.369 -15.664 11.055 1 97.19 14 LYS B N 1
ATOM 2948 C CA . LYS B 1 14 ? -0.079 -16.281 10.773 1 97.19 14 LYS B CA 1
ATOM 2949 C C . LYS B 1 14 ? 0.392 -15.945 9.359 1 97.19 14 LYS B C 1
ATOM 2951 O O . LYS B 1 14 ? 1.593 -15.812 9.117 1 97.19 14 LYS B O 1
ATOM 2956 N N . LEU B 1 15 ? -0.522 -15.812 8.43 1 98.12 15 LEU B N 1
ATOM 2957 C CA . LEU B 1 15 ? -0.162 -15.375 7.082 1 98.12 15 LEU B CA 1
ATOM 2958 C C . LEU B 1 15 ? 0.354 -13.938 7.102 1 98.12 15 LEU B C 1
ATOM 2960 O O . LEU B 1 15 ? 1.31 -13.609 6.395 1 98.12 15 LEU B O 1
ATOM 2964 N N . ARG B 1 16 ? -0.323 -13.086 7.914 1 97.44 16 ARG B N 1
ATOM 2965 C CA . ARG B 1 16 ? 0.123 -11.703 8.062 1 97.44 16 ARG B CA 1
ATOM 2966 C C . ARG B 1 16 ? 1.524 -11.641 8.664 1 97.44 16 ARG B C 1
ATOM 2968 O O . ARG B 1 16 ? 2.354 -10.836 8.234 1 97.44 16 ARG B O 1
ATOM 2975 N N . GLN B 1 17 ? 1.715 -12.461 9.617 1 96.81 17 GLN B N 1
ATOM 2976 C CA . GLN B 1 17 ? 3.035 -12.539 10.234 1 96.81 17 GLN B CA 1
ATOM 2977 C C . GLN B 1 17 ? 4.086 -12.992 9.227 1 96.81 17 GLN B C 1
ATOM 2979 O O . GLN B 1 17 ? 5.195 -12.461 9.195 1 96.81 17 GLN B O 1
ATOM 2984 N N . LEU B 1 18 ? 3.766 -14.016 8.461 1 97.94 18 LEU B N 1
ATOM 2985 C CA . LEU B 1 18 ? 4.695 -14.492 7.445 1 97.94 18 LEU B CA 1
ATOM 2986 C C . LEU B 1 18 ? 5.031 -13.383 6.453 1 97.94 18 LEU B C 1
ATOM 2988 O O . LEU B 1 18 ? 6.195 -13.203 6.086 1 97.94 18 LEU B O 1
ATOM 2992 N N . ALA B 1 19 ? 4.004 -12.688 6.004 1 98.12 19 ALA B N 1
ATOM 2993 C CA . ALA B 1 19 ? 4.223 -11.578 5.082 1 98.12 19 ALA B CA 1
ATOM 2994 C C . ALA B 1 19 ? 5.164 -10.539 5.688 1 98.12 19 ALA B C 1
ATOM 2996 O O . ALA B 1 19 ? 6.039 -10.016 4.996 1 98.12 19 ALA B O 1
ATOM 2997 N N . GLN B 1 20 ? 5 -10.266 6.969 1 96.44 20 GLN B N 1
ATOM 2998 C CA . GLN B 1 20 ? 5.855 -9.32 7.668 1 96.44 20 GLN B CA 1
ATOM 2999 C C . GLN B 1 20 ? 7.297 -9.82 7.738 1 96.44 20 GLN B C 1
ATOM 3001 O O . GLN B 1 20 ? 8.242 -9.047 7.559 1 96.44 20 GLN B O 1
ATOM 3006 N N . LEU B 1 21 ? 7.461 -11.039 8.047 1 96.31 21 LEU B N 1
ATOM 3007 C CA . LEU B 1 21 ? 8.797 -11.617 8.133 1 96.31 21 LEU B CA 1
ATOM 3008 C C . LEU B 1 21 ? 9.508 -11.562 6.781 1 96.31 21 LEU B C 1
ATOM 3010 O O . LEU B 1 21 ? 10.688 -11.227 6.707 1 96.31 21 LEU B O 1
ATOM 3014 N N . ILE B 1 22 ? 8.828 -11.922 5.766 1 95.12 22 ILE B N 1
ATOM 3015 C CA . ILE B 1 22 ? 9.383 -11.875 4.422 1 95.12 22 ILE B CA 1
ATOM 3016 C C . ILE B 1 22 ? 9.781 -10.438 4.078 1 95.12 22 ILE B C 1
ATOM 3018 O O . ILE B 1 22 ? 10.891 -10.195 3.598 1 95.12 22 ILE B O 1
ATOM 3022 N N . ARG B 1 23 ? 8.883 -9.508 4.363 1 95.69 23 ARG B N 1
ATOM 3023 C CA . ARG B 1 23 ? 9.18 -8.094 4.137 1 95.69 23 ARG B CA 1
ATOM 3024 C C . ARG B 1 23 ? 10.43 -7.664 4.906 1 95.69 23 ARG B C 1
ATOM 3026 O O . ARG B 1 23 ? 11.281 -6.957 4.367 1 95.69 23 ARG B O 1
ATOM 3033 N N . ASN B 1 24 ? 10.531 -8.07 6.176 1 94.44 24 ASN B N 1
ATOM 3034 C CA . ASN B 1 24 ? 11.688 -7.711 6.984 1 94.44 24 ASN B CA 1
ATOM 3035 C C . ASN B 1 24 ? 12.984 -8.234 6.375 1 94.44 24 ASN B C 1
ATOM 3037 O O . ASN B 1 24 ? 13.992 -7.523 6.344 1 94.44 24 ASN B O 1
ATOM 3041 N N . HIS B 1 25 ? 12.969 -9.422 5.922 1 91.31 25 HIS B N 1
ATOM 3042 C CA . HIS B 1 25 ? 14.133 -9.992 5.254 1 91.31 25 HIS B CA 1
ATOM 3043 C C . HIS B 1 25 ? 14.484 -9.195 4 1 91.31 25 HIS B C 1
ATOM 3045 O O . HIS B 1 25 ? 15.664 -8.922 3.748 1 91.31 25 HIS B O 1
ATOM 3051 N N . GLU B 1 26 ? 13.539 -8.875 3.234 1 90.06 26 GLU B N 1
ATOM 3052 C CA . GLU B 1 26 ? 13.766 -8.133 1.995 1 90.06 26 GLU B CA 1
ATOM 3053 C C . GLU B 1 26 ? 14.305 -6.734 2.277 1 90.06 26 GLU B C 1
ATOM 3055 O O . GLU B 1 26 ? 15.188 -6.246 1.563 1 90.06 26 GLU B O 1
ATOM 3060 N N . VAL B 1 27 ? 13.766 -6.086 3.295 1 91.19 27 VAL B N 1
ATOM 3061 C CA . VAL B 1 27 ? 14.266 -4.766 3.662 1 91.19 27 VAL B CA 1
ATOM 3062 C C . VAL B 1 27 ? 15.703 -4.867 4.145 1 91.19 27 VAL B C 1
ATOM 3064 O O . VAL B 1 27 ? 16.547 -4.02 3.818 1 91.19 27 VAL B O 1
ATOM 3067 N N . ASN B 1 28 ? 16.031 -5.934 4.863 1 88.75 28 ASN B N 1
ATOM 3068 C CA . ASN B 1 28 ? 17.391 -6.148 5.355 1 88.75 28 ASN B CA 1
ATOM 3069 C C . ASN B 1 28 ? 18.359 -6.379 4.211 1 88.75 28 ASN B C 1
ATOM 3071 O O . ASN B 1 28 ? 19.562 -6.152 4.363 1 88.75 28 ASN B O 1
ATOM 3075 N N . ASN B 1 29 ? 17.906 -6.871 3.1 1 84.81 29 ASN B N 1
ATOM 3076 C CA . ASN B 1 29 ? 18.75 -7.098 1.933 1 84.81 29 ASN B CA 1
ATOM 3077 C C . ASN B 1 29 ? 19.359 -5.793 1.416 1 84.81 29 ASN B C 1
ATOM 3079 O O . ASN B 1 29 ? 20.312 -5.812 0.632 1 84.81 29 ASN B O 1
ATOM 3083 N N . LEU B 1 30 ? 18.844 -4.664 1.82 1 83.25 30 LEU B N 1
ATOM 3084 C CA . LEU B 1 30 ? 19.375 -3.367 1.411 1 83.25 30 LEU B CA 1
ATOM 3085 C C . LEU B 1 30 ? 20.844 -3.232 1.79 1 83.25 30 LEU B C 1
ATOM 3087 O O . LEU B 1 30 ? 21.594 -2.523 1.121 1 83.25 30 LEU B O 1
ATOM 3091 N N . TYR B 1 31 ? 21.188 -3.992 2.824 1 82.56 31 TYR B N 1
ATOM 3092 C CA . TYR B 1 31 ? 22.562 -3.92 3.283 1 82.56 31 TYR B CA 1
ATOM 3093 C C . TYR B 1 31 ? 23.484 -4.699 2.354 1 82.56 31 TYR B C 1
ATOM 3095 O O . TYR B 1 31 ? 24.719 -4.543 2.412 1 82.56 31 TYR B O 1
ATOM 3103 N N . HIS B 1 32 ? 22.891 -5.469 1.478 1 77.38 32 HIS B N 1
ATOM 3104 C CA . HIS B 1 32 ? 23.703 -6.375 0.673 1 77.38 32 HIS B CA 1
ATOM 3105 C C . HIS B 1 32 ? 23.547 -6.074 -0.815 1 77.38 32 HIS B C 1
ATOM 3107 O O . HIS B 1 32 ? 24.219 -6.695 -1.647 1 77.38 32 HIS B O 1
ATOM 3113 N N . ILE B 1 33 ? 22.734 -5.188 -1.13 1 79.56 33 ILE B N 1
ATOM 3114 C CA . ILE B 1 33 ? 22.516 -4.84 -2.529 1 79.56 33 ILE B CA 1
ATOM 3115 C C . ILE B 1 33 ? 23.047 -3.438 -2.807 1 79.56 33 ILE B C 1
ATOM 3117 O O . ILE B 1 33 ? 22.766 -2.502 -2.051 1 79.56 33 ILE B O 1
ATOM 3121 N N . THR B 1 34 ? 23.797 -3.354 -3.818 1 79.06 34 THR B N 1
ATOM 3122 C CA . THR B 1 34 ? 24.219 -2.043 -4.301 1 79.06 34 THR B CA 1
ATOM 3123 C C . THR B 1 34 ? 23.406 -1.633 -5.527 1 79.06 34 THR B C 1
ATOM 3125 O O . THR B 1 34 ? 23.578 -2.191 -6.613 1 79.06 34 THR B O 1
ATOM 3128 N N . PHE B 1 35 ? 22.578 -0.605 -5.332 1 82.12 35 PHE B N 1
ATOM 3129 C CA . PHE B 1 35 ? 21.719 -0.152 -6.418 1 82.12 35 PHE B CA 1
ATOM 3130 C C . PHE B 1 35 ? 22.438 0.889 -7.273 1 82.12 35 PHE B C 1
ATOM 3132 O O . PHE B 1 35 ? 23.172 1.735 -6.754 1 82.12 35 PHE B O 1
ATOM 3139 N N . GLN B 1 36 ? 22.172 0.81 -8.609 1 78.75 36 GLN B N 1
ATOM 3140 C CA . GLN B 1 36 ? 22.781 1.742 -9.547 1 78.75 36 GLN B CA 1
ATOM 3141 C C . GLN B 1 36 ? 22.281 3.166 -9.32 1 78.75 36 GLN B C 1
ATOM 3143 O O . GLN B 1 36 ? 23.031 4.129 -9.523 1 78.75 36 GLN B O 1
ATOM 3148 N N . ASN B 1 37 ? 21.031 3.264 -8.992 1 83.56 37 ASN B N 1
ATOM 3149 C CA . ASN B 1 37 ? 20.453 4.582 -8.758 1 83.56 37 ASN B CA 1
ATOM 3150 C C . ASN B 1 37 ? 19.438 4.547 -7.617 1 83.56 37 ASN B C 1
ATOM 3152 O O . ASN B 1 37 ? 18.984 3.473 -7.223 1 83.56 37 ASN B O 1
ATOM 3156 N N . LEU B 1 38 ? 19.094 5.758 -7.176 1 86.25 38 LEU B N 1
ATOM 3157 C CA . LEU B 1 38 ? 18.188 5.922 -6.039 1 86.25 38 LEU B CA 1
ATOM 3158 C C . LEU B 1 38 ? 16.781 5.461 -6.391 1 86.25 38 LEU B C 1
ATOM 3160 O O . LEU B 1 38 ? 16.094 4.871 -5.555 1 86.25 38 LEU B O 1
ATOM 3164 N N . GLY B 1 39 ? 16.359 5.754 -7.594 1 84.81 39 GLY B N 1
ATOM 3165 C CA . GLY B 1 39 ? 15.039 5.348 -8.023 1 84.81 39 GLY B CA 1
ATOM 3166 C C . GLY B 1 39 ? 14.805 3.852 -7.906 1 84.81 39 GLY B C 1
ATOM 3167 O O . GLY B 1 39 ? 13.773 3.418 -7.395 1 84.81 39 GLY B O 1
ATOM 3168 N N . ASP B 1 40 ? 15.766 3.09 -8.305 1 83.75 40 ASP B N 1
ATOM 3169 C CA . ASP B 1 40 ? 15.664 1.637 -8.211 1 83.75 40 ASP B CA 1
ATOM 3170 C C . ASP B 1 40 ? 15.586 1.182 -6.758 1 83.75 40 ASP B C 1
ATOM 3172 O O . ASP B 1 40 ? 14.836 0.264 -6.426 1 83.75 40 ASP B O 1
ATOM 3176 N N . GLN B 1 41 ? 16.375 1.821 -5.973 1 88 41 GLN B N 1
ATOM 3177 C CA . GLN B 1 41 ? 16.422 1.472 -4.555 1 88 41 GLN B CA 1
ATOM 3178 C C . GLN B 1 41 ? 15.07 1.724 -3.885 1 88 41 GLN B C 1
ATOM 3180 O O . GLN B 1 41 ? 14.57 0.873 -3.145 1 88 41 GLN B O 1
ATOM 3185 N N . LEU B 1 42 ? 14.5 2.848 -4.156 1 90.06 42 LEU B N 1
ATOM 3186 C CA . LEU B 1 42 ? 13.227 3.207 -3.545 1 90.06 42 LEU B CA 1
ATOM 3187 C C . LEU B 1 42 ? 12.094 2.342 -4.094 1 90.06 42 LEU B C 1
ATOM 3189 O O . LEU B 1 42 ? 11.156 2.002 -3.371 1 90.06 42 LEU B O 1
ATOM 3193 N N . GLU B 1 43 ? 12.172 1.995 -5.344 1 87.81 43 GLU B N 1
ATOM 3194 C CA . GLU B 1 43 ? 11.164 1.117 -5.938 1 87.81 43 GLU B CA 1
ATOM 3195 C C . GLU B 1 43 ? 11.203 -0.269 -5.301 1 87.81 43 GLU B C 1
ATOM 3197 O O . GLU B 1 43 ? 10.156 -0.883 -5.082 1 87.81 43 GLU B O 1
ATOM 3202 N N . TYR B 1 44 ? 12.398 -0.752 -5.074 1 88.12 44 TYR B N 1
ATOM 3203 C CA . TYR B 1 44 ? 12.57 -2.033 -4.395 1 88.12 44 TYR B CA 1
ATOM 3204 C C . TYR B 1 44 ? 11.844 -2.041 -3.055 1 88.12 44 TYR B C 1
ATOM 3206 O O . TYR B 1 44 ? 11.094 -2.973 -2.754 1 88.12 44 TYR B O 1
ATOM 3214 N N . LEU B 1 45 ? 11.938 -1.012 -2.279 1 91.62 45 LEU B N 1
ATOM 3215 C CA . LEU B 1 45 ? 11.336 -0.923 -0.955 1 91.62 45 LEU B CA 1
ATOM 3216 C C . LEU B 1 45 ? 9.82 -0.77 -1.057 1 91.62 45 LEU B C 1
ATOM 3218 O O . LEU B 1 45 ? 9.078 -1.408 -0.309 1 91.62 45 LEU B O 1
ATOM 3222 N N . ARG B 1 46 ? 9.43 0.036 -1.969 1 91.88 46 ARG B N 1
ATOM 3223 C CA . ARG B 1 46 ? 7.996 0.234 -2.176 1 91.88 46 ARG B CA 1
ATOM 3224 C C . ARG B 1 46 ? 7.309 -1.08 -2.527 1 91.88 46 ARG B C 1
ATOM 3226 O O . ARG B 1 46 ? 6.234 -1.384 -2.002 1 91.88 46 ARG B O 1
ATOM 3233 N N . MET B 1 47 ? 7.906 -1.821 -3.354 1 90.06 47 MET B N 1
ATOM 3234 C CA . MET B 1 47 ? 7.301 -3.078 -3.783 1 90.06 47 MET B CA 1
ATOM 3235 C C . MET B 1 47 ? 7.25 -4.082 -2.635 1 90.06 47 MET B C 1
ATOM 3237 O O . MET B 1 47 ? 6.262 -4.797 -2.475 1 90.06 47 MET B O 1
ATOM 3241 N N . SER B 1 48 ? 8.344 -4.133 -1.892 1 91.88 48 SER B N 1
ATOM 3242 C CA . SER B 1 48 ? 8.359 -5.02 -0.731 1 91.88 48 SER B CA 1
ATOM 3243 C C . SER B 1 48 ? 7.234 -4.68 0.238 1 91.88 48 SER B C 1
ATOM 3245 O O . SER B 1 48 ? 6.516 -5.566 0.699 1 91.88 48 SER B O 1
ATOM 3247 N N . ASN B 1 49 ? 7.027 -3.449 0.48 1 95.31 49 ASN B N 1
ATOM 3248 C CA . ASN B 1 49 ? 5.977 -2.998 1.386 1 95.31 49 ASN B CA 1
ATOM 3249 C C . ASN B 1 49 ? 4.59 -3.238 0.799 1 95.31 49 ASN B C 1
ATOM 3251 O O . ASN B 1 49 ? 3.666 -3.623 1.519 1 95.31 49 ASN B O 1
ATOM 3255 N N . ASN B 1 50 ? 4.453 -3.008 -0.479 1 94 50 ASN B N 1
ATOM 3256 C CA . ASN B 1 50 ? 3.174 -3.225 -1.144 1 94 50 ASN B CA 1
ATOM 3257 C C . ASN B 1 50 ? 2.771 -4.695 -1.115 1 94 50 ASN B C 1
ATOM 3259 O O . ASN B 1 50 ? 1.584 -5.02 -1.039 1 94 50 ASN B O 1
ATOM 3263 N N . ASN B 1 51 ? 3.74 -5.543 -1.256 1 95.19 51 ASN B N 1
ATOM 3264 C CA . ASN B 1 51 ? 3.426 -6.965 -1.157 1 95.19 51 ASN B CA 1
ATOM 3265 C C . ASN B 1 51 ? 2.775 -7.301 0.181 1 95.19 51 ASN B C 1
ATOM 3267 O O . ASN B 1 51 ? 1.742 -7.973 0.221 1 95.19 51 ASN B O 1
ATOM 3271 N N . MET B 1 52 ? 3.377 -6.863 1.244 1 97.44 52 MET B N 1
ATOM 3272 C CA . MET B 1 52 ? 2.814 -7.113 2.568 1 97.44 52 MET B CA 1
ATOM 3273 C C . MET B 1 52 ? 1.424 -6.496 2.691 1 97.44 52 MET B C 1
ATOM 3275 O O . MET B 1 52 ? 0.505 -7.129 3.217 1 97.44 52 MET B O 1
ATOM 3279 N N . THR B 1 53 ? 1.256 -5.32 2.164 1 96.94 53 THR B N 1
ATOM 3280 C CA . THR B 1 53 ? -0.022 -4.621 2.238 1 96.94 53 THR B CA 1
ATOM 3281 C C . THR B 1 53 ? -1.102 -5.383 1.474 1 96.94 53 THR B C 1
ATOM 3283 O O . THR B 1 53 ? -2.254 -5.438 1.906 1 96.94 53 THR B O 1
ATOM 3286 N N . SER B 1 54 ? -0.735 -5.863 0.333 1 97.38 54 SER B N 1
ATOM 3287 C CA . SER B 1 54 ? -1.694 -6.629 -0.456 1 97.38 54 SER B CA 1
ATOM 3288 C C . SER B 1 54 ? -2.205 -7.84 0.316 1 97.38 54 SER B C 1
ATOM 3290 O O . SER B 1 54 ? -3.391 -8.172 0.249 1 97.38 54 SER B O 1
ATOM 3292 N N . VAL B 1 55 ? -1.31 -8.484 1.019 1 98.44 55 VAL B N 1
ATOM 3293 C CA . VAL B 1 55 ? -1.708 -9.641 1.818 1 98.44 55 VAL B CA 1
ATOM 3294 C C . VAL B 1 55 ? -2.736 -9.211 2.865 1 98.44 55 VAL B C 1
ATOM 3296 O O . VAL B 1 55 ? -3.795 -9.828 2.992 1 98.44 55 VAL B O 1
ATOM 3299 N N . ASN B 1 56 ? -2.455 -8.133 3.564 1 97.38 56 ASN B N 1
ATOM 3300 C CA . ASN B 1 56 ? -3.383 -7.625 4.566 1 97.38 56 ASN B CA 1
ATOM 3301 C C . ASN B 1 56 ? -4.723 -7.242 3.949 1 97.38 56 ASN B C 1
ATOM 3303 O O . ASN B 1 56 ? -5.777 -7.566 4.496 1 97.38 56 ASN B O 1
ATOM 3307 N N . THR B 1 57 ? -4.652 -6.613 2.826 1 97.25 57 THR B N 1
ATOM 3308 C CA . THR B 1 57 ? -5.859 -6.121 2.178 1 97.25 57 THR B CA 1
ATOM 3309 C C . THR B 1 57 ? -6.734 -7.277 1.705 1 97.25 57 THR B C 1
ATOM 3311 O O . THR B 1 57 ? -7.953 -7.262 1.892 1 97.25 57 THR B O 1
ATOM 3314 N N . LEU B 1 58 ? -6.105 -8.227 1.114 1 98.31 58 LEU B N 1
ATOM 3315 C CA . LEU B 1 58 ? -6.848 -9.391 0.627 1 98.31 58 LEU B CA 1
ATOM 3316 C C . LEU B 1 58 ? -7.551 -10.102 1.774 1 98.31 58 LEU B C 1
ATOM 3318 O O . LEU B 1 58 ? -8.719 -10.484 1.654 1 98.31 58 LEU B O 1
ATOM 3322 N N . LEU B 1 59 ? -6.871 -10.258 2.852 1 98.31 59 LEU B N 1
ATOM 3323 C CA . LEU B 1 59 ? -7.449 -10.922 4.016 1 98.31 59 LEU B CA 1
ATOM 3324 C C . LEU B 1 59 ? -8.539 -10.062 4.645 1 98.31 59 LEU B C 1
ATOM 3326 O O . LEU B 1 59 ? -9.609 -10.562 5 1 98.31 59 LEU B O 1
ATOM 3330 N N . ASP B 1 60 ? -8.289 -8.781 4.773 1 96.88 60 ASP B N 1
ATOM 3331 C CA . ASP B 1 60 ? -9.273 -7.875 5.352 1 96.88 60 ASP B CA 1
ATOM 3332 C C . ASP B 1 60 ? -10.539 -7.832 4.5 1 96.88 60 ASP B C 1
ATOM 3334 O O . ASP B 1 60 ? -11.656 -7.797 5.035 1 96.88 60 ASP B O 1
ATOM 3338 N N . ASN B 1 61 ? -10.352 -7.773 3.203 1 96.56 61 ASN B N 1
ATOM 3339 C CA . ASN B 1 61 ? -11.5 -7.805 2.311 1 96.56 61 ASN B CA 1
ATOM 3340 C C . ASN B 1 61 ? -12.367 -9.039 2.551 1 96.56 61 ASN B C 1
ATOM 3342 O O . ASN B 1 61 ? -13.594 -8.938 2.623 1 96.56 61 ASN B O 1
ATOM 3346 N N . CYS B 1 62 ? -11.75 -10.133 2.635 1 97.81 62 CYS B N 1
ATOM 3347 C CA . CYS B 1 62 ? -12.492 -11.375 2.832 1 97.81 62 CYS B CA 1
ATOM 3348 C C . CYS B 1 62 ? -13.211 -11.375 4.176 1 97.81 62 CYS B C 1
ATOM 3350 O O . CYS B 1 62 ? -14.383 -11.75 4.258 1 97.81 62 CYS B O 1
ATOM 3352 N N . ASN B 1 63 ? -12.508 -10.984 5.18 1 95.94 63 ASN B N 1
ATOM 3353 C CA . ASN B 1 63 ? -13.148 -10.898 6.488 1 95.94 63 ASN B CA 1
ATOM 3354 C C . ASN B 1 63 ? -14.32 -9.922 6.473 1 95.94 63 ASN B C 1
ATOM 3356 O O . ASN B 1 63 ? -15.352 -10.172 7.105 1 95.94 63 ASN B O 1
ATOM 3360 N N . ALA B 1 64 ? -14.18 -8.867 5.742 1 94.19 64 ALA B N 1
ATOM 3361 C CA . ALA B 1 64 ? -15.234 -7.859 5.629 1 94.19 64 ALA B CA 1
ATOM 3362 C C . ALA B 1 64 ? -16.469 -8.438 4.945 1 94.19 64 ALA B C 1
ATOM 3364 O O . ALA B 1 64 ? -17.609 -8.102 5.305 1 94.19 64 ALA B O 1
ATOM 3365 N N . ILE B 1 65 ? -16.281 -9.242 3.951 1 95.69 65 ILE B N 1
ATOM 3366 C CA . ILE B 1 65 ? -17.391 -9.852 3.232 1 95.69 65 ILE B CA 1
ATOM 3367 C C . ILE B 1 65 ? -18.109 -10.844 4.145 1 95.69 65 ILE B C 1
ATOM 3369 O O . ILE B 1 65 ? -19.344 -10.961 4.102 1 95.69 65 ILE B O 1
ATOM 3373 N N . VAL B 1 66 ? -17.375 -11.555 4.91 1 95.38 66 VAL B N 1
ATOM 3374 C CA . VAL B 1 66 ? -17.969 -12.492 5.859 1 95.38 66 VAL B CA 1
ATOM 3375 C C . VAL B 1 66 ? -18.828 -11.727 6.859 1 95.38 66 VAL B C 1
ATOM 3377 O O . VAL B 1 66 ? -19.938 -12.156 7.191 1 95.38 66 VAL B O 1
ATOM 3380 N N . ILE B 1 67 ? -18.344 -10.586 7.297 1 90.69 67 ILE B N 1
ATOM 3381 C CA . ILE B 1 67 ? -19.078 -9.75 8.234 1 90.69 67 ILE B CA 1
ATOM 3382 C C . ILE B 1 67 ? -20.328 -9.188 7.559 1 90.69 67 ILE B C 1
ATOM 3384 O O . ILE B 1 67 ? -21.406 -9.164 8.148 1 90.69 67 ILE B O 1
ATOM 3388 N N . ARG B 1 68 ? -20.203 -8.773 6.336 1 90.88 68 ARG B N 1
ATOM 3389 C CA . ARG B 1 68 ? -21.297 -8.188 5.578 1 90.88 68 ARG B CA 1
ATOM 3390 C C . ARG B 1 68 ? -22.469 -9.164 5.469 1 90.88 68 ARG B C 1
ATOM 3392 O O . ARG B 1 68 ? -23.625 -8.758 5.578 1 90.88 68 ARG B O 1
ATOM 3399 N N . TYR B 1 69 ? -22.188 -10.422 5.328 1 94.06 69 TYR B N 1
ATOM 3400 C CA . TYR B 1 69 ? -23.234 -11.406 5.086 1 94.06 69 TYR B CA 1
ATOM 3401 C C . TYR B 1 69 ? -23.438 -12.289 6.312 1 94.06 69 TYR B C 1
ATOM 3403 O O . TYR B 1 69 ? -23.891 -13.43 6.195 1 94.06 69 TYR B O 1
ATOM 3411 N N . LYS B 1 70 ? -23.141 -11.789 7.457 1 91.94 70 LYS B N 1
ATOM 3412 C CA . LYS B 1 70 ? -23.172 -12.578 8.688 1 91.94 70 LYS B CA 1
ATOM 3413 C C . LYS B 1 70 ? -24.578 -13.117 8.953 1 91.94 70 LYS B C 1
ATOM 3415 O O . LYS B 1 70 ? -24.734 -14.211 9.5 1 91.94 70 LYS B O 1
ATOM 3420 N N . ASP B 1 71 ? -25.625 -12.406 8.516 1 92.06 71 ASP B N 1
ATOM 3421 C CA . ASP B 1 71 ? -27.016 -12.789 8.789 1 92.06 71 ASP B CA 1
ATOM 3422 C C . ASP B 1 71 ? -27.656 -13.422 7.562 1 92.06 71 ASP B C 1
ATOM 3424 O O . ASP B 1 71 ? -28.859 -13.688 7.555 1 92.06 71 ASP B O 1
ATOM 3428 N N . ASP B 1 72 ? -26.969 -13.602 6.484 1 94.06 72 ASP B N 1
ATOM 3429 C CA . ASP B 1 72 ? -27.453 -14.25 5.266 1 94.06 72 ASP B CA 1
ATOM 3430 C C . ASP B 1 72 ? -27.078 -15.734 5.25 1 94.06 72 ASP B C 1
ATOM 3432 O O . ASP B 1 72 ? -25.906 -16.078 5.074 1 94.06 72 ASP B O 1
ATOM 3436 N N . GLY B 1 73 ? -28 -16.578 5.379 1 94.69 73 GLY B N 1
ATOM 3437 C CA . GLY B 1 73 ? -27.781 -18.016 5.516 1 94.69 73 GLY B CA 1
ATOM 3438 C C . GLY B 1 73 ? -27.203 -18.656 4.266 1 94.69 73 GLY B C 1
ATOM 3439 O O . GLY B 1 73 ? -26.641 -19.75 4.324 1 94.69 73 GLY B O 1
ATOM 3440 N N . VAL B 1 74 ? -27.391 -18.078 3.135 1 96.44 74 VAL B N 1
ATOM 3441 C CA . VAL B 1 74 ? -26.906 -18.641 1.881 1 96.44 74 VAL B CA 1
ATOM 3442 C C . VAL B 1 74 ? -25.547 -18.062 1.537 1 96.44 74 VAL B C 1
ATOM 3444 O O . VAL B 1 74 ? -24.594 -18.812 1.279 1 96.44 74 VAL B O 1
ATOM 3447 N N . ARG B 1 75 ? -25.328 -16.781 1.643 1 96.69 75 ARG B N 1
ATOM 3448 C CA . ARG B 1 75 ? -24.109 -16.125 1.182 1 96.69 75 ARG B CA 1
ATOM 3449 C C . ARG B 1 75 ? -22.984 -16.266 2.213 1 96.69 75 ARG B C 1
ATOM 3451 O O . ARG B 1 75 ? -21.812 -16.281 1.858 1 96.69 75 ARG B O 1
ATOM 3458 N N . ARG B 1 76 ? -23.281 -16.391 3.463 1 96.69 76 ARG B N 1
ATOM 3459 C CA . ARG B 1 76 ? -22.266 -16.438 4.504 1 96.69 76 ARG B CA 1
ATOM 3460 C C . ARG B 1 76 ? -21.344 -17.641 4.316 1 96.69 76 ARG B C 1
ATOM 3462 O O . ARG B 1 76 ? -20.109 -17.5 4.285 1 96.69 76 ARG B O 1
ATOM 3469 N N . PRO B 1 77 ? -21.906 -18.797 4.121 1 97.19 77 PRO B N 1
ATOM 3470 C CA . PRO B 1 77 ? -21.016 -19.953 3.924 1 97.19 77 PRO B CA 1
ATOM 3471 C C . PRO B 1 77 ? -20.141 -19.812 2.672 1 97.19 77 PRO B C 1
ATOM 3473 O O . PRO B 1 77 ? -19 -20.281 2.652 1 97.19 77 PRO B O 1
ATOM 3476 N N . ILE B 1 78 ? -20.688 -19.266 1.676 1 97.81 78 ILE B N 1
ATOM 3477 C CA . ILE B 1 78 ? -19.922 -19.078 0.451 1 97.81 78 ILE B CA 1
ATOM 3478 C C . ILE B 1 78 ? -18.781 -18.078 0.708 1 97.81 78 ILE B C 1
ATOM 3480 O O . ILE B 1 78 ? -17.656 -18.281 0.256 1 97.81 78 ILE B O 1
ATOM 3484 N N . ALA B 1 79 ? -19.078 -17.031 1.435 1 97.81 79 ALA B N 1
ATOM 3485 C CA . ALA B 1 79 ? -18.062 -16.047 1.808 1 97.81 79 ALA B CA 1
ATOM 3486 C C . ALA B 1 79 ? -16.922 -16.703 2.6 1 97.81 79 ALA B C 1
ATOM 3488 O O . ALA B 1 79 ? -15.758 -16.391 2.389 1 97.81 79 ALA B O 1
ATOM 3489 N N . GLU B 1 80 ? -17.234 -17.562 3.438 1 97.75 80 GLU B N 1
ATOM 3490 C CA . GLU B 1 80 ? -16.234 -18.266 4.227 1 97.75 80 GLU B CA 1
ATOM 3491 C C . GLU B 1 80 ? -15.367 -19.156 3.346 1 97.75 80 GLU B C 1
ATOM 3493 O O . GLU B 1 80 ? -14.172 -19.312 3.594 1 97.75 80 GLU B O 1
ATOM 3498 N N . GLN B 1 81 ? -15.977 -19.75 2.371 1 97.88 81 GLN B N 1
ATOM 3499 C CA . GLN B 1 81 ? -15.219 -20.578 1.429 1 97.88 81 GLN B CA 1
ATOM 3500 C C . GLN B 1 81 ? -14.25 -19.719 0.617 1 97.88 81 GLN B C 1
ATOM 3502 O O . GLN B 1 81 ? -13.125 -20.141 0.344 1 97.88 81 GLN B O 1
ATOM 3507 N N . ILE B 1 82 ? -14.695 -18.578 0.215 1 98.12 82 ILE B N 1
ATOM 3508 C CA . ILE B 1 82 ? -13.828 -17.656 -0.521 1 98.12 82 ILE B CA 1
ATOM 3509 C C . ILE B 1 82 ? -12.648 -17.25 0.354 1 98.12 82 ILE B C 1
ATOM 3511 O O . ILE B 1 82 ? -11.516 -17.141 -0.131 1 98.12 82 ILE B O 1
ATOM 3515 N N . LEU B 1 83 ? -12.883 -17.047 1.66 1 98.38 83 LEU B N 1
ATOM 3516 C CA . LEU B 1 83 ? -11.805 -16.734 2.594 1 98.38 83 LEU B CA 1
ATOM 3517 C C . LEU B 1 83 ? -10.789 -17.859 2.654 1 98.38 83 LEU B C 1
ATOM 3519 O O . LEU B 1 83 ? -9.578 -17.625 2.555 1 98.38 83 LEU B O 1
ATOM 3523 N N . ALA B 1 84 ? -11.234 -19.047 2.771 1 97.94 84 ALA B N 1
ATOM 3524 C CA . ALA B 1 84 ? -10.344 -20.203 2.832 1 97.94 84 ALA B CA 1
ATOM 3525 C C . ALA B 1 84 ? -9.531 -20.328 1.549 1 97.94 84 ALA B C 1
ATOM 3527 O O . ALA B 1 84 ? -8.32 -20.578 1.596 1 97.94 84 ALA B O 1
ATOM 3528 N N . TYR B 1 85 ? -10.234 -20.234 0.459 1 98 85 TYR B N 1
ATOM 3529 C CA . TYR B 1 85 ? -9.578 -20.281 -0.844 1 98 85 TYR B CA 1
ATOM 3530 C C . TYR B 1 85 ? -8.508 -19.203 -0.952 1 98 85 TYR B C 1
ATOM 3532 O O . TYR B 1 85 ? -7.391 -19.469 -1.404 1 98 85 TYR B O 1
ATOM 3540 N N . THR B 1 86 ? -8.797 -17.969 -0.502 1 98.5 86 THR B N 1
ATOM 3541 C CA . THR B 1 86 ? -7.855 -16.844 -0.526 1 98.5 86 THR B CA 1
ATOM 3542 C C . THR B 1 86 ? -6.637 -17.141 0.344 1 98.5 86 THR B C 1
ATOM 3544 O O . THR B 1 86 ? -5.504 -16.844 -0.037 1 98.5 86 THR B O 1
ATOM 3547 N N . GLU B 1 87 ? -6.84 -17.734 1.457 1 98.56 87 GLU B N 1
ATOM 3548 C CA . GLU B 1 87 ? -5.738 -18.109 2.34 1 98.56 87 GLU B CA 1
ATOM 3549 C C . GLU B 1 87 ? -4.793 -19.094 1.66 1 98.56 87 GLU B C 1
ATOM 3551 O O . GLU B 1 87 ? -3.572 -18.969 1.765 1 98.56 87 GLU B O 1
ATOM 3556 N N . HIS B 1 88 ? -5.355 -20 0.974 1 98.19 88 HIS B N 1
ATOM 3557 C CA . HIS B 1 88 ? -4.52 -20.969 0.274 1 98.19 88 HIS B CA 1
ATOM 3558 C C . HIS B 1 88 ? -3.73 -20.312 -0.851 1 98.19 88 HIS B C 1
ATOM 3560 O O . HIS B 1 88 ? -2.561 -20.625 -1.065 1 98.19 88 HIS B O 1
ATOM 3566 N N . CYS B 1 89 ? -4.352 -19.422 -1.565 1 98.25 89 CYS B N 1
ATOM 3567 C CA . CYS B 1 89 ? -3.635 -18.672 -2.592 1 98.25 89 CYS B CA 1
ATOM 3568 C C . CYS B 1 89 ? -2.467 -17.906 -1.989 1 98.25 89 CYS B C 1
ATOM 3570 O O . CYS B 1 89 ? -1.375 -17.875 -2.559 1 98.25 89 CYS B O 1
ATOM 3572 N N . LEU B 1 90 ? -2.719 -17.297 -0.846 1 98.69 90 LEU B N 1
ATOM 3573 C CA . LEU B 1 90 ? -1.688 -16.5 -0.194 1 98.69 90 LEU B CA 1
ATOM 3574 C C . LEU B 1 90 ? -0.552 -17.375 0.312 1 98.69 90 LEU B C 1
ATOM 3576 O O . LEU B 1 90 ? 0.609 -16.969 0.312 1 98.69 90 LEU B O 1
ATOM 3580 N N . ASN B 1 91 ? -0.882 -18.531 0.752 1 98.19 91 ASN B N 1
ATOM 3581 C CA . ASN B 1 91 ? 0.177 -19.484 1.082 1 98.19 91 ASN B CA 1
ATOM 3582 C C . ASN B 1 91 ? 1.092 -19.734 -0.112 1 98.19 91 ASN B C 1
ATOM 3584 O O . ASN B 1 91 ? 2.316 -19.75 0.029 1 98.19 91 ASN B O 1
ATOM 3588 N N . ASN B 1 92 ? 0.519 -19.953 -1.274 1 96.88 92 ASN B N 1
ATOM 3589 C CA . ASN B 1 92 ? 1.328 -20.141 -2.473 1 96.88 92 ASN B CA 1
ATOM 3590 C C . ASN B 1 92 ? 2.186 -18.922 -2.777 1 96.88 92 ASN B C 1
ATOM 3592 O O . ASN B 1 92 ? 3.377 -19.047 -3.062 1 96.88 92 ASN B O 1
ATOM 3596 N N . ALA B 1 93 ? 1.604 -17.766 -2.695 1 96.62 93 ALA B N 1
ATOM 3597 C CA . ALA B 1 93 ? 2.311 -16.531 -2.99 1 96.62 93 ALA B CA 1
ATOM 3598 C C . ALA B 1 93 ? 3.523 -16.359 -2.08 1 96.62 93 ALA B C 1
ATOM 3600 O O . ALA B 1 93 ? 4.598 -15.953 -2.537 1 96.62 93 ALA B O 1
ATOM 3601 N N . LEU B 1 94 ? 3.342 -16.703 -0.791 1 97.06 94 LEU B N 1
ATOM 3602 C CA . LEU B 1 94 ? 4.352 -16.359 0.208 1 97.06 94 LEU B CA 1
ATOM 3603 C C . LEU B 1 94 ? 5.359 -17.5 0.363 1 97.06 94 LEU B C 1
ATOM 3605 O O . LEU B 1 94 ? 6.543 -17.25 0.607 1 97.06 94 LEU B O 1
ATOM 3609 N N . GLN B 1 95 ? 4.953 -18.703 0.173 1 94.94 95 GLN B N 1
ATOM 3610 C CA . GLN B 1 95 ? 5.828 -19.828 0.478 1 94.94 95 GLN B CA 1
ATOM 3611 C C . GLN B 1 95 ? 6.574 -20.297 -0.769 1 94.94 95 GLN B C 1
ATOM 3613 O O . GLN B 1 95 ? 7.691 -20.812 -0.675 1 94.94 95 GLN B O 1
ATOM 3618 N N . LEU B 1 96 ? 5.918 -20.094 -1.911 1 91.69 96 LEU B N 1
ATOM 3619 C CA . LEU B 1 96 ? 6.48 -20.719 -3.105 1 91.69 96 LEU B CA 1
ATOM 3620 C C . LEU B 1 96 ? 7.203 -19.688 -3.967 1 91.69 96 LEU B C 1
ATOM 3622 O O . LEU B 1 96 ? 8.156 -20.016 -4.672 1 91.69 96 LEU B O 1
ATOM 3626 N N . ILE B 1 97 ? 6.738 -18.438 -3.986 1 90 97 ILE B N 1
ATOM 3627 C CA . ILE B 1 97 ? 7.297 -17.422 -4.867 1 90 97 ILE B CA 1
ATOM 3628 C C . ILE B 1 97 ? 8.352 -16.609 -4.117 1 90 97 ILE B C 1
ATOM 3630 O O . ILE B 1 97 ? 8.016 -15.758 -3.293 1 90 97 ILE B O 1
ATOM 3634 N N . ARG B 1 98 ? 9.484 -16.781 -4.453 1 84.62 98 ARG B N 1
ATOM 3635 C CA . ARG B 1 98 ? 10.594 -16.156 -3.729 1 84.62 98 ARG B CA 1
ATOM 3636 C C . ARG B 1 98 ? 10.867 -14.75 -4.238 1 84.62 98 ARG B C 1
ATOM 3638 O O . ARG B 1 98 ? 11.18 -13.852 -3.457 1 84.62 98 ARG B O 1
ATOM 3645 N N . ASN B 1 99 ? 10.812 -14.633 -5.543 1 84.06 99 ASN B N 1
ATOM 3646 C CA . ASN B 1 99 ? 11.078 -13.328 -6.141 1 84.06 99 ASN B CA 1
ATOM 3647 C C . ASN B 1 99 ? 9.977 -12.32 -5.816 1 84.06 99 ASN B C 1
ATOM 3649 O O . ASN B 1 99 ? 8.805 -12.57 -6.105 1 84.06 99 ASN B O 1
ATOM 3653 N N . TYR B 1 100 ? 10.336 -11.195 -5.297 1 87 100 TYR B N 1
ATOM 3654 C CA . TYR B 1 100 ? 9.352 -10.242 -4.785 1 87 100 TYR B CA 1
ATOM 3655 C C . TYR B 1 100 ? 8.562 -9.602 -5.922 1 87 100 TYR B C 1
ATOM 3657 O O . TYR B 1 100 ? 7.414 -9.203 -5.734 1 87 100 TYR B O 1
ATOM 3665 N N . THR B 1 101 ? 9.203 -9.469 -7.109 1 86.88 101 THR B N 1
ATOM 3666 C CA . THR B 1 101 ? 8.484 -8.875 -8.234 1 86.88 101 THR B CA 1
ATOM 3667 C C . THR B 1 101 ? 7.453 -9.844 -8.797 1 86.88 101 THR B C 1
ATOM 3669 O O . THR B 1 101 ? 6.363 -9.438 -9.195 1 86.88 101 THR B O 1
ATOM 3672 N N . LEU B 1 102 ? 7.863 -11.031 -8.914 1 87.75 102 LEU B N 1
ATOM 3673 C CA . LEU B 1 102 ? 6.906 -12.047 -9.352 1 87.75 102 LEU B CA 1
ATOM 3674 C C . LEU B 1 102 ? 5.77 -12.188 -8.352 1 87.75 102 LEU B C 1
ATOM 3676 O O . LEU B 1 102 ? 4.613 -12.375 -8.734 1 87.75 102 LEU B O 1
ATOM 3680 N N . ARG B 1 103 ? 6.102 -12.18 -7.074 1 92.38 103 ARG B N 1
ATOM 3681 C CA . ARG B 1 103 ? 5.074 -12.211 -6.035 1 92.38 103 ARG B CA 1
ATOM 3682 C C . ARG B 1 103 ? 4.098 -11.055 -6.199 1 92.38 103 ARG B C 1
ATOM 3684 O O . ARG B 1 103 ? 2.889 -11.227 -6.02 1 92.38 103 ARG B O 1
ATOM 3691 N N . ARG B 1 104 ? 4.617 -9.867 -6.516 1 92.25 104 ARG B N 1
ATOM 3692 C CA . ARG B 1 104 ? 3.766 -8.711 -6.781 1 92.25 104 ARG B CA 1
ATOM 3693 C C . ARG B 1 104 ? 2.775 -9.008 -7.902 1 92.25 104 ARG B C 1
ATOM 3695 O O . ARG B 1 104 ? 1.589 -8.688 -7.789 1 92.25 104 ARG B O 1
ATOM 3702 N N . SER B 1 105 ? 3.268 -9.578 -8.93 1 89.75 105 SER B N 1
ATOM 3703 C CA . SER B 1 105 ? 2.418 -9.922 -10.062 1 89.75 105 SER B CA 1
ATOM 3704 C C . SER B 1 105 ? 1.326 -10.906 -9.656 1 89.75 105 SER B C 1
ATOM 3706 O O . SER B 1 105 ? 0.169 -10.758 -10.055 1 89.75 105 SER B O 1
ATOM 3708 N N . TYR B 1 106 ? 1.717 -11.859 -8.914 1 94.19 106 TYR B N 1
ATOM 3709 C CA . TYR B 1 106 ? 0.76 -12.852 -8.43 1 94.19 106 TYR B CA 1
ATOM 3710 C C . TYR B 1 106 ? -0.326 -12.195 -7.586 1 94.19 106 TYR B C 1
ATOM 3712 O O . TYR B 1 106 ? -1.517 -12.445 -7.793 1 94.19 106 TYR B O 1
ATOM 3720 N N . LEU B 1 107 ? 0.086 -11.391 -6.719 1 96.5 107 LEU B N 1
ATOM 3721 C CA . LEU B 1 107 ? -0.843 -10.734 -5.801 1 96.5 107 LEU B CA 1
ATOM 3722 C C . LEU B 1 107 ? -1.765 -9.781 -6.547 1 96.5 107 LEU B C 1
ATOM 3724 O O . LEU B 1 107 ? -2.936 -9.633 -6.191 1 96.5 107 LEU B O 1
ATOM 3728 N N . ASP B 1 108 ? -1.278 -9.148 -7.531 1 93.12 108 ASP B N 1
ATOM 3729 C CA . ASP B 1 108 ? -2.121 -8.289 -8.359 1 93.12 108 ASP B CA 1
ATOM 3730 C C . ASP B 1 108 ? -3.215 -9.102 -9.055 1 93.12 108 ASP B C 1
ATOM 3732 O O . ASP B 1 108 ? -4.383 -8.703 -9.047 1 93.12 108 ASP B O 1
ATOM 3736 N N . LYS B 1 109 ? -2.814 -10.133 -9.602 1 93.06 109 LYS B N 1
ATOM 3737 C CA . LYS B 1 109 ? -3.773 -11 -10.281 1 93.06 109 LYS B CA 1
ATOM 3738 C C . LYS B 1 109 ? -4.781 -11.578 -9.289 1 93.06 109 LYS B C 1
ATOM 3740 O O . LYS B 1 109 ? -5.961 -11.727 -9.617 1 93.06 109 LYS B O 1
ATOM 3745 N N . MET B 1 110 ? -4.289 -11.898 -8.156 1 96.94 110 MET B N 1
ATOM 3746 C CA . MET B 1 110 ? -5.168 -12.398 -7.102 1 96.94 110 MET B CA 1
ATOM 3747 C C . MET B 1 110 ? -6.203 -11.352 -6.715 1 96.94 110 MET B C 1
ATOM 3749 O O . MET B 1 110 ? -7.367 -11.688 -6.473 1 96.94 110 MET B O 1
ATOM 3753 N N . THR B 1 111 ? -5.77 -10.148 -6.59 1 96.25 111 THR B N 1
ATOM 3754 C CA . THR B 1 111 ? -6.676 -9.062 -6.238 1 96.25 111 THR B CA 1
ATOM 3755 C C . THR B 1 111 ? -7.789 -8.93 -7.273 1 96.25 111 THR B C 1
ATOM 3757 O O . THR B 1 111 ? -8.961 -8.812 -6.918 1 96.25 111 THR B O 1
ATOM 3760 N N . ASP B 1 112 ? -7.457 -9.016 -8.5 1 93.94 112 ASP B N 1
ATOM 3761 C CA . ASP B 1 112 ? -8.445 -8.938 -9.57 1 93.94 112 ASP B CA 1
ATOM 3762 C C . ASP B 1 112 ? -9.43 -10.102 -9.492 1 93.94 112 ASP B C 1
ATOM 3764 O O . ASP B 1 112 ? -10.641 -9.906 -9.633 1 93.94 112 ASP B O 1
ATOM 3768 N N . HIS B 1 113 ? -8.914 -11.211 -9.312 1 96.31 113 HIS B N 1
ATOM 3769 C CA . HIS B 1 113 ? -9.734 -12.414 -9.195 1 96.31 113 HIS B CA 1
ATOM 3770 C C . HIS B 1 113 ? -10.688 -12.312 -8.008 1 96.31 113 HIS B C 1
ATOM 3772 O O . HIS B 1 113 ? -11.867 -12.641 -8.125 1 96.31 113 HIS B O 1
ATOM 3778 N N . GLN B 1 114 ? -10.195 -11.891 -6.891 1 97 114 GLN B N 1
ATOM 3779 C CA . GLN B 1 114 ? -11.008 -11.75 -5.688 1 97 114 GLN B CA 1
ATOM 3780 C C . GLN B 1 114 ? -12.188 -10.805 -5.926 1 97 114 GLN B C 1
ATOM 3782 O O . GLN B 1 114 ? -13.312 -11.086 -5.512 1 97 114 GLN B O 1
ATOM 3787 N N . LEU B 1 115 ? -11.914 -9.727 -6.613 1 94.94 115 LEU B N 1
ATOM 3788 C CA . LEU B 1 115 ? -12.961 -8.75 -6.891 1 94.94 115 LEU B CA 1
ATOM 3789 C C . LEU B 1 115 ? -14.047 -9.344 -7.773 1 94.94 115 LEU B C 1
ATOM 3791 O O . LEU B 1 115 ? -15.234 -9.086 -7.57 1 94.94 115 LEU B O 1
ATOM 3795 N N . GLN B 1 116 ? -13.648 -10.141 -8.688 1 94.62 116 GLN B N 1
ATOM 3796 C CA . GLN B 1 116 ? -14.625 -10.805 -9.547 1 94.62 116 GLN B CA 1
ATOM 3797 C C . GLN B 1 116 ? -15.469 -11.805 -8.758 1 94.62 116 GLN B C 1
ATOM 3799 O O . GLN B 1 116 ? -16.672 -11.914 -8.984 1 94.62 116 GLN B O 1
ATOM 3804 N N . LEU B 1 117 ? -14.867 -12.484 -7.863 1 97.12 117 LEU B N 1
ATOM 3805 C CA . LEU B 1 117 ? -15.602 -13.406 -7.016 1 97.12 117 LEU B CA 1
ATOM 3806 C C . LEU B 1 117 ? -16.625 -12.664 -6.152 1 97.12 117 LEU B C 1
ATOM 3808 O O . LEU B 1 117 ? -17.766 -13.117 -6.004 1 97.12 117 LEU B O 1
ATOM 3812 N N . PHE B 1 118 ? -16.172 -11.578 -5.617 1 96.81 118 PHE B N 1
ATOM 3813 C CA . PHE B 1 118 ? -17.062 -10.789 -4.766 1 96.81 118 PHE B CA 1
ATOM 3814 C C . PHE B 1 118 ? -18.25 -10.266 -5.559 1 96.81 118 PHE B C 1
ATOM 3816 O O . PHE B 1 118 ? -19.375 -10.242 -5.059 1 96.81 118 PHE B O 1
ATOM 3823 N N . GLN B 1 119 ? -17.969 -9.836 -6.742 1 93.56 119 GLN B N 1
ATOM 3824 C CA . GLN B 1 119 ? -19.047 -9.367 -7.605 1 93.56 119 GLN B CA 1
ATOM 3825 C C . GLN B 1 119 ? -20.047 -10.484 -7.91 1 93.56 119 GLN B C 1
ATOM 3827 O O . GLN B 1 119 ? -21.25 -10.281 -7.859 1 93.56 119 GLN B O 1
ATOM 3832 N N . ALA B 1 120 ? -19.562 -11.633 -8.211 1 95.44 120 ALA B N 1
ATOM 3833 C CA . ALA B 1 120 ? -20.406 -12.797 -8.477 1 95.44 120 ALA B CA 1
ATOM 3834 C C . ALA B 1 120 ? -21.25 -13.148 -7.246 1 95.44 120 ALA B C 1
ATOM 3836 O O . ALA B 1 120 ? -22.422 -13.516 -7.371 1 95.44 120 ALA B O 1
ATOM 3837 N N . LEU B 1 121 ? -20.672 -13.016 -6.098 1 96.5 121 LEU B N 1
ATOM 3838 C CA . LEU B 1 121 ? -21.391 -13.305 -4.859 1 96.5 121 LEU B CA 1
ATOM 3839 C C . LEU B 1 121 ? -22.5 -12.297 -4.641 1 96.5 121 LEU B C 1
ATOM 3841 O O . LEU B 1 121 ? -23.609 -12.664 -4.234 1 96.5 121 LEU B O 1
ATOM 3845 N N . GLU B 1 122 ? -22.188 -11.047 -4.902 1 93.69 122 GLU B N 1
ATOM 3846 C CA . GLU B 1 122 ? -23.172 -9.977 -4.727 1 93.69 122 GLU B CA 1
ATOM 3847 C C . GLU B 1 122 ? -24.359 -10.148 -5.676 1 93.69 122 GLU B C 1
ATOM 3849 O O . GLU B 1 122 ? -25.5 -9.867 -5.309 1 93.69 122 GLU B O 1
ATOM 3854 N N . GLU B 1 123 ? -24.109 -10.68 -6.812 1 93.62 123 GLU B N 1
ATOM 3855 C CA . GLU B 1 123 ? -25.125 -10.789 -7.855 1 93.62 123 GLU B CA 1
ATOM 3856 C C . GLU B 1 123 ? -25.781 -12.164 -7.852 1 93.62 123 GLU B C 1
ATOM 3858 O O . GLU B 1 123 ? -26.656 -12.445 -8.672 1 93.62 123 GLU B O 1
ATOM 3863 N N . LEU B 1 124 ? -25.375 -12.984 -6.953 1 95.38 124 LEU B N 1
ATOM 3864 C CA . LEU B 1 124 ? -25.859 -14.359 -6.902 1 95.38 124 LEU B CA 1
ATOM 3865 C C . LEU B 1 124 ? -27.359 -14.406 -6.605 1 95.38 124 LEU B C 1
ATOM 3867 O O . LEU B 1 124 ? -27.828 -13.773 -5.66 1 95.38 124 LEU B O 1
ATOM 3871 N N . ASP B 1 125 ? -28.156 -15.086 -7.488 1 95.12 125 ASP B N 1
ATOM 3872 C CA . ASP B 1 125 ? -29.562 -15.344 -7.207 1 95.12 125 ASP B CA 1
ATOM 3873 C C . ASP B 1 125 ? -29.719 -16.422 -6.141 1 95.12 125 ASP B C 1
ATOM 3875 O O . ASP B 1 125 ? -29.75 -17.609 -6.453 1 95.12 125 ASP B O 1
ATOM 3879 N N . THR B 1 126 ? -29.938 -16.031 -4.918 1 94.69 126 THR B N 1
ATOM 3880 C CA . THR B 1 126 ? -29.953 -16.938 -3.773 1 94.69 126 THR B CA 1
ATOM 3881 C C . THR B 1 126 ? -31.234 -17.781 -3.775 1 94.69 126 THR B C 1
ATOM 3883 O O . THR B 1 126 ? -31.328 -18.766 -3.041 1 94.69 126 THR B O 1
ATOM 3886 N N . SER B 1 127 ? -32.156 -17.406 -4.559 1 95.06 127 SER B N 1
ATOM 3887 C CA . SER B 1 127 ? -33.375 -18.172 -4.656 1 95.06 127 SER B CA 1
ATOM 3888 C C . SER B 1 127 ? -33.219 -19.359 -5.609 1 95.06 127 SER B C 1
ATOM 3890 O O . SER B 1 127 ? -34.031 -20.281 -5.598 1 95.06 127 SER B O 1
ATOM 3892 N N . SER B 1 128 ? -32.25 -19.375 -6.434 1 95.44 128 SER B N 1
ATOM 3893 C CA . SER B 1 128 ? -31.953 -20.453 -7.363 1 95.44 128 SER B CA 1
ATOM 3894 C C . SER B 1 128 ? -30.969 -21.453 -6.762 1 95.44 128 SER B C 1
ATOM 3896 O O . SER B 1 128 ? -29.766 -21.172 -6.699 1 95.44 128 SER B O 1
ATOM 3898 N N . GLY B 1 129 ? -31.422 -22.609 -6.441 1 92.69 129 GLY B N 1
ATOM 3899 C CA . GLY B 1 129 ? -30.547 -23.641 -5.891 1 92.69 129 GLY B CA 1
ATOM 3900 C C . GLY B 1 129 ? -29.422 -24.031 -6.824 1 92.69 129 GLY B C 1
ATOM 3901 O O . GLY B 1 129 ? -28.297 -24.25 -6.383 1 92.69 129 GLY B O 1
ATOM 3902 N N . ASP B 1 130 ? -29.688 -24.062 -8.062 1 93.38 130 ASP B N 1
ATOM 3903 C CA . ASP B 1 130 ? -28.688 -24.438 -9.062 1 93.38 130 ASP B CA 1
ATOM 3904 C C . ASP B 1 130 ? -27.578 -23.391 -9.156 1 93.38 130 ASP B C 1
ATOM 3906 O O . ASP B 1 130 ? -26.406 -23.734 -9.258 1 93.38 130 ASP B O 1
ATOM 3910 N N . ALA B 1 131 ? -27.984 -22.188 -9.164 1 93.44 131 ALA B N 1
ATOM 3911 C CA . ALA B 1 131 ? -27 -21.109 -9.234 1 93.44 131 ALA B CA 1
ATOM 3912 C C . ALA B 1 131 ? -26.062 -21.141 -8.031 1 93.44 131 ALA B C 1
ATOM 3914 O O . ALA B 1 131 ? -24.859 -20.969 -8.172 1 93.44 131 ALA B O 1
ATOM 3915 N N . VAL B 1 132 ? -26.656 -21.375 -6.891 1 95.75 132 VAL B N 1
ATOM 3916 C CA . VAL B 1 132 ? -25.891 -21.422 -5.648 1 95.75 132 VAL B CA 1
ATOM 3917 C C . VAL B 1 132 ? -24.922 -22.609 -5.684 1 95.75 132 VAL B C 1
ATOM 3919 O O . VAL B 1 132 ? -23.734 -22.469 -5.355 1 95.75 132 VAL B O 1
ATOM 3922 N N . LEU B 1 133 ? -25.375 -23.672 -6.113 1 94.12 133 LEU B N 1
ATOM 3923 C CA . LEU B 1 133 ? -24.562 -24.875 -6.18 1 94.12 133 LEU B CA 1
ATOM 3924 C C . LEU B 1 133 ? -23.422 -24.703 -7.176 1 94.12 133 LEU B C 1
ATOM 3926 O O . LEU B 1 133 ? -22.281 -25.078 -6.887 1 94.12 133 LEU B O 1
ATOM 3930 N N . ASP B 1 134 ? -23.703 -24.219 -8.289 1 92.12 134 ASP B N 1
ATOM 3931 C CA . ASP B 1 134 ? -22.688 -24.016 -9.328 1 92.12 134 ASP B CA 1
ATOM 3932 C C . ASP B 1 134 ? -21.562 -23.094 -8.836 1 92.12 134 ASP B C 1
ATOM 3934 O O . ASP B 1 134 ? -20.391 -23.375 -9.055 1 92.12 134 ASP B O 1
ATOM 3938 N N . PHE B 1 135 ? -21.938 -22.031 -8.234 1 95.25 135 PHE B N 1
ATOM 3939 C CA . PHE B 1 135 ? -20.953 -21.078 -7.742 1 95.25 135 PHE B CA 1
ATOM 3940 C C . PHE B 1 135 ? -20.109 -21.688 -6.629 1 95.25 135 PHE B C 1
ATOM 3942 O O . PHE B 1 135 ? -18.891 -21.547 -6.625 1 95.25 135 PHE B O 1
ATOM 3949 N N . THR B 1 136 ? -20.719 -22.359 -5.738 1 95 136 THR B N 1
ATOM 3950 C CA . THR B 1 136 ? -20.016 -23.016 -4.633 1 95 136 THR B CA 1
ATOM 3951 C C . THR B 1 136 ? -19.031 -24.062 -5.148 1 95 136 THR B C 1
ATOM 3953 O O . THR B 1 136 ? -17.891 -24.125 -4.68 1 95 136 THR B O 1
ATOM 3956 N N . GLU B 1 137 ? -19.438 -24.781 -6.086 1 92.5 137 GLU B N 1
ATOM 3957 C CA . GLU B 1 137 ? -18.578 -25.812 -6.66 1 92.5 137 GLU B CA 1
ATOM 3958 C C . GLU B 1 137 ? -17.391 -25.203 -7.391 1 92.5 137 GLU B C 1
ATOM 3960 O O . GLU B 1 137 ? -16.297 -25.766 -7.379 1 92.5 137 GLU B O 1
ATOM 3965 N N . SER B 1 138 ? -17.656 -24.172 -8.039 1 92.69 138 SER B N 1
ATOM 3966 C CA . SER B 1 138 ? -16.578 -23.5 -8.734 1 92.69 138 SER B CA 1
ATOM 3967 C C . SER B 1 138 ? -15.477 -23.047 -7.766 1 92.69 138 SER B C 1
ATOM 3969 O O . SER B 1 138 ? -14.289 -23.25 -8.031 1 92.69 138 SER B O 1
ATOM 3971 N N . ILE B 1 139 ? -15.859 -22.531 -6.641 1 95.25 139 ILE B N 1
ATOM 3972 C CA . ILE B 1 139 ? -14.891 -22.078 -5.648 1 95.25 139 ILE B CA 1
ATOM 3973 C C . ILE B 1 139 ? -14.148 -23.266 -5.07 1 95.25 139 ILE B C 1
ATOM 3975 O O . ILE B 1 139 ? -12.93 -23.219 -4.871 1 95.25 139 ILE B O 1
ATOM 3979 N N . GLN B 1 140 ? -14.828 -24.297 -4.852 1 93.88 140 GLN B N 1
ATOM 3980 C CA . GLN B 1 140 ? -14.211 -25.516 -4.316 1 93.88 140 GLN B CA 1
ATOM 3981 C C . GLN B 1 140 ? -13.188 -26.078 -5.297 1 93.88 140 GLN B C 1
ATOM 3983 O O . GLN B 1 140 ? -12.125 -26.547 -4.887 1 93.88 140 GLN B O 1
ATOM 3988 N N . GLU B 1 141 ? -13.555 -26.047 -6.461 1 92.38 141 GLU B N 1
ATOM 3989 C CA . GLU B 1 141 ? -12.617 -26.531 -7.477 1 92.38 141 GLU B CA 1
ATOM 3990 C C . GLU B 1 141 ? -11.367 -25.656 -7.527 1 92.38 141 GLU B C 1
ATOM 3992 O O . GLU B 1 141 ? -10.25 -26.172 -7.609 1 92.38 141 GLU B O 1
ATOM 3997 N N . HIS B 1 142 ? -11.57 -24.359 -7.531 1 94.06 142 HIS B N 1
ATOM 3998 C CA . HIS B 1 142 ? -10.43 -23.453 -7.48 1 94.06 142 HIS B CA 1
ATOM 3999 C C . HIS B 1 142 ? -9.539 -23.766 -6.285 1 94.06 142 HIS B C 1
ATOM 4001 O O . HIS B 1 142 ? -8.312 -23.797 -6.418 1 94.06 142 HIS B O 1
ATOM 4007 N N . ASP B 1 143 ? -10.148 -23.969 -5.211 1 95.25 143 ASP B N 1
ATOM 4008 C CA . ASP B 1 143 ? -9.422 -24.234 -3.973 1 95.25 143 ASP B CA 1
ATOM 4009 C C . ASP B 1 143 ? -8.609 -25.516 -4.082 1 95.25 143 ASP B C 1
ATOM 4011 O O . ASP B 1 143 ? -7.441 -25.562 -3.691 1 95.25 143 ASP B O 1
ATOM 4015 N N . ARG B 1 144 ? -9.203 -26.516 -4.59 1 92.94 144 ARG B N 1
ATOM 4016 C CA . ARG B 1 144 ? -8.523 -27.797 -4.785 1 92.94 144 ARG B CA 1
ATOM 4017 C C . ARG B 1 144 ? -7.312 -27.625 -5.699 1 92.94 144 ARG B C 1
ATOM 4019 O O . ARG B 1 144 ? -6.258 -28.219 -5.457 1 92.94 144 ARG B O 1
ATOM 4026 N N . LEU B 1 145 ? -7.473 -26.906 -6.707 1 93.44 145 LEU B N 1
ATOM 4027 C CA . LEU B 1 145 ? -6.387 -26.688 -7.656 1 93.44 145 LEU B CA 1
ATOM 4028 C C . LEU B 1 145 ? -5.211 -25.984 -6.98 1 93.44 145 LEU B C 1
ATOM 4030 O O . LEU B 1 145 ? -4.062 -26.438 -7.113 1 93.44 145 LEU B O 1
ATOM 4034 N N . VAL B 1 146 ? -5.52 -24.984 -6.219 1 95.31 146 VAL B N 1
ATOM 4035 C CA . VAL B 1 146 ? -4.477 -24.188 -5.578 1 95.31 146 VAL B CA 1
ATOM 4036 C C . VAL B 1 146 ? -3.721 -25.047 -4.57 1 95.31 146 VAL B C 1
ATOM 4038 O O . VAL B 1 146 ? -2.492 -24.984 -4.492 1 95.31 146 VAL B O 1
ATOM 4041 N N . MET B 1 147 ? -4.395 -25.844 -3.871 1 94.88 147 MET B N 1
ATOM 4042 C CA . MET B 1 147 ? -3.752 -26.734 -2.912 1 94.88 147 MET B CA 1
ATOM 4043 C C . MET B 1 147 ? -2.893 -27.781 -3.629 1 94.88 147 MET B C 1
ATOM 4045 O O . MET B 1 147 ? -1.804 -28.109 -3.162 1 94.88 147 MET B O 1
ATOM 4049 N N . SER B 1 148 ? -3.424 -28.25 -4.711 1 93.44 148 SER B N 1
ATOM 4050 C CA . SER B 1 148 ? -2.654 -29.203 -5.504 1 93.44 148 SER B CA 1
ATOM 4051 C C . SER B 1 148 ? -1.359 -28.578 -6.016 1 93.44 148 SER B C 1
ATOM 4053 O O . SER B 1 148 ? -0.309 -29.234 -6.008 1 93.44 148 SER B O 1
ATOM 4055 N N . TYR B 1 149 ? -1.434 -27.375 -6.461 1 93.81 149 TYR B N 1
ATOM 4056 C CA . TYR B 1 149 ? -0.248 -26.688 -6.961 1 93.81 149 TYR B CA 1
ATOM 4057 C C . TYR B 1 149 ? 0.814 -26.562 -5.875 1 93.81 149 TYR B C 1
ATOM 4059 O O . TYR B 1 149 ? 2.01 -26.672 -6.152 1 93.81 149 TYR B O 1
ATOM 4067 N N . MET B 1 150 ? 0.403 -26.328 -4.664 1 94.25 150 MET B N 1
ATOM 4068 C CA . MET B 1 150 ? 1.337 -26.266 -3.541 1 94.25 150 MET B CA 1
ATOM 4069 C C . MET B 1 150 ? 2.076 -27.594 -3.379 1 94.25 150 MET B C 1
ATOM 4071 O O . MET B 1 150 ? 3.307 -27.609 -3.309 1 94.25 150 MET B O 1
ATOM 4075 N N . ARG B 1 151 ? 1.364 -28.625 -3.426 1 92.69 151 ARG B N 1
ATOM 4076 C CA . ARG B 1 151 ? 1.951 -29.953 -3.238 1 92.69 151 ARG B CA 1
ATOM 4077 C C . ARG B 1 151 ? 2.889 -30.312 -4.391 1 92.69 151 ARG B C 1
ATOM 4079 O O . ARG B 1 151 ? 3.973 -30.844 -4.172 1 92.69 151 ARG B O 1
ATOM 4086 N N . LEU B 1 152 ? 2.443 -29.984 -5.535 1 93.12 152 LEU B N 1
ATOM 4087 C CA . LEU B 1 152 ? 3.248 -30.281 -6.719 1 93.12 152 LEU B CA 1
ATOM 4088 C C . LEU B 1 152 ? 4.547 -29.484 -6.699 1 93.12 152 LEU B C 1
ATOM 4090 O O . LEU B 1 152 ? 5.605 -30.016 -7.062 1 93.12 152 LEU B O 1
ATOM 4094 N N . ASN B 1 153 ? 4.453 -28.281 -6.27 1 92.19 153 ASN B N 1
ATOM 4095 C CA . ASN B 1 153 ? 5.625 -27.406 -6.25 1 92.19 153 ASN B CA 1
ATOM 4096 C C . ASN B 1 153 ? 6.637 -27.859 -5.199 1 92.19 153 ASN B C 1
ATOM 4098 O O . ASN B 1 153 ? 7.844 -27.797 -5.43 1 92.19 153 ASN B O 1
ATOM 4102 N N . LEU B 1 154 ? 6.223 -28.375 -4.113 1 90.19 154 LEU B N 1
ATOM 4103 C CA . LEU B 1 154 ? 7.094 -28.703 -2.988 1 90.19 154 LEU B CA 1
ATOM 4104 C C . LEU B 1 154 ? 7.762 -30.062 -3.193 1 90.19 154 LEU B C 1
ATOM 4106 O O . LEU B 1 154 ? 8.695 -30.406 -2.471 1 90.19 154 LEU B O 1
ATOM 4110 N N . ASN B 1 155 ? 7.328 -30.781 -4.176 1 88.25 155 ASN B N 1
ATOM 4111 C CA . ASN B 1 155 ? 7.848 -32.125 -4.359 1 88.25 155 ASN B CA 1
ATOM 4112 C C . ASN B 1 155 ? 8.57 -32.281 -5.691 1 88.25 155 ASN B C 1
ATOM 4114 O O . ASN B 1 155 ? 8.219 -33.156 -6.504 1 88.25 155 ASN B O 1
ATOM 4118 N N . SER B 1 156 ? 9.609 -31.562 -5.805 1 86.62 156 SER B N 1
ATOM 4119 C CA . SER B 1 156 ? 10.398 -31.5 -7.027 1 86.62 156 SER B CA 1
ATOM 4120 C C . SER B 1 156 ? 11.055 -32.844 -7.336 1 86.62 156 SER B C 1
ATOM 4122 O O . SER B 1 156 ? 11.32 -33.156 -8.5 1 86.62 156 SER B O 1
ATOM 4124 N N . HIS B 1 157 ? 11.359 -33.625 -6.348 1 86.12 157 HIS B N 1
ATOM 4125 C CA . HIS B 1 157 ? 12.086 -34.875 -6.516 1 86.12 157 HIS B CA 1
ATOM 4126 C C . HIS B 1 157 ? 11.281 -35.875 -7.344 1 86.12 157 HIS B C 1
ATOM 4128 O O . HIS B 1 157 ? 11.859 -36.75 -8.008 1 86.12 157 HIS B O 1
ATOM 4134 N N . ALA B 1 158 ? 10.016 -35.688 -7.398 1 87.69 158 ALA B N 1
ATOM 4135 C CA . ALA B 1 158 ? 9.141 -36.656 -8.047 1 87.69 158 ALA B CA 1
ATOM 4136 C C . ALA B 1 158 ? 9.312 -36.656 -9.562 1 87.69 158 ALA B C 1
ATOM 4138 O O . ALA B 1 158 ? 8.938 -37.594 -10.25 1 87.69 158 ALA B O 1
ATOM 4139 N N . SER B 1 159 ? 9.898 -35.625 -1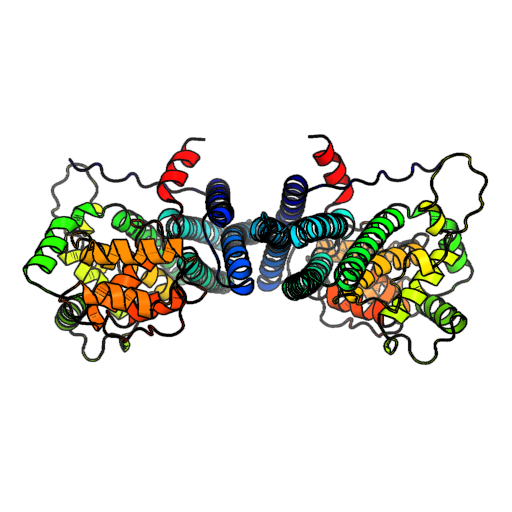0.125 1 90.81 159 SER B N 1
ATOM 4140 C CA . SER B 1 159 ? 10.062 -35.531 -11.57 1 90.81 159 SER B CA 1
ATOM 4141 C C . SER B 1 159 ? 11.539 -35.469 -11.953 1 90.81 159 SER B C 1
ATOM 4143 O O . SER B 1 159 ? 11.883 -35.094 -13.07 1 90.81 159 SER B O 1
ATOM 4145 N N . ALA B 1 160 ? 12.406 -35.844 -11.062 1 89.31 160 ALA B N 1
ATOM 4146 C CA . ALA B 1 160 ? 13.852 -35.719 -11.273 1 89.31 160 ALA B CA 1
ATOM 4147 C C . ALA B 1 160 ? 14.297 -36.562 -12.461 1 89.31 160 ALA B C 1
ATOM 4149 O O . ALA B 1 160 ? 15.133 -36.125 -13.266 1 89.31 160 ALA B O 1
ATOM 4150 N N . GLU B 1 161 ? 13.781 -37.75 -12.586 1 91.25 161 GLU B N 1
ATOM 4151 C CA . GLU B 1 161 ? 14.164 -38.656 -13.672 1 91.25 161 GLU B CA 1
ATOM 4152 C C . GLU B 1 161 ? 13.734 -38.094 -15.023 1 91.25 161 GLU B C 1
ATOM 4154 O O . GLU B 1 161 ? 14.445 -38.25 -16.016 1 91.25 161 GLU B O 1
ATOM 4159 N N . PHE B 1 162 ? 12.609 -37.531 -15.062 1 92.56 162 PHE B N 1
ATOM 4160 C CA . PHE B 1 162 ? 12.117 -36.938 -16.297 1 92.56 162 PHE B CA 1
ATOM 4161 C C . PHE B 1 162 ? 13.016 -35.781 -16.719 1 92.56 162 PHE B C 1
ATOM 4163 O O . PHE B 1 162 ? 13.359 -35.656 -17.906 1 92.56 162 PHE B O 1
ATOM 4170 N N . SER B 1 163 ? 13.406 -34.938 -15.82 1 90.56 163 SER B N 1
ATOM 4171 C CA . SER B 1 163 ? 14.312 -33.812 -16.094 1 90.56 163 SER B CA 1
ATOM 4172 C C . SER B 1 163 ? 15.648 -34.312 -16.625 1 90.56 163 SER B C 1
ATOM 4174 O O . SER B 1 163 ? 16.203 -33.75 -17.578 1 90.56 163 SER B O 1
ATOM 4176 N N . ARG B 1 164 ? 16.156 -35.344 -16.047 1 90.5 164 ARG B N 1
ATOM 4177 C CA . ARG B 1 164 ? 17.406 -35.938 -16.484 1 90.5 164 ARG B CA 1
ATOM 4178 C C . ARG B 1 164 ? 17.297 -36.469 -17.906 1 90.5 164 ARG B C 1
ATOM 4180 O O . ARG B 1 164 ? 18.219 -36.281 -18.719 1 90.5 164 ARG B O 1
ATOM 4187 N N . TYR B 1 165 ? 16.266 -37.094 -18.109 1 92.69 165 TYR B N 1
ATOM 4188 C CA . TYR B 1 165 ? 16.016 -37.625 -19.453 1 92.69 165 TYR B CA 1
ATOM 4189 C C . TYR B 1 165 ? 16.031 -36.5 -20.484 1 92.69 165 TYR B C 1
ATOM 4191 O O . TYR B 1 165 ? 16.688 -36.625 -21.531 1 92.69 165 TYR B O 1
ATOM 4199 N N . LEU B 1 166 ? 15.312 -35.375 -20.266 1 90.31 166 LEU B N 1
ATOM 4200 C CA . LEU B 1 166 ? 15.25 -34.25 -21.188 1 90.31 166 LEU B CA 1
ATOM 4201 C C . LEU B 1 166 ? 16.641 -33.688 -21.438 1 90.31 166 LEU B C 1
ATOM 4203 O O . LEU B 1 166 ? 16.984 -33.375 -22.578 1 90.31 166 LEU B O 1
ATOM 4207 N N . ARG B 1 167 ? 17.359 -33.594 -20.391 1 85.25 167 ARG B N 1
ATOM 4208 C CA . ARG B 1 167 ? 18.719 -33.094 -20.516 1 85.25 167 ARG B CA 1
ATOM 4209 C C . ARG B 1 167 ? 19.578 -34 -21.375 1 85.25 167 ARG B C 1
ATOM 4211 O O . ARG B 1 167 ? 20.281 -33.562 -22.266 1 85.25 167 ARG B O 1
ATOM 4218 N N . ASN B 1 168 ? 19.469 -35.281 -21.125 1 89 168 ASN B N 1
ATOM 4219 C CA . ASN B 1 168 ? 20.297 -36.281 -21.812 1 89 168 ASN B CA 1
ATOM 4220 C C . ASN B 1 168 ? 19.953 -36.344 -23.297 1 89 168 ASN B C 1
ATOM 4222 O O . ASN B 1 168 ? 20.844 -36.5 -24.141 1 89 168 ASN B O 1
ATOM 4226 N N . VAL B 1 169 ? 18.719 -36.219 -23.594 1 91.44 169 VAL B N 1
ATOM 4227 C CA . VAL B 1 169 ? 18.281 -36.312 -24.984 1 91.44 169 VAL B CA 1
ATOM 4228 C C . VAL B 1 169 ? 18.453 -34.969 -25.672 1 91.44 169 VAL B C 1
ATOM 4230 O O . VAL B 1 169 ? 18.422 -34.875 -26.906 1 91.44 169 VAL B O 1
ATOM 4233 N N . GLY B 1 170 ? 18.562 -33.875 -24.906 1 84.81 170 GLY B N 1
ATOM 4234 C CA . GLY B 1 170 ? 18.812 -32.562 -25.453 1 84.81 170 GLY B CA 1
ATOM 4235 C C . GLY B 1 170 ? 17.547 -31.844 -25.906 1 84.81 170 GLY B C 1
ATOM 4236 O O . GLY B 1 170 ? 17.547 -31.109 -26.891 1 84.81 170 GLY B O 1
ATOM 4237 N N . ILE B 1 171 ? 16.453 -32.156 -25.297 1 88.56 171 ILE B N 1
ATOM 4238 C CA . ILE B 1 171 ? 15.195 -31.5 -25.594 1 88.56 171 ILE B CA 1
ATOM 4239 C C . ILE B 1 171 ? 15.125 -30.172 -24.859 1 88.56 171 ILE B C 1
ATOM 4241 O O . ILE B 1 171 ? 15.219 -30.125 -23.641 1 88.56 171 ILE B O 1
ATOM 4245 N N . GLY B 1 172 ? 14.93 -29.078 -25.641 1 87.12 172 GLY B N 1
ATOM 4246 C CA . GLY B 1 172 ? 14.781 -27.766 -25.047 1 87.12 172 GLY B CA 1
ATOM 4247 C C . GLY B 1 172 ? 13.375 -27.5 -24.531 1 87.12 172 GLY B C 1
ATOM 4248 O O . GLY B 1 172 ? 12.453 -28.25 -24.812 1 87.12 172 GLY B O 1
ATOM 4249 N N . PHE B 1 173 ? 13.273 -26.453 -23.781 1 89.06 173 PHE B N 1
ATOM 4250 C CA . PHE B 1 173 ? 11.992 -26.109 -23.172 1 89.06 173 PHE B CA 1
ATOM 4251 C C . PHE B 1 173 ? 10.945 -25.844 -24.234 1 89.06 173 PHE B C 1
ATOM 4253 O O . PHE B 1 173 ? 9.812 -26.312 -24.141 1 89.06 173 PHE B O 1
ATOM 4260 N N . ASP B 1 174 ? 11.266 -25.062 -25.234 1 90.56 174 ASP B N 1
ATOM 4261 C CA . ASP B 1 174 ? 10.336 -24.719 -26.297 1 90.56 174 ASP B CA 1
ATOM 4262 C C . ASP B 1 174 ? 9.883 -25.969 -27.062 1 90.56 174 ASP B C 1
ATOM 4264 O O . ASP B 1 174 ? 8.711 -26.109 -27.406 1 90.56 174 ASP B O 1
ATOM 4268 N N . GLU B 1 175 ? 10.805 -26.828 -27.281 1 91.62 175 GLU B N 1
ATOM 4269 C CA . GLU B 1 175 ? 10.484 -28.078 -27.984 1 91.62 175 GLU B CA 1
ATOM 4270 C C . GLU B 1 175 ? 9.57 -28.969 -27.141 1 91.62 175 GLU B C 1
ATOM 4272 O O . GLU B 1 175 ? 8.672 -29.609 -27.672 1 91.62 175 GLU B O 1
ATOM 4277 N N . LEU B 1 176 ? 9.898 -29.031 -25.875 1 93.94 176 LEU B N 1
ATOM 4278 C CA . LEU B 1 176 ? 9.055 -29.781 -24.953 1 93.94 176 LEU B CA 1
ATOM 4279 C C . LEU B 1 176 ? 7.609 -29.297 -25.016 1 93.94 176 LEU B C 1
ATOM 4281 O O . LEU B 1 176 ? 6.691 -30.109 -25.172 1 93.94 176 LEU B O 1
ATOM 4285 N N . VAL B 1 177 ? 7.348 -28.016 -24.953 1 95.56 177 VAL B N 1
ATOM 4286 C CA . VAL B 1 177 ? 6.016 -27.422 -24.938 1 95.56 177 VAL B CA 1
ATOM 4287 C C . VAL B 1 177 ? 5.328 -27.656 -26.281 1 95.56 177 VAL B C 1
ATOM 4289 O O . VAL B 1 177 ? 4.16 -28.062 -26.328 1 95.56 177 VAL B O 1
ATOM 4292 N N . ARG B 1 178 ? 6.062 -27.5 -27.312 1 94.81 178 ARG B N 1
ATOM 4293 C CA . ARG B 1 178 ? 5.504 -27.688 -28.656 1 94.81 178 ARG B CA 1
ATOM 4294 C C . ARG B 1 178 ? 5.059 -29.125 -28.859 1 94.81 178 ARG B C 1
ATOM 4296 O O . ARG B 1 178 ? 4.02 -29.375 -29.484 1 94.81 178 ARG B O 1
ATOM 4303 N N . SER B 1 179 ? 5.902 -30 -28.438 1 96.12 179 SER B N 1
ATOM 4304 C CA . SER B 1 179 ? 5.59 -31.422 -28.594 1 96.12 179 SER B CA 1
ATOM 4305 C C . SER B 1 179 ? 4.277 -31.781 -27.922 1 96.12 179 SER B C 1
ATOM 4307 O O . SER B 1 179 ? 3.438 -32.469 -28.5 1 96.12 179 SER B O 1
ATOM 4309 N N . TYR B 1 180 ? 4.078 -31.328 -26.766 1 96.56 180 TYR B N 1
ATOM 4310 C CA . TYR B 1 180 ? 2.865 -31.672 -26.031 1 96.56 180 TYR B CA 1
ATOM 4311 C C . TYR B 1 180 ? 1.674 -30.859 -26.531 1 96.56 180 TYR B C 1
ATOM 4313 O O . TYR B 1 180 ? 0.535 -31.344 -26.484 1 96.56 180 TYR B O 1
ATOM 4321 N N . GLN B 1 181 ? 1.896 -29.656 -27.016 1 96.94 181 GLN B N 1
ATOM 4322 C CA . GLN B 1 181 ? 0.852 -28.891 -27.688 1 96.94 181 GLN B CA 1
ATOM 4323 C C . GLN B 1 181 ? 0.282 -29.688 -28.859 1 96.94 181 GLN B C 1
ATOM 4325 O O . GLN B 1 181 ? -0.938 -29.797 -29.016 1 96.94 181 GLN B O 1
ATOM 4330 N N . SER B 1 182 ? 1.199 -30.25 -29.609 1 96.31 182 SER B N 1
ATOM 4331 C CA . SER B 1 182 ? 0.816 -31.016 -30.781 1 96.31 182 SER B CA 1
ATOM 4332 C C . SER B 1 182 ? 0.089 -32.312 -30.391 1 96.31 182 SER B C 1
ATOM 4334 O O . SER B 1 182 ? -0.85 -32.719 -31.078 1 96.31 182 SER B O 1
ATOM 4336 N N . ARG B 1 183 ? 0.515 -32.906 -29.422 1 95.75 183 ARG B N 1
ATOM 4337 C CA . ARG B 1 183 ? -0.095 -34.156 -28.969 1 95.75 183 ARG B CA 1
ATOM 4338 C C . ARG B 1 183 ? -1.545 -33.938 -28.547 1 95.75 183 ARG B C 1
ATOM 4340 O O . ARG B 1 183 ? -2.381 -34.844 -28.688 1 95.75 183 ARG B O 1
ATOM 4347 N N . LEU B 1 184 ? -1.841 -32.781 -27.984 1 95.25 184 LEU B N 1
ATOM 4348 C CA . LEU B 1 184 ? -3.193 -32.469 -27.531 1 95.25 184 LEU B CA 1
ATOM 4349 C C . LEU B 1 184 ? -4.047 -31.953 -28.703 1 95.25 184 LEU B C 1
ATOM 4351 O O . LEU B 1 184 ? -5.242 -31.703 -28.531 1 95.25 184 LEU B O 1
ATOM 4355 N N . GLY B 1 185 ? -3.457 -31.734 -29.812 1 95.25 185 GLY B N 1
ATOM 4356 C CA . GLY B 1 185 ? -4.188 -31.359 -31.016 1 95.25 185 GLY B CA 1
ATOM 4357 C C . GLY B 1 185 ? -4.281 -29.859 -31.219 1 95.25 185 GLY B C 1
ATOM 4358 O O . GLY B 1 185 ? -5.02 -29.391 -32.094 1 95.25 185 GLY B O 1
ATOM 4359 N N . TYR B 1 186 ? -3.588 -29.141 -30.406 1 95.56 186 TYR B N 1
ATOM 4360 C CA . TYR B 1 186 ? -3.598 -27.688 -30.609 1 95.56 186 TYR B CA 1
ATOM 4361 C C . TYR B 1 186 ? -2.6 -27.281 -31.672 1 95.56 186 TYR B C 1
ATOM 4363 O O . TYR B 1 186 ? -1.486 -27.812 -31.734 1 95.56 186 TYR B O 1
ATOM 4371 N N . THR B 1 187 ? -3.02 -26.391 -32.531 1 93.56 187 THR B N 1
ATOM 4372 C CA . THR B 1 187 ? -2.174 -25.969 -33.625 1 93.56 187 THR B CA 1
ATOM 4373 C C . THR B 1 187 ? -1.837 -24.484 -33.5 1 93.56 187 THR B C 1
ATOM 4375 O O . THR B 1 187 ? -2.398 -23.781 -32.656 1 93.56 187 THR B O 1
ATOM 4378 N N . GLY B 1 188 ? -0.852 -24.047 -34.344 1 92.69 188 GLY B N 1
ATOM 4379 C CA . GLY B 1 188 ? -0.441 -22.641 -34.312 1 92.69 188 GLY B CA 1
ATOM 4380 C C . GLY B 1 188 ? 0.625 -22.359 -33.281 1 92.69 188 GLY B C 1
ATOM 4381 O O . GLY B 1 188 ? 1.319 -23.266 -32.812 1 92.69 188 GLY B O 1
ATOM 4382 N N . ARG B 1 189 ? 0.79 -21.062 -33.094 1 93.5 189 ARG B N 1
ATOM 4383 C CA . ARG B 1 189 ? 1.767 -20.672 -32.094 1 93.5 189 ARG B CA 1
ATOM 4384 C C . ARG B 1 189 ? 1.2 -20.828 -30.672 1 93.5 189 ARG B C 1
ATOM 4386 O O . ARG B 1 189 ? 0.03 -20.516 -30.438 1 93.5 189 ARG B O 1
ATOM 4393 N N . PHE B 1 190 ? 2.045 -21.219 -29.734 1 95.19 190 PHE B N 1
ATOM 4394 C CA . PHE B 1 190 ? 1.631 -21.391 -28.344 1 95.19 190 PHE B CA 1
ATOM 4395 C C . PHE B 1 190 ? 1.113 -20.078 -27.766 1 95.19 190 PHE B C 1
ATOM 4397 O O . PHE B 1 190 ? 0.157 -20.078 -26.984 1 95.19 190 PHE B O 1
ATOM 4404 N N . GLU B 1 191 ? 1.748 -19 -28.109 1 93.06 191 GLU B N 1
ATOM 4405 C CA . GLU B 1 191 ? 1.401 -17.672 -27.609 1 93.06 191 GLU B CA 1
ATOM 4406 C C . GLU B 1 191 ? -0.027 -17.281 -27.984 1 93.06 191 GLU B C 1
ATOM 4408 O O . GLU B 1 191 ? -0.664 -16.484 -27.297 1 93.06 191 GLU B O 1
ATOM 4413 N N . ASP B 1 192 ? -0.52 -17.922 -28.969 1 93.69 192 ASP B N 1
ATOM 4414 C CA . ASP B 1 192 ? -1.837 -17.562 -29.484 1 93.69 192 ASP B CA 1
ATOM 4415 C C . ASP B 1 192 ? -2.932 -18.406 -28.828 1 93.69 192 ASP B C 1
ATOM 4417 O O . ASP B 1 192 ? -4.121 -18.125 -29 1 93.69 192 ASP B O 1
ATOM 4421 N N . LEU B 1 193 ? -2.572 -19.375 -28.109 1 94.38 193 LEU B N 1
ATOM 4422 C CA . LEU B 1 193 ? -3.551 -20.219 -27.422 1 94.38 193 LEU B CA 1
ATOM 4423 C C . LEU B 1 193 ? -4.219 -19.453 -26.281 1 94.38 193 LEU B C 1
ATOM 4425 O O . LEU B 1 193 ? -3.619 -18.547 -25.703 1 94.38 193 LEU B O 1
ATOM 4429 N N . GLU B 1 194 ? -5.457 -19.844 -26.031 1 90.5 194 GLU B N 1
ATOM 4430 C CA . GLU B 1 194 ? -6.105 -19.344 -24.828 1 90.5 194 GLU B CA 1
ATOM 4431 C C . GLU B 1 194 ? -5.391 -19.828 -23.578 1 90.5 194 GLU B C 1
ATOM 4433 O O . GLU B 1 194 ? -4.746 -20.891 -23.594 1 90.5 194 GLU B O 1
ATOM 4438 N N . ILE B 1 195 ? -5.492 -19.078 -22.531 1 90.5 195 ILE B N 1
ATOM 4439 C CA . ILE B 1 195 ? -4.754 -19.391 -21.312 1 90.5 195 ILE B CA 1
ATOM 4440 C C . ILE B 1 195 ? -5.168 -20.766 -20.797 1 90.5 195 ILE B C 1
ATOM 4442 O O . ILE B 1 195 ? -4.344 -21.516 -20.25 1 90.5 195 ILE B O 1
ATOM 4446 N N . GLU B 1 196 ? -6.43 -21.172 -20.906 1 89.06 196 GLU B N 1
ATOM 4447 C CA . GLU B 1 196 ? -6.91 -22.469 -20.469 1 89.06 196 GLU B CA 1
ATOM 4448 C C . GLU B 1 196 ? -6.262 -23.594 -21.266 1 89.06 196 GLU B C 1
ATOM 4450 O O . GLU B 1 196 ? -5.949 -24.656 -20.703 1 89.06 196 GLU B O 1
ATOM 4455 N N . GLN B 1 197 ? -6.07 -23.328 -22.5 1 91.69 197 GLN B N 1
ATOM 4456 C CA . GLN B 1 197 ? -5.391 -24.297 -23.344 1 91.69 197 GLN B CA 1
ATOM 4457 C C . GLN B 1 197 ? -3.918 -24.438 -22.969 1 91.69 197 GLN B C 1
ATOM 4459 O O . GLN B 1 197 ? -3.363 -25.531 -22.969 1 91.69 197 GLN B O 1
ATOM 4464 N N . LYS B 1 198 ? -3.322 -23.344 -22.703 1 94.31 198 LYS B N 1
ATOM 4465 C CA . LYS B 1 198 ? -1.937 -23.375 -22.234 1 94.31 198 LYS B CA 1
ATOM 4466 C C . LYS B 1 198 ? -1.798 -24.188 -20.953 1 94.31 198 LYS B C 1
ATOM 4468 O O . LYS B 1 198 ? -0.869 -24.984 -20.828 1 94.31 198 LYS B O 1
ATOM 4473 N N . LEU B 1 199 ? -2.729 -23.984 -20.078 1 93.19 199 LEU B N 1
ATOM 4474 C CA . LEU B 1 199 ? -2.711 -24.719 -18.828 1 93.19 199 LEU B CA 1
ATOM 4475 C C . LEU B 1 199 ? -2.891 -26.219 -19.062 1 93.19 199 LEU B C 1
ATOM 4477 O O . LEU B 1 199 ? -2.305 -27.031 -18.344 1 93.19 199 LEU B O 1
ATOM 4481 N N . GLU B 1 200 ? -3.66 -26.578 -20.016 1 93.31 200 GLU B N 1
ATOM 4482 C CA . GLU B 1 200 ? -3.842 -27.984 -20.344 1 93.31 200 GLU B CA 1
ATOM 4483 C C . GLU B 1 200 ? -2.541 -28.609 -20.859 1 93.31 200 GLU B C 1
ATOM 4485 O O . GLU B 1 200 ? -2.211 -29.75 -20.516 1 93.31 200 GLU B O 1
ATOM 4490 N N . VAL B 1 201 ? -1.876 -27.891 -21.672 1 95.81 201 VAL B N 1
ATOM 4491 C CA . VAL B 1 201 ? -0.598 -28.359 -22.188 1 95.81 201 VAL B CA 1
ATOM 4492 C C . VAL B 1 201 ? 0.384 -28.578 -21.047 1 95.81 201 VAL B C 1
ATOM 4494 O O . VAL B 1 201 ? 1.022 -29.625 -20.953 1 95.81 201 VAL B O 1
ATOM 4497 N N . TYR B 1 202 ? 0.466 -27.594 -20.219 1 95.94 202 TYR B N 1
ATOM 4498 C CA . TYR B 1 202 ? 1.376 -27.703 -19.078 1 95.94 202 TYR B CA 1
ATOM 4499 C C . TYR B 1 202 ? 0.97 -28.828 -18.156 1 95.94 202 TYR B C 1
ATOM 4501 O O . TYR B 1 202 ? 1.827 -29.531 -17.609 1 95.94 202 TYR B O 1
ATOM 4509 N N . ALA B 1 203 ? -0.285 -29 -17.984 1 94.88 203 ALA B N 1
ATOM 4510 C CA . ALA B 1 203 ? -0.759 -30.109 -17.156 1 94.88 203 ALA B CA 1
ATOM 4511 C C . ALA B 1 203 ? -0.347 -31.453 -17.766 1 94.88 203 ALA B C 1
ATOM 4513 O O . ALA B 1 203 ? -0.004 -32.375 -17.031 1 94.88 203 ALA B O 1
ATOM 4514 N N . ALA B 1 204 ? -0.39 -31.562 -19.031 1 95.31 204 ALA B N 1
ATOM 4515 C CA . ALA B 1 204 ? 0.027 -32.781 -19.703 1 95.31 204 ALA B CA 1
ATOM 4516 C C . ALA B 1 204 ? 1.508 -33.062 -19.469 1 95.31 204 ALA B C 1
ATOM 4518 O O . ALA B 1 204 ? 1.91 -34.219 -19.312 1 95.31 204 ALA B O 1
ATOM 4519 N N . ILE B 1 205 ? 2.297 -32.062 -19.484 1 96.31 205 ILE B N 1
ATOM 4520 C CA . ILE B 1 205 ? 3.723 -32.219 -19.219 1 96.31 205 ILE B CA 1
ATOM 4521 C C . ILE B 1 205 ? 3.93 -32.688 -17.766 1 96.31 205 ILE B C 1
ATOM 4523 O O . ILE B 1 205 ? 4.738 -33.562 -17.516 1 96.31 205 ILE B O 1
ATOM 4527 N N . ILE B 1 206 ? 3.221 -32.094 -16.875 1 95.44 206 ILE B N 1
ATOM 4528 C CA . ILE B 1 206 ? 3.32 -32.5 -15.477 1 95.44 206 ILE B CA 1
ATOM 4529 C C . ILE B 1 206 ? 2.951 -33.969 -15.312 1 95.44 206 ILE B C 1
ATOM 4531 O O . ILE B 1 206 ? 3.629 -34.688 -14.594 1 95.44 206 ILE B O 1
ATOM 4535 N N . GLU B 1 207 ? 1.94 -34.375 -15.953 1 94.19 207 GLU B N 1
ATOM 4536 C CA . GLU B 1 207 ? 1.523 -35.75 -15.906 1 94.19 207 GLU B CA 1
ATOM 4537 C C . GLU B 1 207 ? 2.609 -36.688 -16.453 1 94.19 207 GLU B C 1
ATOM 4539 O O . GLU B 1 207 ? 2.953 -37.688 -15.836 1 94.19 207 GLU B O 1
ATOM 4544 N N . ALA B 1 208 ? 3.156 -36.344 -17.578 1 94.56 208 ALA B N 1
ATOM 4545 C CA . ALA B 1 208 ? 4.199 -37.125 -18.219 1 94.56 208 ALA B CA 1
ATOM 4546 C C . ALA B 1 208 ? 5.441 -37.219 -17.344 1 94.56 208 ALA B C 1
ATOM 4548 O O . ALA B 1 208 ? 6.18 -38.219 -17.391 1 94.56 208 ALA B O 1
ATOM 4549 N N . SER B 1 209 ? 5.707 -36.25 -16.594 1 95.25 209 SER B N 1
ATOM 4550 C CA . SER B 1 209 ? 6.91 -36.188 -15.766 1 95.25 209 SER B CA 1
ATOM 4551 C C . SER B 1 209 ? 6.812 -37.125 -14.562 1 95.25 209 SER B C 1
ATOM 4553 O O . SER B 1 209 ? 7.812 -37.375 -13.898 1 95.25 209 SER B O 1
ATOM 4555 N N . GLY B 1 210 ? 5.598 -37.562 -14.219 1 91.56 210 GLY B N 1
ATOM 4556 C CA . GLY B 1 210 ? 5.387 -38.406 -13.039 1 91.56 210 GLY B CA 1
ATOM 4557 C C . GLY B 1 210 ? 5.094 -37.594 -11.789 1 91.56 210 GLY B C 1
ATOM 4558 O O . GLY B 1 210 ? 4.793 -38.125 -10.734 1 91.56 210 GLY B O 1
ATOM 4559 N N . ARG B 1 211 ? 5.113 -36.312 -11.906 1 92.56 211 ARG B N 1
ATOM 4560 C CA . ARG B 1 211 ? 4.961 -35.406 -10.781 1 92.56 211 ARG B CA 1
ATOM 4561 C C . ARG B 1 211 ? 3.58 -35.531 -10.148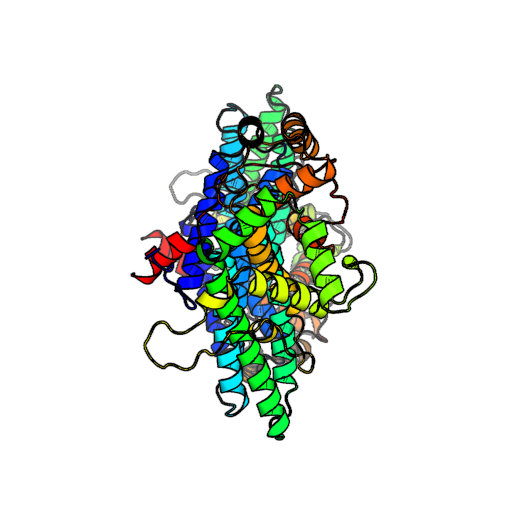 1 92.56 211 ARG B C 1
ATOM 4563 O O . ARG B 1 211 ? 3.414 -35.312 -8.945 1 92.56 211 ARG B O 1
ATOM 4570 N N . LEU B 1 212 ? 2.562 -35.969 -10.828 1 91.94 212 LEU B N 1
ATOM 4571 C CA . LEU B 1 212 ? 1.193 -36.062 -10.336 1 91.94 212 LEU B CA 1
ATOM 4572 C C . LEU B 1 212 ? 1.082 -37.125 -9.258 1 91.94 212 LEU B C 1
ATOM 4574 O O . LEU B 1 212 ? 0.097 -37.188 -8.516 1 91.94 212 LEU B O 1
ATOM 4578 N N . SER B 1 213 ? 1.999 -37.969 -9.172 1 87.12 213 SER B N 1
ATOM 4579 C CA . SER B 1 213 ? 1.968 -39.094 -8.211 1 87.12 213 SER B CA 1
ATOM 4580 C C . SER B 1 213 ? 1.918 -38.562 -6.777 1 87.12 213 SER B C 1
ATOM 4582 O O . SER B 1 213 ? 1.444 -39.25 -5.879 1 87.12 213 SER B O 1
ATOM 4584 N N . VAL B 1 214 ? 2.387 -37.375 -6.613 1 88.12 214 VAL B N 1
ATOM 4585 C CA . VAL B 1 214 ? 2.461 -36.812 -5.273 1 88.12 214 VAL B CA 1
ATOM 4586 C C . VAL B 1 214 ? 1.053 -36.562 -4.742 1 88.12 214 VAL B C 1
ATOM 4588 O O . VAL B 1 214 ? 0.855 -36.406 -3.533 1 88.12 214 VAL B O 1
ATOM 4591 N N . LEU B 1 215 ? 0.118 -36.406 -5.543 1 87.75 215 LEU B N 1
ATOM 4592 C CA . LEU B 1 215 ? -1.25 -36.094 -5.148 1 87.75 215 LEU B CA 1
ATOM 4593 C C . LEU B 1 215 ? -2.025 -37.344 -4.801 1 87.75 215 LEU B C 1
ATOM 4595 O O . LEU B 1 215 ? -3.154 -37.281 -4.312 1 87.75 215 LEU B O 1
ATOM 4599 N N . LEU B 1 216 ? -1.429 -38.5 -5 1 76.81 216 LEU B N 1
ATOM 4600 C CA . LEU B 1 216 ? -2.084 -39.75 -4.668 1 76.81 216 LEU B CA 1
ATOM 4601 C C . LEU B 1 216 ? -1.998 -40.031 -3.174 1 76.81 216 LEU B C 1
ATOM 4603 O O . LEU B 1 216 ? -0.985 -39.719 -2.539 1 76.81 216 LEU B O 1
ATOM 4607 N N . PRO B 1 217 ? -3.107 -40.281 -2.379 1 61.75 217 PRO B N 1
ATOM 4608 C CA . PRO B 1 217 ? -3.033 -40.625 -0.961 1 61.75 217 PRO B CA 1
ATOM 4609 C C . PRO B 1 217 ? -2.047 -41.781 -0.692 1 61.75 217 PRO B C 1
ATOM 4611 O O . PRO B 1 217 ? -1.833 -42.625 -1.556 1 61.75 217 PRO B O 1
ATOM 4614 N N . GLU B 1 218 ? -0.997 -41.688 0.383 1 49.75 218 GLU B N 1
ATOM 4615 C CA . GLU B 1 218 ? -0.063 -42.75 0.723 1 49.75 218 GLU B CA 1
ATOM 4616 C C . GLU B 1 218 ? -0.766 -44.125 0.761 1 49.75 218 GLU B C 1
ATOM 4618 O O . GLU B 1 218 ? -0.12 -45.156 0.649 1 49.75 218 GLU B O 1
ATOM 4623 N N . GLN B 1 219 ? -1.636 -44.406 1.927 1 43.5 219 GLN B N 1
ATOM 4624 C CA . GLN B 1 219 ? -1.995 -45.781 2.246 1 43.5 219 GLN B CA 1
ATOM 4625 C C . GLN B 1 219 ? -2.197 -46.625 0.978 1 43.5 219 GLN B C 1
ATOM 4627 O O . GLN B 1 219 ? -2.277 -46.062 -0.122 1 43.5 219 GLN B O 1
ATOM 4632 N N . GLY B 1 220 ? -3.018 -48.188 1.387 1 37.12 220 GLY B N 1
ATOM 4633 C CA . GLY B 1 220 ? -3.375 -49.531 0.891 1 37.12 220 GLY B CA 1
ATOM 4634 C C . GLY B 1 220 ? -4.07 -49.469 -0.458 1 37.12 220 GLY B C 1
ATOM 4635 O O . GLY B 1 220 ? -4.484 -50.531 -0.979 1 37.12 220 GLY B O 1
ATOM 4636 N N . LYS B 1 221 ? -5.438 -48.781 -0.343 1 36.88 221 LYS B N 1
ATOM 4637 C CA . LYS B 1 221 ? -6.414 -49.438 -1.217 1 36.88 221 LYS B CA 1
ATOM 4638 C C . LYS B 1 221 ? -5.918 -49.469 -2.658 1 36.88 221 LYS B C 1
ATOM 4640 O O . LYS B 1 221 ? -5.242 -48.562 -3.117 1 36.88 221 LYS B O 1
ATOM 4645 N N . GLY B 1 222 ? -5.75 -50.312 -3.08 1 37.69 222 GLY B N 1
ATOM 4646 C CA . GLY B 1 222 ? -5.59 -51.031 -4.344 1 37.69 222 GLY B CA 1
ATOM 4647 C C . GLY B 1 222 ? -5.93 -50.156 -5.547 1 37.69 222 GLY B C 1
ATOM 4648 O O . GLY B 1 222 ? -5.938 -50.656 -6.68 1 37.69 222 GLY B O 1
ATOM 4649 N N . ASP B 1 223 ? -6.859 -49.281 -5.305 1 41.91 223 ASP B N 1
ATOM 4650 C CA . ASP B 1 223 ? -7.371 -48.812 -6.594 1 41.91 223 ASP B CA 1
ATOM 4651 C C . ASP B 1 223 ? -6.375 -47.906 -7.289 1 41.91 223 ASP B C 1
ATOM 4653 O O . ASP B 1 223 ? -5.891 -46.938 -6.691 1 41.91 223 ASP B O 1
ATOM 4657 N N . ASP B 1 224 ? -5.512 -48.25 -8.164 1 47.5 224 ASP B N 1
ATOM 4658 C CA . ASP B 1 224 ? -4.645 -47.719 -9.219 1 47.5 224 ASP B CA 1
ATOM 4659 C C . ASP B 1 224 ? -5.16 -46.406 -9.75 1 47.5 224 ASP B C 1
ATOM 4661 O O . ASP B 1 224 ? -5.512 -46.281 -10.93 1 47.5 224 ASP B O 1
ATOM 4665 N N . THR B 1 225 ? -5.824 -45.625 -9.008 1 53.97 225 THR B N 1
ATOM 4666 C CA . THR B 1 225 ? -6.414 -44.438 -9.641 1 53.97 225 THR B CA 1
ATOM 4667 C C . THR B 1 225 ? -5.328 -43.469 -10.102 1 53.97 225 THR B C 1
ATOM 4669 O O . THR B 1 225 ? -4.562 -42.969 -9.289 1 53.97 225 THR B O 1
ATOM 4672 N N . VAL B 1 226 ? -4.82 -43.594 -11.336 1 61 226 VAL B N 1
ATOM 4673 C CA . VAL B 1 226 ? -3.918 -42.719 -12.07 1 61 226 VAL B CA 1
ATOM 4674 C C . VAL B 1 226 ? -4.543 -41.312 -12.195 1 61 226 VAL B C 1
ATOM 4676 O O . VAL B 1 226 ? -5.68 -41.188 -12.656 1 61 226 VAL B O 1
ATOM 4679 N N . LEU B 1 227 ? -3.789 -40.281 -11.453 1 77.5 227 LEU B N 1
ATOM 4680 C CA . LEU B 1 227 ? -4.242 -38.938 -11.672 1 77.5 227 LEU B CA 1
ATOM 4681 C C . LEU B 1 227 ? -3.912 -38.469 -13.086 1 77.5 227 LEU B C 1
ATOM 4683 O O . LEU B 1 227 ? -2.842 -38.781 -13.609 1 77.5 227 LEU B O 1
ATOM 4687 N N . LYS B 1 228 ? -4.973 -37.812 -13.641 1 84.88 228 LYS B N 1
ATOM 4688 C CA . LYS B 1 228 ? -4.82 -37.281 -14.992 1 84.88 228 LYS B CA 1
ATOM 4689 C C . LYS B 1 228 ? -4.602 -35.781 -14.977 1 84.88 228 LYS B C 1
ATOM 4691 O O . LYS B 1 228 ? -4.852 -35.125 -13.969 1 84.88 228 LYS B O 1
ATOM 4696 N N . ALA B 1 229 ? -4.102 -35.344 -16.125 1 88.44 229 ALA B N 1
ATOM 4697 C CA . ALA B 1 229 ? -3.852 -33.906 -16.297 1 88.44 229 ALA B CA 1
ATOM 4698 C C . ALA B 1 229 ? -5.098 -33.094 -15.969 1 88.44 229 ALA B C 1
ATOM 4700 O O . ALA B 1 229 ? -4.996 -31.984 -15.414 1 88.44 229 ALA B O 1
ATOM 4701 N N . SER B 1 230 ? -6.18 -33.688 -16.219 1 83.25 230 SER B N 1
ATOM 4702 C CA . SER B 1 230 ? -7.441 -32.969 -16.031 1 83.25 230 SER B CA 1
ATOM 4703 C C . SER B 1 230 ? -7.691 -32.688 -14.547 1 83.25 230 SER B C 1
ATOM 4705 O O . SER B 1 230 ? -8.484 -31.812 -14.195 1 83.25 230 SER B O 1
ATOM 4707 N N . SER B 1 231 ? -7.008 -33.375 -13.734 1 82.62 231 SER B N 1
ATOM 4708 C CA . SER B 1 231 ? -7.219 -33.219 -12.305 1 82.62 231 SER B CA 1
ATOM 4709 C C . SER B 1 231 ? -6.629 -31.922 -11.797 1 82.62 231 SER B C 1
ATOM 4711 O O . SER B 1 231 ? -6.957 -31.469 -10.703 1 82.62 231 SER B O 1
ATOM 4713 N N . ILE B 1 232 ? -5.758 -31.344 -12.602 1 87.12 232 ILE B N 1
ATOM 4714 C CA . ILE B 1 232 ? -5.109 -30.109 -12.141 1 87.12 232 ILE B CA 1
ATOM 4715 C C . ILE B 1 232 ? -5.387 -28.984 -13.133 1 87.12 232 ILE B C 1
ATOM 4717 O O . ILE B 1 232 ? -4.598 -28.047 -13.242 1 87.12 232 ILE B O 1
ATOM 4721 N N . THR B 1 233 ? -6.422 -29.188 -13.93 1 83.44 233 THR B N 1
ATOM 4722 C CA . THR B 1 233 ? -6.867 -28.125 -14.828 1 83.44 233 THR B CA 1
ATOM 4723 C C . THR B 1 233 ? -8.328 -27.781 -14.57 1 83.44 233 THR B C 1
ATOM 4725 O O . THR B 1 233 ? -9.086 -28.594 -14.047 1 83.44 233 THR B O 1
ATOM 4728 N N . TYR B 1 234 ? -8.547 -26.469 -14.867 1 74.81 234 TYR B N 1
ATOM 4729 C CA . TYR B 1 234 ? -9.914 -25.984 -14.688 1 74.81 234 TYR B CA 1
ATOM 4730 C C . TYR B 1 234 ? -10.836 -26.562 -15.758 1 74.81 234 TYR B C 1
ATOM 4732 O O . TYR B 1 234 ? -10.461 -26.656 -16.922 1 74.81 234 TYR B O 1
ATOM 4740 N N . ARG B 1 235 ? -12 -26.922 -15.234 1 69.44 235 ARG B N 1
ATOM 4741 C CA . ARG B 1 235 ? -12.969 -27.469 -16.188 1 69.44 235 ARG B CA 1
ATOM 4742 C C . ARG B 1 235 ? -13.539 -26.375 -17.078 1 69.44 235 ARG B C 1
ATOM 4744 O O . ARG B 1 235 ? -13.867 -25.281 -16.609 1 69.44 235 ARG B O 1
ATOM 4751 N N . GLU B 1 236 ? -13.438 -26.516 -18.312 1 63.34 236 GLU B N 1
ATOM 4752 C CA . GLU B 1 236 ? -13.758 -25.562 -19.375 1 63.34 236 GLU B CA 1
ATOM 4753 C C . GLU B 1 236 ? -15.141 -24.953 -19.156 1 63.34 236 GLU B C 1
ATOM 4755 O O . GLU B 1 236 ? -15.352 -23.766 -19.422 1 63.34 236 GLU B O 1
ATOM 4760 N N . LYS B 1 237 ? -15.953 -25.516 -18.547 1 66 237 LYS B N 1
ATOM 4761 C CA . LYS B 1 237 ? -17.344 -25.047 -18.5 1 66 237 LYS B CA 1
ATOM 4762 C C . LYS B 1 237 ? -17.594 -24.172 -17.281 1 66 237 LYS B C 1
ATOM 4764 O O . LYS B 1 237 ? -18.609 -23.469 -17.219 1 66 237 LYS B O 1
ATOM 4769 N N . LYS B 1 238 ? -16.672 -24.078 -16.547 1 72.19 238 LYS B N 1
ATOM 4770 C CA . LYS B 1 238 ? -16.922 -23.266 -15.359 1 72.19 238 LYS B CA 1
ATOM 4771 C C . LYS B 1 238 ? -16.188 -21.938 -15.438 1 72.19 238 LYS B C 1
ATOM 4773 O O . LYS B 1 238 ? -15.07 -21.859 -15.93 1 72.19 238 LYS B O 1
ATOM 4778 N N . PRO B 1 239 ? -16.953 -20.906 -15.109 1 78.5 239 PRO B N 1
ATOM 4779 C CA . PRO B 1 239 ? -16.281 -19.609 -15.086 1 78.5 239 PRO B CA 1
ATOM 4780 C C . PRO B 1 239 ? -15.055 -19.594 -14.164 1 78.5 239 PRO B C 1
ATOM 4782 O O . PRO B 1 239 ? -15.102 -20.125 -13.062 1 78.5 239 PRO B O 1
ATOM 4785 N N . ASN B 1 240 ? -13.961 -19.109 -14.656 1 81.44 240 ASN B N 1
ATOM 4786 C CA . ASN B 1 240 ? -12.766 -19.094 -13.82 1 81.44 240 ASN B CA 1
ATOM 4787 C C . ASN B 1 240 ? -12.664 -17.797 -13.016 1 81.44 240 ASN B C 1
ATOM 4789 O O . ASN B 1 240 ? -11.828 -17.688 -12.125 1 81.44 240 ASN B O 1
ATOM 4793 N N . TYR B 1 241 ? -13.555 -16.828 -13.305 1 88.31 241 TYR B N 1
ATOM 4794 C CA . TYR B 1 241 ? -13.602 -15.562 -12.57 1 88.31 241 TYR B CA 1
ATOM 4795 C C . TYR B 1 241 ? -12.234 -14.883 -12.57 1 88.31 241 TYR B C 1
ATOM 4797 O O . TYR B 1 241 ? -11.797 -14.359 -11.539 1 88.31 241 TYR B O 1
ATOM 4805 N N . GLY B 1 242 ? -11.461 -15.008 -13.703 1 85.69 242 GLY B N 1
ATOM 4806 C CA . GLY B 1 242 ? -10.211 -14.289 -13.883 1 85.69 242 GLY B CA 1
ATOM 4807 C C . GLY B 1 242 ? -9.039 -14.961 -13.188 1 85.69 242 GLY B C 1
ATOM 4808 O O . GLY B 1 242 ? -7.98 -14.344 -13.008 1 85.69 242 GLY B O 1
ATOM 4809 N N . SER B 1 243 ? -9.156 -16.219 -12.82 1 91.06 243 SER B N 1
ATOM 4810 C CA . SER B 1 243 ? -8.109 -16.891 -12.047 1 91.06 243 SER B CA 1
ATOM 4811 C C . SER B 1 243 ? -7.012 -17.422 -12.953 1 91.06 243 SER B C 1
ATOM 4813 O O . SER B 1 243 ? -5.922 -17.75 -12.484 1 91.06 243 SER B O 1
ATOM 4815 N N . ALA B 1 244 ? -7.223 -17.531 -14.148 1 89 244 ALA B N 1
ATOM 4816 C CA . ALA B 1 244 ? -6.344 -18.266 -15.055 1 89 244 ALA B CA 1
ATOM 4817 C C . ALA B 1 244 ? -4.941 -17.672 -15.062 1 89 244 ALA B C 1
ATOM 4819 O O . ALA B 1 244 ? -3.949 -18.406 -15.094 1 89 244 ALA B O 1
ATOM 4820 N N . ALA B 1 245 ? -4.902 -16.391 -15.047 1 88.19 245 ALA B N 1
ATOM 4821 C CA . ALA B 1 245 ? -3.6 -15.734 -15.078 1 88.19 245 ALA B CA 1
ATOM 4822 C C . ALA B 1 245 ? -2.791 -16.047 -13.828 1 88.19 245 ALA B C 1
ATOM 4824 O O . ALA B 1 245 ? -1.569 -16.203 -13.891 1 88.19 245 ALA B O 1
ATOM 4825 N N . MET B 1 246 ? -3.408 -16.078 -12.742 1 93.38 246 MET B N 1
ATOM 4826 C CA . MET B 1 246 ? -2.756 -16.438 -11.477 1 93.38 246 MET B CA 1
ATOM 4827 C C . MET B 1 246 ? -2.293 -17.875 -11.492 1 93.38 246 MET B C 1
ATOM 4829 O O . MET B 1 246 ? -1.171 -18.188 -11.078 1 93.38 246 MET B O 1
ATOM 4833 N N . PHE B 1 247 ? -3.104 -18.781 -12.031 1 94 247 PHE B N 1
ATOM 4834 C CA . PHE B 1 247 ? -2.771 -20.203 -12.094 1 94 247 PHE B CA 1
ATOM 4835 C C . PHE B 1 247 ? -1.581 -20.438 -13.016 1 94 247 PHE B C 1
ATOM 4837 O O . PHE B 1 247 ? -0.782 -21.344 -12.781 1 94 247 PHE B O 1
ATOM 4844 N N . LEU B 1 248 ? -1.484 -19.609 -13.977 1 92.12 248 LEU B N 1
ATOM 4845 C CA . LEU B 1 248 ? -0.355 -19.75 -14.891 1 92.12 248 LEU B CA 1
ATOM 4846 C C . LEU B 1 248 ? 0.966 -19.547 -14.156 1 92.12 248 LEU B C 1
ATOM 4848 O O . LEU B 1 248 ? 1.965 -20.188 -14.469 1 92.12 248 LEU B O 1
ATOM 4852 N N . ILE B 1 249 ? 1.029 -18.672 -13.188 1 92.06 249 ILE B N 1
ATOM 4853 C CA . ILE B 1 249 ? 2.246 -18.453 -12.414 1 92.06 249 ILE B CA 1
ATOM 4854 C C . ILE B 1 249 ? 2.547 -19.688 -11.57 1 92.06 249 ILE B C 1
ATOM 4856 O O . ILE B 1 249 ? 3.688 -20.156 -11.523 1 92.06 249 ILE B O 1
ATOM 4860 N N . ASP B 1 250 ? 1.544 -20.25 -10.961 1 93.5 250 ASP B N 1
ATOM 4861 C CA . ASP B 1 250 ? 1.722 -21.469 -10.164 1 93.5 250 ASP B CA 1
ATOM 4862 C C . ASP B 1 250 ? 2.262 -22.609 -11.016 1 93.5 250 ASP B C 1
ATOM 4864 O O . ASP B 1 250 ? 3.266 -23.234 -10.664 1 93.5 250 ASP B O 1
ATOM 4868 N N . VAL B 1 251 ? 1.6 -22.781 -12.055 1 93.44 251 VAL B N 1
ATOM 4869 C CA . VAL B 1 251 ? 1.929 -23.906 -12.93 1 93.44 251 VAL B CA 1
ATOM 4870 C C . VAL B 1 251 ? 3.271 -23.656 -13.609 1 93.44 251 VAL B C 1
ATOM 4872 O O . VAL B 1 251 ? 4.059 -24.578 -13.805 1 93.44 251 VAL B O 1
ATOM 4875 N N . GLY B 1 252 ? 3.461 -22.391 -14 1 90.88 252 GLY B N 1
ATOM 4876 C CA . GLY B 1 252 ? 4.73 -22.047 -14.609 1 90.88 252 GLY B CA 1
ATOM 4877 C C . GLY B 1 252 ? 5.926 -22.391 -13.742 1 90.88 252 GLY B C 1
ATOM 4878 O O . GLY B 1 252 ? 6.941 -22.875 -14.242 1 90.88 252 GLY B O 1
ATOM 4879 N N . GLN B 1 253 ? 5.844 -22.203 -12.492 1 90.38 253 GLN B N 1
ATOM 4880 C CA . GLN B 1 253 ? 6.922 -22.562 -11.57 1 90.38 253 GLN B CA 1
ATOM 4881 C C . GLN B 1 253 ? 7.148 -24.062 -11.562 1 90.38 253 GLN B C 1
ATOM 4883 O O . GLN B 1 253 ? 8.289 -24.531 -11.547 1 90.38 253 GLN B O 1
ATOM 4888 N N . ILE B 1 254 ? 6.125 -24.797 -11.531 1 91.94 254 ILE B N 1
ATOM 4889 C CA . ILE B 1 254 ? 6.203 -26.25 -11.477 1 91.94 254 ILE B CA 1
ATOM 4890 C C . ILE B 1 254 ? 6.855 -26.781 -12.75 1 91.94 254 ILE B C 1
ATOM 4892 O O . ILE B 1 254 ? 7.766 -27.609 -12.688 1 91.94 254 ILE B O 1
ATOM 4896 N N . ILE B 1 255 ? 6.414 -26.25 -13.859 1 91.69 255 ILE B N 1
ATOM 4897 C CA . ILE B 1 255 ? 6.895 -26.75 -15.148 1 91.69 255 ILE B CA 1
ATOM 4898 C C . ILE B 1 255 ? 8.383 -26.422 -15.305 1 91.69 255 ILE B C 1
ATOM 4900 O O . ILE B 1 255 ? 9.141 -27.219 -15.859 1 91.69 255 ILE B O 1
ATOM 4904 N N . TRP B 1 256 ? 8.695 -25.281 -14.914 1 88.25 256 TRP B N 1
ATOM 4905 C CA . TRP B 1 256 ? 10.109 -24.938 -14.992 1 88.25 256 TRP B CA 1
ATOM 4906 C C . TRP B 1 256 ? 10.945 -25.875 -14.141 1 88.25 256 TRP B C 1
ATOM 4908 O O . TRP B 1 256 ? 12.031 -26.297 -14.555 1 88.25 256 TRP B O 1
ATOM 4918 N N . ASP B 1 257 ? 10.5 -26.109 -13 1 87.12 257 ASP B N 1
ATOM 4919 C CA . ASP B 1 257 ? 11.188 -27.047 -12.117 1 87.12 257 ASP B CA 1
ATOM 4920 C C . ASP B 1 257 ? 11.281 -28.438 -12.742 1 87.12 257 ASP B C 1
ATOM 4922 O O . ASP B 1 257 ? 12.32 -29.094 -12.664 1 87.12 257 ASP B O 1
ATOM 4926 N N . VAL B 1 258 ? 10.219 -28.891 -13.281 1 90.94 258 VAL B N 1
ATOM 4927 C CA . VAL B 1 258 ? 10.172 -30.188 -13.961 1 90.94 258 VAL B CA 1
ATOM 4928 C C . VAL B 1 258 ? 11.234 -30.234 -15.055 1 90.94 258 VAL B C 1
ATOM 4930 O O . VAL B 1 258 ? 11.914 -31.25 -15.227 1 90.94 258 VAL B O 1
ATOM 4933 N N . TYR B 1 259 ? 11.398 -29.172 -15.727 1 88.88 259 TYR B N 1
ATOM 4934 C CA . TYR B 1 259 ? 12.328 -29.094 -16.844 1 88.88 259 TYR B CA 1
ATOM 4935 C C . TYR B 1 259 ? 13.766 -28.953 -16.344 1 88.88 259 TYR B C 1
ATOM 4937 O O . TYR B 1 259 ? 14.672 -29.625 -16.844 1 88.88 259 TYR B O 1
ATOM 4945 N N . SER B 1 260 ? 14.047 -28.156 -15.336 1 83.38 260 SER B N 1
ATOM 4946 C CA . SER B 1 260 ? 15.391 -27.641 -15.094 1 83.38 260 SER B CA 1
ATOM 4947 C C . SER B 1 260 ? 16 -28.281 -13.852 1 83.38 260 SER B C 1
ATOM 4949 O O . SER B 1 260 ? 17.188 -28.078 -13.547 1 83.38 260 SER B O 1
ATOM 4951 N N . SER B 1 261 ? 15.344 -29.109 -13.125 1 80.69 261 SER B N 1
ATOM 4952 C CA . SER B 1 261 ? 15.82 -29.578 -11.828 1 80.69 261 SER B CA 1
ATOM 4953 C C . SER B 1 261 ? 17.141 -30.328 -11.961 1 80.69 261 SER B C 1
ATOM 4955 O O . SER B 1 261 ? 17.953 -30.312 -11.031 1 80.69 261 SER B O 1
ATOM 4957 N N . ASP B 1 262 ? 17.375 -30.891 -13.047 1 77.06 262 ASP B N 1
ATOM 4958 C CA . ASP B 1 262 ? 18.625 -31.641 -13.211 1 77.06 262 ASP B CA 1
ATOM 4959 C C . ASP B 1 262 ? 19.609 -30.875 -14.094 1 77.06 262 ASP B C 1
ATOM 4961 O O . ASP B 1 262 ? 20.656 -31.406 -14.461 1 77.06 262 ASP B O 1
ATOM 4965 N N . HIS B 1 263 ? 19.281 -29.75 -14.516 1 71.38 263 HIS B N 1
ATOM 4966 C CA . HIS B 1 263 ? 20.203 -28.938 -15.312 1 71.38 263 HIS B CA 1
ATOM 4967 C C . HIS B 1 263 ? 21.172 -28.172 -14.422 1 71.38 263 HIS B C 1
ATOM 4969 O O . HIS B 1 263 ? 20.766 -27.453 -13.5 1 71.38 263 HIS B O 1
ATOM 4975 N N . PRO B 1 264 ? 22.406 -28.484 -14.508 1 64.38 264 PRO B N 1
ATOM 4976 C CA . PRO B 1 264 ? 23.359 -27.812 -13.648 1 64.38 264 PRO B CA 1
ATOM 4977 C C . PRO B 1 264 ? 23.516 -26.328 -13.969 1 64.38 264 PRO B C 1
ATOM 4979 O O . PRO B 1 264 ? 23.391 -25.922 -15.133 1 64.38 264 PRO B O 1
ATOM 4982 N N . ILE B 1 265 ? 23.422 -25.562 -12.906 1 63.66 265 ILE B N 1
ATOM 4983 C CA . ILE B 1 265 ? 23.844 -24.188 -13.125 1 63.66 265 ILE B CA 1
ATOM 4984 C C . ILE B 1 265 ? 25.359 -24.156 -13.328 1 63.66 265 ILE B C 1
ATOM 4986 O O . ILE B 1 265 ? 26.125 -24.656 -12.492 1 63.66 265 ILE B O 1
ATOM 4990 N N . THR B 1 266 ? 25.656 -23.656 -14.445 1 63.31 266 THR B N 1
ATOM 4991 C CA . THR B 1 266 ? 27.078 -23.688 -14.797 1 63.31 266 THR B CA 1
ATOM 4992 C C . THR B 1 266 ? 27.875 -22.734 -13.922 1 63.31 266 THR B C 1
ATOM 4994 O O . THR B 1 266 ? 27.312 -21.812 -13.32 1 63.31 266 THR B O 1
ATOM 4997 N N . THR B 1 267 ? 29.094 -23.094 -13.719 1 60.66 267 THR B N 1
ATOM 4998 C CA . THR B 1 267 ? 30.016 -22.234 -12.992 1 60.66 267 THR B CA 1
ATOM 4999 C C . THR B 1 267 ? 29.984 -20.812 -13.547 1 60.66 267 THR B C 1
ATOM 5001 O O . THR B 1 267 ? 30.031 -19.844 -12.789 1 60.66 267 THR B O 1
ATOM 5004 N N . ALA B 1 268 ? 29.859 -20.734 -14.875 1 61.12 268 ALA B N 1
ATOM 5005 C CA . ALA B 1 268 ? 29.844 -19.422 -15.508 1 61.12 268 ALA B CA 1
ATOM 5006 C C . ALA B 1 268 ? 28.625 -18.609 -15.094 1 61.12 268 ALA B C 1
ATOM 5008 O O . ALA B 1 268 ? 28.719 -17.406 -14.836 1 61.12 268 ALA B O 1
ATOM 5009 N N . THR B 1 269 ? 27.531 -19.297 -15.07 1 65.19 269 THR B N 1
ATOM 5010 C CA . THR B 1 269 ? 26.312 -18.625 -14.625 1 65.19 269 THR B CA 1
ATOM 5011 C C . THR B 1 269 ? 26.438 -18.172 -13.172 1 65.19 269 THR B C 1
ATOM 5013 O O . THR B 1 269 ? 26.062 -17.047 -12.828 1 65.19 269 THR B O 1
ATOM 5016 N N . ARG B 1 270 ? 27.062 -19 -12.461 1 66.06 270 ARG B N 1
ATOM 5017 C CA . ARG B 1 270 ? 27.266 -18.672 -11.062 1 66.06 270 ARG B CA 1
ATOM 5018 C C . ARG B 1 270 ? 28.203 -17.469 -10.914 1 66.06 270 ARG B C 1
ATOM 5020 O O . ARG B 1 270 ? 27.938 -16.578 -10.109 1 66.06 270 ARG B O 1
ATOM 5027 N N . GLU B 1 271 ? 29.25 -17.547 -11.656 1 64.69 271 GLU B N 1
ATOM 5028 C CA . GLU B 1 271 ? 30.219 -16.453 -11.602 1 64.69 271 GLU B CA 1
ATOM 5029 C C . GLU B 1 271 ? 29.594 -15.141 -12.07 1 64.69 271 GLU B C 1
ATOM 5031 O O . GLU B 1 271 ? 29.859 -14.086 -11.5 1 64.69 271 GLU B O 1
ATOM 5036 N N . ALA B 1 272 ? 28.766 -15.219 -13.125 1 66.06 272 ALA B N 1
ATOM 5037 C CA . ALA B 1 272 ? 28.094 -14.023 -13.617 1 66.06 272 ALA B CA 1
ATOM 5038 C C . ALA B 1 272 ? 27.156 -13.438 -12.555 1 66.06 272 ALA B C 1
ATOM 5040 O O . ALA B 1 272 ? 27.062 -12.219 -12.414 1 66.06 272 ALA B O 1
ATOM 5041 N N . LEU B 1 273 ? 26.625 -14.273 -11.852 1 68.56 273 LEU B N 1
ATOM 5042 C CA . LEU B 1 273 ? 25.719 -13.844 -10.797 1 68.56 273 LEU B CA 1
ATOM 5043 C C . LEU B 1 273 ? 26.484 -13.219 -9.633 1 68.56 273 LEU B C 1
ATOM 5045 O O . LEU B 1 273 ? 26.047 -12.227 -9.055 1 68.56 273 LEU B O 1
ATOM 5049 N N . VAL B 1 274 ? 27.594 -13.812 -9.359 1 67.25 274 VAL B N 1
ATOM 5050 C CA . VAL B 1 274 ? 28.453 -13.266 -8.312 1 67.25 274 VAL B CA 1
ATOM 5051 C C . VAL B 1 274 ? 28.938 -11.875 -8.719 1 67.25 274 VAL B C 1
ATOM 5053 O O . VAL B 1 274 ? 28.938 -10.953 -7.902 1 67.25 274 VAL B O 1
ATOM 5056 N N . LEU B 1 275 ? 29.297 -11.773 -9.938 1 66.94 275 LEU B N 1
ATOM 5057 C CA . LEU B 1 275 ? 29.75 -10.477 -10.445 1 66.94 275 LEU B CA 1
ATOM 5058 C C . LEU B 1 275 ? 28.625 -9.445 -10.359 1 66.94 275 LEU B C 1
ATOM 5060 O O . LEU B 1 275 ? 28.875 -8.289 -10.008 1 66.94 275 LEU B O 1
ATOM 5064 N N . ALA B 1 276 ? 27.469 -9.812 -10.727 1 69.56 276 ALA B N 1
ATOM 5065 C CA . ALA B 1 276 ? 26.344 -8.906 -10.648 1 69.56 276 ALA B CA 1
ATOM 5066 C C . ALA B 1 276 ? 26.094 -8.453 -9.211 1 69.56 276 ALA B C 1
ATOM 5068 O O . ALA B 1 276 ? 25.781 -7.285 -8.961 1 69.56 276 ALA B O 1
ATOM 5069 N N . ALA B 1 277 ? 26.234 -9.328 -8.32 1 66.69 277 ALA B N 1
ATOM 5070 C CA . ALA B 1 277 ? 26.047 -9.039 -6.898 1 66.69 277 ALA B CA 1
ATOM 5071 C C . ALA B 1 277 ? 27.094 -8.062 -6.387 1 66.69 277 ALA B C 1
ATOM 5073 O O . ALA B 1 277 ? 26.797 -7.168 -5.598 1 66.69 277 ALA B O 1
ATOM 5074 N N . GLU B 1 278 ? 28.266 -8.266 -6.91 1 66.81 278 GLU B N 1
ATOM 5075 C CA . GLU B 1 278 ? 29.391 -7.457 -6.438 1 66.81 278 GLU B CA 1
ATOM 5076 C C . GLU B 1 278 ? 29.328 -6.047 -7.012 1 66.81 278 GLU B C 1
ATOM 5078 O O . GLU B 1 278 ? 29.75 -5.086 -6.359 1 66.81 278 GLU B O 1
ATOM 5083 N N . THR B 1 279 ? 28.781 -5.906 -8.195 1 68.81 279 THR B N 1
ATOM 5084 C CA . THR B 1 279 ? 28.781 -4.605 -8.859 1 68.81 279 THR B CA 1
ATOM 5085 C C . THR B 1 279 ? 27.453 -3.896 -8.641 1 68.81 279 THR B C 1
ATOM 5087 O O . THR B 1 279 ? 27.172 -2.873 -9.273 1 68.81 279 THR B O 1
ATOM 5090 N N . GLY B 1 280 ? 26.641 -4.355 -7.73 1 66.25 280 GLY B N 1
ATOM 5091 C CA . GLY B 1 280 ? 25.375 -3.691 -7.422 1 66.25 280 GLY B CA 1
ATOM 5092 C C . GLY B 1 280 ? 24.344 -3.836 -8.523 1 66.25 280 GLY B C 1
ATOM 5093 O O . GLY B 1 280 ? 23.406 -3.031 -8.617 1 66.25 280 GLY B O 1
ATOM 5094 N N . GLY B 1 281 ? 24.688 -4.617 -9.453 1 71.56 281 GLY B N 1
ATOM 5095 C CA . GLY B 1 281 ? 23.766 -4.883 -10.547 1 71.56 281 GLY B CA 1
ATOM 5096 C C . GLY B 1 281 ? 24.453 -5.051 -11.883 1 71.56 281 GLY B C 1
ATOM 5097 O O . GLY B 1 281 ? 25.641 -4.738 -12.023 1 71.56 281 GLY B O 1
ATOM 5098 N N . ALA B 1 282 ? 23.828 -5.766 -12.82 1 71.88 282 ALA B N 1
ATOM 5099 C CA . ALA B 1 282 ? 24.344 -5.98 -14.164 1 71.88 282 ALA B CA 1
ATOM 5100 C C . ALA B 1 282 ? 23.219 -5.992 -15.195 1 71.88 282 ALA B C 1
ATOM 5102 O O . ALA B 1 282 ? 22.094 -6.352 -14.875 1 71.88 282 ALA B O 1
ATOM 5103 N N . ALA B 1 283 ? 23.609 -5.43 -16.344 1 68.56 283 ALA B N 1
ATOM 5104 C CA . ALA B 1 283 ? 22.641 -5.566 -17.438 1 68.56 283 ALA B CA 1
ATOM 5105 C C . ALA B 1 283 ? 22.344 -7.035 -17.719 1 68.56 283 ALA B C 1
ATOM 5107 O O . ALA B 1 283 ? 23.25 -7.871 -17.719 1 68.56 283 ALA B O 1
ATOM 5108 N N . LEU B 1 284 ? 21.094 -7.348 -17.906 1 70.94 284 LEU B N 1
ATOM 5109 C CA . LEU B 1 284 ? 20.703 -8.727 -18.172 1 70.94 284 LEU B CA 1
ATOM 5110 C C . LEU B 1 284 ? 21.469 -9.281 -19.375 1 70.94 284 LEU B C 1
ATOM 5112 O O . LEU B 1 284 ? 21.922 -10.422 -19.359 1 70.94 284 LEU B O 1
ATOM 5116 N N . GLY B 1 285 ? 21.625 -8.359 -20.344 1 66.69 285 GLY B N 1
ATOM 5117 C CA . GLY B 1 285 ? 22.375 -8.766 -21.531 1 66.69 285 GLY B CA 1
ATOM 5118 C C . GLY B 1 285 ? 23.797 -9.18 -21.203 1 66.69 285 GLY B C 1
ATOM 5119 O O . GLY B 1 285 ? 24.312 -10.148 -21.781 1 66.69 285 GLY B O 1
ATOM 5120 N N . LYS B 1 286 ? 24.359 -8.539 -20.328 1 69.06 286 LYS B N 1
ATOM 5121 C CA . LYS B 1 286 ? 25.734 -8.875 -19.938 1 69.06 286 LYS B CA 1
ATOM 5122 C C . LYS B 1 286 ? 25.781 -10.211 -19.203 1 69.06 286 LYS B C 1
ATOM 5124 O O . LYS B 1 286 ? 26.688 -11.008 -19.406 1 69.06 286 LYS B O 1
ATOM 5129 N N . LEU B 1 287 ? 24.781 -10.406 -18.453 1 70.69 287 LEU B N 1
ATOM 5130 C CA . LEU B 1 287 ? 24.719 -11.672 -17.734 1 70.69 287 LEU B CA 1
ATOM 5131 C C . LEU B 1 287 ? 24.516 -12.836 -18.688 1 70.69 287 LEU B C 1
ATOM 5133 O O . LEU B 1 287 ? 25.156 -13.891 -18.547 1 70.69 287 LEU B O 1
ATOM 5137 N N . VAL B 1 288 ? 23.688 -12.578 -19.641 1 68.69 288 VAL B N 1
ATOM 5138 C CA . VAL B 1 288 ? 23.422 -13.586 -20.656 1 68.69 288 VAL B CA 1
ATOM 5139 C C . VAL B 1 288 ? 24.688 -13.828 -21.484 1 68.69 288 VAL B C 1
ATOM 5141 O O . VAL B 1 288 ? 25.031 -14.977 -21.781 1 68.69 288 VAL B O 1
ATOM 5144 N N . GLY B 1 289 ? 25.281 -12.75 -21.797 1 65.94 289 GLY B N 1
ATOM 5145 C CA . GLY B 1 289 ? 26.516 -12.859 -22.562 1 65.94 289 GLY B CA 1
ATOM 5146 C C . GLY B 1 289 ? 27.578 -13.695 -21.859 1 65.94 289 GLY B C 1
ATOM 5147 O O . GLY B 1 289 ? 28.203 -14.547 -22.484 1 65.94 289 GLY B O 1
ATOM 5148 N N . VAL B 1 290 ? 27.641 -13.539 -20.703 1 65.88 290 VAL B N 1
ATOM 5149 C CA . VAL B 1 290 ? 28.625 -14.289 -19.922 1 65.88 290 VAL B CA 1
ATOM 5150 C C . VAL B 1 290 ? 28.203 -15.75 -19.844 1 65.88 290 VAL B C 1
ATOM 5152 O O . VAL B 1 290 ? 29.031 -16.656 -19.938 1 65.88 290 VAL B O 1
ATOM 5155 N N . ALA B 1 291 ? 26.922 -15.961 -19.719 1 65.44 291 ALA B N 1
ATOM 5156 C CA . ALA B 1 291 ? 26.406 -17.328 -19.609 1 65.44 291 ALA B CA 1
ATOM 5157 C C . ALA B 1 291 ? 26.594 -18.078 -20.922 1 65.44 291 ALA B C 1
ATOM 5159 O O . ALA B 1 291 ? 26.906 -19.266 -20.938 1 65.44 291 ALA B O 1
ATOM 5160 N N . ILE B 1 292 ? 26.344 -17.422 -22.047 1 58.84 292 ILE B N 1
ATOM 5161 C CA . ILE B 1 292 ? 26.484 -18.016 -23.359 1 58.84 292 ILE B CA 1
ATOM 5162 C C . ILE B 1 292 ? 27.938 -18.453 -23.578 1 58.84 292 ILE B C 1
ATOM 5164 O O . ILE B 1 292 ? 28.188 -19.531 -24.109 1 58.84 292 ILE B O 1
ATOM 5168 N N . ALA B 1 293 ? 28.656 -17.422 -23.312 1 54.84 293 ALA B N 1
ATOM 5169 C CA . ALA B 1 293 ? 30.062 -17.688 -23.578 1 54.84 293 ALA B CA 1
ATOM 5170 C C . ALA B 1 293 ? 30.5 -19.016 -22.938 1 54.84 293 ALA B C 1
ATOM 5172 O O . ALA B 1 293 ? 31.5 -19.609 -23.344 1 54.84 293 ALA B O 1
ATOM 5173 N N . THR B 1 294 ? 29.734 -19.344 -22.062 1 48.19 294 THR B N 1
ATOM 5174 C CA . THR B 1 294 ? 30.172 -20.562 -21.391 1 48.19 294 THR B CA 1
ATOM 5175 C C . THR B 1 294 ? 29.359 -21.766 -21.859 1 48.19 294 THR B C 1
ATOM 5177 O O . THR B 1 294 ? 29.75 -22.922 -21.656 1 48.19 294 THR B O 1
ATOM 5180 N N . GLN B 1 295 ? 28.109 -21.469 -22.141 1 53.53 295 GLN B N 1
ATOM 5181 C CA . GLN B 1 295 ? 27.25 -22.594 -22.516 1 53.53 295 GLN B CA 1
ATOM 5182 C C . GLN B 1 295 ? 27.094 -22.672 -24.031 1 53.53 295 GLN B C 1
ATOM 5184 O O . GLN B 1 295 ? 27.203 -21.672 -24.734 1 53.53 295 GLN B O 1
ATOM 5189 N N . LEU B 1 296 ? 27.469 -23.781 -24.578 1 43.44 296 LEU B N 1
ATOM 5190 C CA . LEU B 1 296 ? 27.359 -24.094 -26 1 43.44 296 LEU B CA 1
ATOM 5191 C C . LEU B 1 296 ? 25.922 -23.938 -26.484 1 43.44 296 LEU B C 1
ATOM 5193 O O . LEU B 1 296 ? 25.625 -24.156 -27.656 1 43.44 296 LEU B O 1
ATOM 5197 N N . THR B 1 297 ? 25.016 -23.656 -25.562 1 56.31 297 THR B N 1
ATOM 5198 C CA . THR B 1 297 ? 23.672 -23.641 -26.125 1 56.31 297 THR B CA 1
ATOM 5199 C C . THR B 1 297 ? 23.359 -22.281 -26.766 1 56.31 297 THR B C 1
ATOM 5201 O O . THR B 1 297 ? 24.078 -21.312 -26.547 1 56.31 297 THR B O 1
ATOM 5204 N N . GLY B 1 298 ? 22.594 -22.234 -27.797 1 61 298 GLY B N 1
ATOM 5205 C CA . GLY B 1 298 ? 22.234 -21.031 -28.531 1 61 298 GLY B CA 1
ATOM 5206 C C . GLY B 1 298 ? 21.797 -19.891 -27.625 1 61 298 GLY B C 1
ATOM 5207 O O . GLY B 1 298 ? 21.422 -20.109 -26.469 1 61 298 GLY B O 1
ATOM 5208 N N . GLN B 1 299 ? 22.016 -18.734 -28.016 1 65.19 299 GLN B N 1
ATOM 5209 C CA . GLN B 1 299 ? 21.781 -17.469 -27.312 1 65.19 299 GLN B CA 1
ATOM 5210 C C . GLN B 1 299 ? 20.375 -17.406 -26.75 1 65.19 299 GLN B C 1
ATOM 5212 O O . GLN B 1 299 ? 20.172 -17.031 -25.594 1 65.19 299 GLN B O 1
ATOM 5217 N N . ALA B 1 300 ? 19.484 -17.891 -27.469 1 66.38 300 ALA B N 1
ATOM 5218 C CA . ALA B 1 300 ? 18.094 -17.797 -27.078 1 66.38 300 ALA B CA 1
ATOM 5219 C C . ALA B 1 300 ? 17.781 -18.719 -25.891 1 66.38 300 ALA B C 1
ATOM 5221 O O . ALA B 1 300 ? 17.109 -18.312 -24.938 1 66.38 300 ALA B O 1
ATOM 5222 N N . ALA B 1 301 ? 18.344 -19.797 -25.984 1 68.81 301 ALA B N 1
ATOM 5223 C CA . ALA B 1 301 ? 18.125 -20.797 -24.938 1 68.81 301 ALA B CA 1
ATOM 5224 C C . ALA B 1 301 ? 18.797 -20.375 -23.641 1 68.81 301 ALA B C 1
ATOM 5226 O O . ALA B 1 301 ? 18.25 -20.547 -22.547 1 68.81 301 ALA B O 1
ATOM 5227 N N . THR B 1 302 ? 19.844 -19.812 -23.797 1 69.88 302 THR B N 1
ATOM 5228 C CA . THR B 1 302 ? 20.578 -19.359 -22.625 1 69.88 302 THR B CA 1
ATOM 5229 C C . THR B 1 302 ? 19.875 -18.188 -21.938 1 69.88 302 THR B C 1
ATOM 5231 O O . THR B 1 302 ? 19.781 -18.141 -20.719 1 69.88 302 THR B O 1
ATOM 5234 N N . THR B 1 303 ? 19.422 -17.344 -22.75 1 70.69 303 THR B N 1
ATOM 5235 C CA . THR B 1 303 ? 18.688 -16.203 -22.219 1 70.69 303 THR B CA 1
ATOM 5236 C C . THR B 1 303 ? 17.453 -16.656 -21.453 1 70.69 303 THR B C 1
ATOM 5238 O O . THR B 1 303 ? 17.188 -16.156 -20.359 1 70.69 303 THR B O 1
ATOM 5241 N N . LEU B 1 304 ? 16.797 -17.5 -22.062 1 71.69 304 LEU B N 1
ATOM 5242 C CA . LEU B 1 304 ? 15.609 -18.047 -21.422 1 71.69 304 LEU B CA 1
ATOM 5243 C C . LEU B 1 304 ? 15.953 -18.703 -20.094 1 71.69 304 LEU B C 1
ATOM 5245 O O . LEU B 1 304 ? 15.297 -18.453 -19.078 1 71.69 304 LEU B O 1
ATOM 5249 N N . PHE B 1 305 ? 16.953 -19.391 -20.125 1 73.5 305 PHE B N 1
ATOM 5250 C CA . PHE B 1 305 ? 17.344 -20.156 -18.953 1 73.5 305 PHE B CA 1
ATOM 5251 C C . PHE B 1 305 ? 17.766 -19.234 -17.812 1 73.5 305 PHE B C 1
ATOM 5253 O O . PHE B 1 305 ? 17.281 -19.375 -16.688 1 73.5 305 PHE B O 1
ATOM 5260 N N . VAL B 1 306 ? 18.578 -18.344 -18.109 1 72.5 306 VAL B N 1
ATOM 5261 C CA . VAL B 1 306 ? 19.094 -17.422 -17.094 1 72.5 306 VAL B CA 1
ATOM 5262 C C . VAL B 1 306 ? 17.953 -16.594 -16.5 1 72.5 306 VAL B C 1
ATOM 5264 O O . VAL B 1 306 ? 17.875 -16.406 -15.281 1 72.5 306 VAL B O 1
ATOM 5267 N N . THR B 1 307 ? 17.109 -16.234 -17.328 1 72.75 307 THR B N 1
ATOM 5268 C CA . THR B 1 307 ? 15.984 -15.414 -16.875 1 72.75 307 THR B CA 1
ATOM 5269 C C . THR B 1 307 ? 15.031 -16.219 -16 1 72.75 307 THR B C 1
ATOM 5271 O O . THR B 1 307 ? 14.633 -15.773 -14.93 1 72.75 307 THR B O 1
ATOM 5274 N N . ALA B 1 308 ? 14.742 -17.328 -16.406 1 73.94 308 ALA B N 1
ATOM 5275 C CA . ALA B 1 308 ? 13.797 -18.172 -15.672 1 73.94 308 ALA B CA 1
ATOM 5276 C C . ALA B 1 308 ? 14.359 -18.578 -14.312 1 73.94 308 ALA B C 1
ATOM 5278 O O . ALA B 1 308 ? 13.633 -18.609 -13.32 1 73.94 308 ALA B O 1
ATOM 5279 N N . VAL B 1 309 ? 15.594 -18.859 -14.297 1 70 309 VAL B N 1
ATOM 5280 C CA . VAL B 1 309 ? 16.234 -19.234 -13.039 1 70 309 VAL B CA 1
ATOM 5281 C C . VAL B 1 309 ? 16.203 -18.047 -12.07 1 70 309 VAL B C 1
ATOM 5283 O O . VAL B 1 309 ? 16.016 -18.234 -10.867 1 70 309 VAL B O 1
ATOM 5286 N N . GLY B 1 310 ? 16.406 -16.953 -12.609 1 72.12 310 GLY B N 1
ATOM 5287 C CA . GLY B 1 310 ? 16.344 -15.758 -11.773 1 72.12 310 GLY B CA 1
ATOM 5288 C C . GLY B 1 310 ? 14.961 -15.484 -11.219 1 72.12 310 GLY B C 1
ATOM 5289 O O . GLY B 1 310 ? 14.82 -14.984 -10.102 1 72.12 310 GLY B O 1
ATOM 5290 N N . LEU B 1 311 ? 13.984 -15.828 -11.969 1 70.5 311 LEU B N 1
ATOM 5291 C CA . LEU B 1 311 ? 12.609 -15.555 -11.578 1 70.5 311 LEU B CA 1
ATOM 5292 C C . LEU B 1 311 ? 12.109 -16.594 -10.578 1 70.5 311 LEU B C 1
ATOM 5294 O O . LEU B 1 311 ? 11.398 -16.25 -9.633 1 70.5 311 LEU B O 1
ATOM 5298 N N . ILE B 1 312 ? 12.328 -17.797 -10.844 1 67.75 312 ILE B N 1
ATOM 5299 C CA . ILE B 1 312 ? 11.719 -18.906 -10.102 1 67.75 312 ILE B CA 1
ATOM 5300 C C . ILE B 1 312 ? 12.719 -19.453 -9.086 1 67.75 312 ILE B C 1
ATOM 5302 O O . ILE B 1 312 ? 12.328 -19.906 -8.008 1 67.75 312 ILE B O 1
ATOM 5306 N N . GLY B 1 313 ? 14.07 -19.469 -9.398 1 59.62 313 GLY B N 1
ATOM 5307 C CA . GLY B 1 313 ? 15.039 -20.281 -8.672 1 59.62 313 GLY B CA 1
ATOM 5308 C C . GLY B 1 313 ? 15.492 -19.641 -7.379 1 59.62 313 GLY B C 1
ATOM 5309 O O . GLY B 1 313 ? 15.422 -18.406 -7.227 1 59.62 313 GLY B O 1
ATOM 5310 N N . GLY B 1 314 ? 15.281 -20.203 -6.203 1 52.16 314 GLY B N 1
ATOM 5311 C CA . GLY B 1 314 ? 15.836 -19.984 -4.875 1 52.16 314 GLY B CA 1
ATOM 5312 C C . GLY B 1 314 ? 17.344 -20.078 -4.836 1 52.16 314 GLY B C 1
ATOM 5313 O O . GLY B 1 314 ? 17.969 -19.828 -3.795 1 52.16 314 GLY B O 1
ATOM 5314 N N . PHE B 1 315 ? 17.812 -20.781 -5.773 1 43.53 315 PHE B N 1
ATOM 5315 C CA . PHE B 1 315 ? 19.172 -21.25 -5.539 1 43.53 315 PHE B CA 1
ATOM 5316 C C . PHE B 1 315 ? 20.109 -20.078 -5.309 1 43.53 315 PHE B C 1
ATOM 5318 O O . PHE B 1 315 ? 21.016 -20.156 -4.477 1 43.53 315 PHE B O 1
ATOM 5325 N N . VAL B 1 316 ? 20.172 -19.312 -6.438 1 45.5 316 VAL B N 1
ATOM 5326 C CA . VAL B 1 316 ? 21.312 -18.406 -6.32 1 45.5 316 VAL B CA 1
ATOM 5327 C C . VAL B 1 316 ? 20.922 -17.188 -5.488 1 45.5 316 VAL B C 1
ATOM 5329 O O . VAL B 1 316 ? 21.75 -16.312 -5.227 1 45.5 316 VAL B O 1
ATOM 5332 N N . GLY B 1 317 ? 20.266 -17.391 -4.617 1 47.97 317 GLY B N 1
ATOM 5333 C CA . GLY B 1 317 ? 19.922 -16.172 -3.91 1 47.97 317 GLY B CA 1
ATOM 5334 C C . GLY B 1 317 ? 19.094 -15.219 -4.742 1 47.97 317 GLY B C 1
ATOM 5335 O O . GLY B 1 317 ? 19.391 -14.977 -5.91 1 47.97 317 GLY B O 1
ATOM 5336 N N . GLY B 1 318 ? 17.875 -15.195 -4.734 1 51.16 318 GLY B N 1
ATOM 5337 C CA . GLY B 1 318 ? 16.781 -14.406 -5.277 1 51.16 318 GLY B CA 1
ATOM 5338 C C . GLY B 1 318 ? 17.25 -13.203 -6.066 1 51.16 318 GLY B C 1
ATOM 5339 O O . GLY B 1 318 ? 18.312 -12.641 -5.793 1 51.16 318 GLY B O 1
ATOM 5340 N N . PHE B 1 319 ? 17.188 -13.203 -7.496 1 56.97 319 PHE B N 1
ATOM 5341 C CA . PHE B 1 319 ? 17.469 -12.094 -8.398 1 56.97 319 PHE B CA 1
ATOM 5342 C C . PHE B 1 319 ? 16.312 -11.102 -8.406 1 56.97 319 PHE B C 1
ATOM 5344 O O . PHE B 1 319 ? 15.148 -11.492 -8.359 1 56.97 319 PHE B O 1
ATOM 5351 N N . ILE B 1 320 ? 16.734 -9.992 -7.922 1 55.91 320 ILE B N 1
ATOM 5352 C CA . ILE B 1 320 ? 15.773 -8.891 -8.039 1 55.91 320 ILE B CA 1
ATOM 5353 C C . ILE B 1 320 ? 15.805 -8.336 -9.461 1 55.91 320 ILE B C 1
ATOM 5355 O O . ILE B 1 320 ? 16.844 -7.883 -9.938 1 55.91 320 ILE B O 1
ATOM 5359 N N . LEU B 1 321 ? 14.961 -8.938 -10.367 1 57.53 321 LEU B N 1
ATOM 5360 C CA . LEU B 1 321 ? 14.781 -8.227 -11.625 1 57.53 321 LEU B CA 1
ATOM 5361 C C . LEU B 1 321 ? 13.812 -7.059 -11.461 1 57.53 321 LEU B C 1
ATOM 5363 O O . LEU B 1 321 ? 12.695 -7.242 -10.969 1 57.53 321 LEU B O 1
ATOM 5367 N N . GLY B 1 322 ? 14.359 -5.973 -11.289 1 56.06 322 GLY B N 1
ATOM 5368 C CA . GLY B 1 322 ? 13.5 -4.805 -11.195 1 56.06 322 GLY B CA 1
ATOM 5369 C C . GLY B 1 322 ? 12.055 -5.102 -11.547 1 56.06 322 GLY B C 1
ATOM 5370 O O . GLY B 1 322 ? 11.602 -6.238 -11.422 1 56.06 322 GLY B O 1
ATOM 5371 N N . ALA B 1 323 ? 11.18 -4.137 -11.867 1 55.31 323 ALA B N 1
ATOM 5372 C CA . ALA B 1 323 ? 9.734 -4.078 -12.07 1 55.31 323 ALA B CA 1
ATOM 5373 C C . ALA B 1 323 ? 9.312 -4.949 -13.25 1 55.31 323 ALA B C 1
ATOM 5375 O O . ALA B 1 323 ? 8.117 -5.109 -13.516 1 55.31 323 ALA B O 1
ATOM 5376 N N . VAL B 1 324 ? 10.234 -5.902 -13.727 1 65.75 324 VAL B N 1
ATOM 5377 C CA . VAL B 1 324 ? 9.867 -6.492 -15.008 1 65.75 324 VAL B CA 1
ATOM 5378 C C . VAL B 1 324 ? 9.758 -8.008 -14.867 1 65.75 324 VAL B C 1
ATOM 5380 O O . VAL B 1 324 ? 9.469 -8.711 -15.844 1 65.75 324 VAL B O 1
ATOM 5383 N N . ALA B 1 325 ? 9.891 -8.539 -13.703 1 72.62 325 ALA B N 1
ATOM 5384 C CA . ALA B 1 325 ? 9.891 -9.984 -13.539 1 72.62 325 ALA B CA 1
ATOM 5385 C C . ALA B 1 325 ? 8.555 -10.594 -13.953 1 72.62 325 ALA B C 1
ATOM 5387 O O . ALA B 1 325 ? 8.516 -11.617 -14.633 1 72.62 325 ALA B O 1
ATOM 5388 N N . GLY B 1 326 ? 7.504 -9.938 -13.555 1 73.19 326 GLY B N 1
ATOM 5389 C CA . GLY B 1 326 ? 6.195 -10.43 -13.953 1 73.19 326 GLY B CA 1
ATOM 5390 C C . GLY B 1 326 ? 6.008 -10.477 -15.453 1 73.19 326 GLY B C 1
ATOM 5391 O O . GLY B 1 326 ? 5.469 -11.445 -15.992 1 73.19 326 GLY B O 1
ATOM 5392 N N . PHE B 1 327 ? 6.52 -9.5 -15.984 1 76.31 327 PHE B N 1
ATOM 5393 C CA . PHE B 1 327 ? 6.426 -9.414 -17.438 1 76.31 327 PHE B CA 1
ATOM 5394 C C . PHE B 1 327 ? 7.246 -10.516 -18.094 1 76.31 327 PHE B C 1
ATOM 5396 O O . PHE B 1 327 ? 6.773 -11.18 -19.031 1 76.31 327 PHE B O 1
ATOM 5403 N N . LEU B 1 328 ? 8.414 -10.703 -17.672 1 81.19 328 LEU B N 1
ATOM 5404 C CA . LEU B 1 328 ? 9.289 -11.719 -18.25 1 81.19 328 LEU B CA 1
ATOM 5405 C C . LEU B 1 328 ? 8.719 -13.117 -18.016 1 81.19 328 LEU B C 1
ATOM 5407 O O . LEU B 1 328 ? 8.773 -13.977 -18.906 1 81.19 328 LEU B O 1
ATOM 5411 N N . PHE B 1 329 ? 8.211 -13.266 -16.828 1 85.06 329 PHE B N 1
ATOM 5412 C CA . PHE B 1 329 ? 7.59 -14.547 -16.531 1 85.06 329 PHE B CA 1
ATOM 5413 C C . PHE B 1 329 ? 6.445 -14.828 -17.5 1 85.06 329 PHE B C 1
ATOM 5415 O O . PHE B 1 329 ? 6.375 -15.914 -18.078 1 85.06 329 PHE B O 1
ATOM 5422 N N . ASP B 1 330 ? 5.629 -13.883 -17.672 1 85.44 330 ASP B N 1
ATOM 5423 C CA . ASP B 1 330 ? 4.488 -14.031 -18.562 1 85.44 330 ASP B CA 1
ATOM 5424 C C . ASP B 1 330 ? 4.945 -14.297 -20 1 85.44 330 ASP B C 1
ATOM 5426 O O . ASP B 1 330 ? 4.375 -15.133 -20.688 1 85.44 330 ASP B O 1
ATOM 5430 N N . ARG B 1 331 ? 5.895 -13.578 -20.344 1 84.06 331 ARG B N 1
ATOM 5431 C CA . ARG B 1 331 ? 6.402 -13.742 -21.703 1 84.06 331 ARG B CA 1
ATOM 5432 C C . ARG B 1 331 ? 6.945 -15.148 -21.906 1 84.06 331 ARG B C 1
ATOM 5434 O O . ARG B 1 331 ? 6.707 -15.758 -22.953 1 84.06 331 ARG B O 1
ATOM 5441 N N . ILE B 1 332 ? 7.641 -15.648 -21 1 87.12 332 ILE B N 1
ATOM 5442 C CA . ILE B 1 332 ? 8.25 -16.969 -21.109 1 87.12 332 ILE B CA 1
ATOM 5443 C C . ILE B 1 332 ? 7.156 -18.047 -21.141 1 87.12 332 ILE B C 1
ATOM 5445 O O . ILE B 1 332 ? 7.102 -18.859 -22.078 1 87.12 332 ILE B O 1
ATOM 5449 N N . PHE B 1 333 ? 6.25 -17.969 -20.297 1 90.44 333 PHE B N 1
ATOM 5450 C CA . PHE B 1 333 ? 5.352 -19.094 -20.109 1 90.44 333 PHE B CA 1
ATOM 5451 C C . PHE B 1 333 ? 4.094 -18.953 -20.953 1 90.44 333 PHE B C 1
ATOM 5453 O O . PHE B 1 333 ? 3.406 -19.922 -21.234 1 90.44 333 PHE B O 1
ATOM 5460 N N . SER B 1 334 ? 3.826 -17.766 -21.359 1 91.62 334 SER B N 1
ATOM 5461 C CA . SER B 1 334 ? 2.715 -17.625 -22.297 1 91.62 334 SER B CA 1
ATOM 5462 C C . SER B 1 334 ? 3.143 -17.938 -23.734 1 91.62 334 SER B C 1
ATOM 5464 O O . SER B 1 334 ? 2.299 -18.188 -24.594 1 91.62 334 SER B O 1
ATOM 5466 N N . SER B 1 335 ? 4.395 -17.906 -23.969 1 91.94 335 SER B N 1
ATOM 5467 C CA . SER B 1 335 ? 4.883 -18.25 -25.297 1 91.94 335 SER B CA 1
ATOM 5468 C C . SER B 1 335 ? 5.441 -19.656 -25.344 1 91.94 335 SER B C 1
ATOM 5470 O O . SER B 1 335 ? 5.863 -20.141 -26.391 1 91.94 335 SER B O 1
ATOM 5472 N N . GLY B 1 336 ? 5.512 -20.281 -24.219 1 92.12 336 GLY B N 1
ATOM 5473 C CA . GLY B 1 336 ? 6.09 -21.609 -24.141 1 92.12 336 GLY B CA 1
ATOM 5474 C C . GLY B 1 336 ? 7.59 -21.625 -24.391 1 92.12 336 GLY B C 1
ATOM 5475 O O . GLY B 1 336 ? 8.125 -22.578 -24.953 1 92.12 336 GLY B O 1
ATOM 5476 N N . GLY B 1 337 ? 8.172 -20.484 -24.125 1 87.88 337 GLY B N 1
ATOM 5477 C CA . GLY B 1 337 ? 9.617 -20.391 -24.266 1 87.88 337 GLY B CA 1
ATOM 5478 C C . GLY B 1 337 ? 10.055 -19.953 -25.641 1 87.88 337 GLY B C 1
ATOM 5479 O O . GLY B 1 337 ? 11.25 -19.891 -25.922 1 87.88 337 GLY B O 1
ATOM 5480 N N . GLN B 1 338 ? 9.172 -19.547 -26.422 1 85.44 338 GLN B N 1
ATOM 5481 C CA . GLN B 1 338 ? 9.516 -19.234 -27.797 1 85.44 338 GLN B CA 1
ATOM 5482 C C . GLN B 1 338 ? 9.773 -17.734 -27.984 1 85.44 338 GLN B C 1
ATOM 5484 O O . GLN B 1 338 ? 10.352 -17.312 -28.984 1 85.44 338 GLN B O 1
ATOM 5489 N N . ALA B 1 339 ? 9.367 -17 -27.062 1 82.81 339 ALA B N 1
ATOM 5490 C CA . ALA B 1 339 ? 9.492 -15.547 -27.203 1 82.81 339 ALA B CA 1
ATOM 5491 C C . ALA B 1 339 ? 10.938 -15.094 -27.016 1 82.81 339 ALA B C 1
ATOM 5493 O O . ALA B 1 339 ? 11.664 -15.633 -26.188 1 82.81 339 ALA B O 1
ATOM 5494 N N . VAL B 1 340 ? 11.266 -14.102 -27.812 1 79.19 340 VAL B N 1
ATOM 5495 C CA . VAL B 1 340 ? 12.555 -13.445 -27.625 1 79.19 340 VAL B CA 1
ATOM 5496 C C . VAL B 1 340 ? 12.492 -12.531 -26.406 1 79.19 340 VAL B C 1
ATOM 5498 O O . VAL B 1 340 ? 11.602 -11.68 -26.297 1 79.19 340 VAL B O 1
ATOM 5501 N N . LEU B 1 341 ? 13.391 -12.828 -25.484 1 80.69 341 LEU B N 1
ATOM 5502 C CA . LEU B 1 341 ? 13.406 -12.016 -24.266 1 80.69 341 LEU B CA 1
ATOM 5503 C C . LEU B 1 341 ? 14.297 -10.797 -24.438 1 80.69 341 LEU B C 1
ATOM 5505 O O . LEU B 1 341 ? 15.398 -10.891 -24.984 1 80.69 341 LEU B O 1
ATOM 5509 N N . PRO B 1 342 ? 13.656 -9.68 -24.062 1 74.62 342 PRO B N 1
ATOM 5510 C CA . PRO B 1 342 ? 14.484 -8.469 -24.156 1 74.62 342 PRO B CA 1
ATOM 5511 C C . PRO B 1 342 ? 15.664 -8.477 -23.188 1 74.62 342 PRO B C 1
ATOM 5513 O O . PRO B 1 342 ? 15.477 -8.703 -21.984 1 74.62 342 PRO B O 1
ATOM 5516 N N . THR B 1 343 ? 16.906 -8.359 -23.672 1 73.69 343 THR B N 1
ATOM 5517 C CA . THR B 1 343 ? 18.094 -8.414 -22.828 1 73.69 343 THR B CA 1
ATOM 5518 C C . THR B 1 343 ? 18.672 -7.016 -22.609 1 73.69 343 THR B C 1
ATOM 5520 O O . THR B 1 343 ? 19.469 -6.805 -21.703 1 73.69 343 THR B O 1
ATOM 5523 N N . ASP B 1 344 ? 18.203 -6.141 -23.391 1 68.62 344 ASP B N 1
ATOM 5524 C CA . ASP B 1 344 ? 18.812 -4.816 -23.312 1 68.62 344 ASP B CA 1
ATOM 5525 C C . ASP B 1 344 ? 18.031 -3.902 -22.375 1 68.62 344 ASP B C 1
ATOM 5527 O O . ASP B 1 344 ? 16.797 -3.873 -22.422 1 68.62 344 ASP B O 1
ATOM 5531 N N . GLY B 1 345 ? 18.781 -3.316 -21.531 1 67.38 345 GLY B N 1
ATOM 5532 C CA . GLY B 1 345 ? 18.203 -2.234 -20.75 1 67.38 345 GLY B CA 1
ATOM 5533 C C . GLY B 1 345 ? 17.719 -2.684 -19.391 1 67.38 345 GLY B C 1
ATOM 5534 O O . GLY B 1 345 ? 17.469 -1.857 -18.516 1 67.38 345 GLY B O 1
ATOM 5535 N N . PHE B 1 346 ? 17.594 -4.027 -19.219 1 72.94 346 PHE B N 1
ATOM 5536 C CA . PHE B 1 346 ? 17.109 -4.484 -17.906 1 72.94 346 PHE B CA 1
ATOM 5537 C C . PHE B 1 346 ? 18.281 -4.715 -16.953 1 72.94 346 PHE B C 1
ATOM 5539 O O . PHE B 1 346 ? 19.25 -5.391 -17.297 1 72.94 346 PHE B O 1
ATOM 5546 N N . ILE B 1 347 ? 18.141 -4.086 -15.82 1 75.31 347 ILE B N 1
ATOM 5547 C CA . ILE B 1 347 ? 19.172 -4.223 -14.789 1 75.31 347 ILE B CA 1
ATOM 5548 C C . ILE B 1 347 ? 18.766 -5.301 -13.789 1 75.31 347 ILE B C 1
ATOM 5550 O O . ILE B 1 347 ? 17.594 -5.359 -13.375 1 75.31 347 ILE B O 1
ATOM 5554 N N . VAL B 1 348 ? 19.781 -6.133 -13.523 1 76.62 348 VAL B N 1
ATOM 5555 C CA . VAL B 1 348 ? 19.547 -7.238 -12.602 1 76.62 348 VAL B CA 1
ATOM 5556 C C . VAL B 1 348 ? 20.328 -7.012 -11.312 1 76.62 348 VAL B C 1
ATOM 5558 O O . VAL B 1 348 ? 21.516 -6.652 -11.352 1 76.62 348 VAL B O 1
ATOM 5561 N N . TYR B 1 349 ? 19.547 -7.078 -10.211 1 78.38 349 TYR B N 1
ATOM 5562 C CA . TYR B 1 349 ? 20.172 -7.086 -8.891 1 78.38 349 TYR B CA 1
ATOM 5563 C C . TYR B 1 349 ? 20.094 -8.469 -8.258 1 78.38 349 TYR B C 1
ATOM 5565 O O . TYR B 1 349 ? 19.094 -9.18 -8.422 1 78.38 349 TYR B O 1
ATOM 5573 N N . VAL B 1 350 ? 21.172 -8.875 -7.602 1 75.06 350 VAL B N 1
ATOM 5574 C CA . VAL B 1 350 ? 21.219 -10.227 -7.055 1 75.06 350 VAL B CA 1
ATOM 5575 C C . VAL B 1 350 ? 21.266 -10.164 -5.531 1 75.06 350 VAL B C 1
ATOM 5577 O O . VAL B 1 350 ? 22.062 -9.422 -4.957 1 75.06 350 VAL B O 1
ATOM 5580 N N . ALA B 1 351 ? 20.328 -10.781 -4.879 1 76.69 351 ALA B N 1
ATOM 5581 C CA . ALA B 1 351 ? 20.312 -10.953 -3.428 1 76.69 351 ALA B CA 1
ATOM 5582 C C . ALA B 1 351 ? 19.641 -12.266 -3.037 1 76.69 351 ALA B C 1
ATOM 5584 O O . ALA B 1 351 ? 18.859 -12.82 -3.807 1 76.69 351 ALA B O 1
ATOM 5585 N N . THR B 1 352 ? 20.016 -12.781 -1.892 1 76.31 352 THR B N 1
ATOM 5586 C CA . THR B 1 352 ? 19.359 -13.984 -1.389 1 76.31 352 THR B CA 1
ATOM 5587 C C . THR B 1 352 ? 17.938 -13.664 -0.936 1 76.31 352 THR B C 1
ATOM 5589 O O . THR B 1 352 ? 17.734 -12.828 -0.052 1 76.31 352 THR B O 1
ATOM 5592 N N . MET B 1 353 ? 17.016 -14.312 -1.518 1 80.75 353 MET B N 1
ATOM 5593 C CA . MET B 1 353 ? 15.625 -14.07 -1.158 1 80.75 353 MET B CA 1
ATOM 5594 C C . MET B 1 353 ? 15.18 -15 -0.036 1 80.75 353 MET B C 1
ATOM 5596 O O . MET B 1 353 ? 15.703 -16.109 0.094 1 80.75 353 MET B O 1
ATOM 5600 N N . PRO B 1 354 ? 14.227 -14.555 0.71 1 85.31 354 PRO B N 1
ATOM 5601 C CA . PRO B 1 354 ? 13.758 -15.398 1.813 1 85.31 354 PRO B CA 1
ATOM 5602 C C . PRO B 1 354 ? 13.023 -16.641 1.332 1 85.31 354 PRO B C 1
ATOM 5604 O O . PRO B 1 354 ? 12.32 -16.594 0.324 1 85.31 354 PRO B O 1
ATOM 5607 N N . ASN B 1 355 ? 13.305 -17.719 2.045 1 87.44 355 ASN B N 1
ATOM 5608 C CA . ASN B 1 355 ? 12.547 -18.953 1.836 1 87.44 355 ASN B CA 1
ATOM 5609 C C . ASN B 1 355 ? 11.258 -18.953 2.645 1 87.44 355 ASN B C 1
ATOM 5611 O O . ASN B 1 355 ? 11.258 -19.297 3.828 1 87.44 355 ASN B O 1
ATOM 5615 N N . GLY B 1 356 ? 10.227 -18.609 1.983 1 92.44 356 GLY B N 1
ATOM 5616 C CA . GLY B 1 356 ? 8.953 -18.453 2.658 1 92.44 356 GLY B CA 1
ATOM 5617 C C . GLY B 1 356 ? 8.453 -19.734 3.293 1 92.44 356 GLY B C 1
ATOM 5618 O O . GLY B 1 356 ? 7.801 -19.703 4.34 1 92.44 356 GLY B O 1
ATOM 5619 N N . HIS B 1 357 ? 8.758 -20.875 2.688 1 92.62 357 HIS B N 1
ATOM 5620 C CA . HIS B 1 357 ? 8.289 -22.141 3.219 1 92.62 357 HIS B CA 1
ATOM 5621 C C . HIS B 1 357 ? 8.977 -22.484 4.531 1 92.62 357 HIS B C 1
ATOM 5623 O O . HIS B 1 357 ? 8.336 -22.953 5.477 1 92.62 357 HIS B O 1
ATOM 5629 N N . ASP B 1 358 ? 10.242 -22.281 4.613 1 90.81 358 ASP B N 1
ATOM 5630 C CA . ASP B 1 358 ? 10.977 -22.516 5.855 1 90.81 358 ASP B CA 1
ATOM 5631 C C . ASP B 1 358 ? 10.469 -21.609 6.973 1 90.81 358 ASP B C 1
ATOM 5633 O O . ASP B 1 358 ? 10.328 -22.047 8.117 1 90.81 358 ASP B O 1
ATOM 5637 N N . LEU B 1 359 ? 10.25 -20.391 6.621 1 94 359 LEU B N 1
ATOM 5638 C CA . LEU B 1 359 ? 9.727 -19.453 7.602 1 94 359 LEU B CA 1
ATOM 5639 C C . LEU B 1 359 ? 8.336 -19.875 8.07 1 94 359 LEU B C 1
ATOM 5641 O O . LEU B 1 359 ? 8.016 -19.75 9.25 1 94 359 LEU B O 1
ATOM 5645 N N . ALA B 1 360 ? 7.531 -20.328 7.137 1 96.31 360 ALA B N 1
ATOM 5646 C CA . ALA B 1 360 ? 6.18 -20.766 7.477 1 96.31 360 ALA B CA 1
ATOM 5647 C C . ALA B 1 360 ? 6.219 -21.938 8.461 1 96.31 360 ALA B C 1
ATOM 5649 O O . ALA B 1 360 ? 5.418 -21.984 9.398 1 96.31 360 ALA B O 1
ATOM 5650 N N . LYS B 1 361 ? 7.129 -22.828 8.289 1 93.81 361 LYS B N 1
ATOM 5651 C CA . LYS B 1 361 ? 7.27 -23.969 9.195 1 93.81 361 LYS B CA 1
ATOM 5652 C C . LYS B 1 361 ? 7.605 -23.5 10.609 1 93.81 361 LYS B C 1
ATOM 5654 O O . LYS B 1 361 ? 7.117 -24.078 11.586 1 93.81 361 LYS B O 1
ATOM 5659 N N . GLN B 1 362 ? 8.352 -22.484 10.703 1 92.12 362 GLN B N 1
ATOM 5660 C CA . GLN B 1 362 ? 8.758 -21.953 12.008 1 92.12 362 GLN B CA 1
ATOM 5661 C C . GLN B 1 362 ? 7.574 -21.312 12.727 1 92.12 362 GLN B C 1
ATOM 5663 O O . GLN B 1 362 ? 7.418 -21.484 13.938 1 92.12 362 GLN B O 1
ATOM 5668 N N . ILE B 1 363 ? 6.797 -20.625 11.969 1 92.56 363 ILE B N 1
ATOM 5669 C CA . ILE B 1 363 ? 5.727 -19.844 12.586 1 92.56 363 ILE B CA 1
ATOM 5670 C C . ILE B 1 363 ? 4.523 -20.75 12.859 1 92.56 363 ILE B C 1
ATOM 5672 O O . ILE B 1 363 ? 3.705 -20.453 13.734 1 92.56 363 ILE B O 1
ATOM 5676 N N . ALA B 1 364 ? 4.355 -21.781 12.102 1 88.94 364 ALA B N 1
ATOM 5677 C CA . ALA B 1 364 ? 3.234 -22.703 12.297 1 88.94 364 ALA B CA 1
ATOM 5678 C C . ALA B 1 364 ? 3.246 -23.281 13.711 1 88.94 364 ALA B C 1
ATOM 5680 O O . ALA B 1 364 ? 2.195 -23.625 14.25 1 88.94 364 ALA B O 1
ATOM 5681 N N . HIS B 1 365 ? 4.379 -23.359 14.414 1 79.94 365 HIS B N 1
ATOM 5682 C CA . HIS B 1 365 ? 4.539 -24.016 15.711 1 79.94 365 HIS B CA 1
ATOM 5683 C C . HIS B 1 365 ? 4.496 -23 16.844 1 79.94 365 HIS B C 1
ATOM 5685 O O . HIS B 1 365 ? 4.648 -23.359 18.016 1 79.94 365 HIS B O 1
ATOM 5691 N N . ILE B 1 366 ? 4.309 -21.812 16.625 1 72.88 366 ILE B N 1
ATOM 5692 C CA . ILE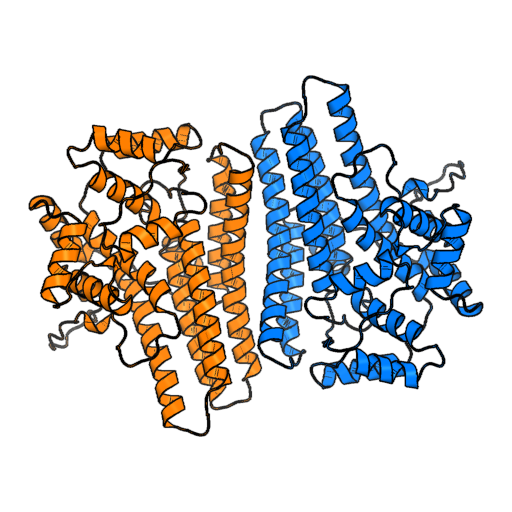 B 1 366 ? 4.188 -20.812 17.688 1 72.88 366 ILE B CA 1
ATOM 5693 C C . ILE B 1 366 ? 2.719 -20.469 17.906 1 72.88 366 ILE B C 1
ATOM 5695 O O . ILE B 1 366 ? 1.967 -20.312 16.938 1 72.88 366 ILE B O 1
#

Radius of gyration: 29.84 Å; Cα contacts (8 Å, |Δi|>4): 989; chains: 2; bounding box: 66×95×70 Å

Organism: Zingiber officinale (NCBI:txid94328)